Protein AF-A0A7S4FRA4-F1 (afdb_monomer_lite)

Organism: NCBI:txid73025

InterPro domains:
  IPR001173 Glycosyltransferase 2-like [PF00535] (65-168)
  IPR029044 Nucleotide-diphospho-sugar transferases [G3DSA:3.90.550.10] (63-248)
  IPR029044 Nucleotide-diphospho-sugar transferases [SSF53448] (65-250)

Structure (mmCIF, N/CA/C/O backbone):
data_AF-A0A7S4FRA4-F1
#
_entry.id   AF-A0A7S4FRA4-F1
#
loop_
_atom_site.group_PDB
_atom_site.id
_atom_site.type_symbol
_atom_site.label_atom_id
_atom_site.label_alt_id
_atom_site.label_comp_id
_atom_site.label_asym_id
_atom_site.label_entity_id
_atom_site.label_seq_id
_atom_site.pdbx_PDB_ins_code
_atom_site.Cartn_x
_atom_site.Cartn_y
_atom_site.Cartn_z
_atom_site.occupancy
_atom_site.B_iso_or_equiv
_atom_site.auth_seq_id
_atom_site.auth_comp_id
_atom_site.auth_asym_id
_atom_site.auth_atom_id
_atom_site.pdbx_PDB_model_num
ATOM 1 N N . MET A 1 1 ? 9.457 59.867 -0.827 1.00 47.69 1 MET A N 1
ATOM 2 C CA . MET A 1 1 ? 8.498 59.292 0.149 1.00 47.69 1 MET A CA 1
ATOM 3 C C . MET A 1 1 ? 9.054 57.960 0.655 1.00 47.69 1 MET A C 1
ATOM 5 O O . MET A 1 1 ? 9.543 57.209 -0.182 1.00 47.69 1 MET A O 1
ATOM 9 N N . PRO A 1 2 ? 9.095 57.678 1.974 1.00 52.47 2 PRO A N 1
ATOM 10 C CA . PRO A 1 2 ? 9.991 56.660 2.522 1.00 52.47 2 PRO A CA 1
ATOM 11 C C . PRO A 1 2 ? 9.269 55.337 2.827 1.00 52.47 2 PRO A C 1
ATOM 13 O O . PRO A 1 2 ? 8.727 55.150 3.912 1.00 52.47 2 PRO A O 1
ATOM 16 N N . VAL A 1 3 ? 9.336 54.382 1.898 1.00 49.12 3 VAL A N 1
ATOM 17 C CA . VAL A 1 3 ? 8.860 52.997 2.111 1.00 49.12 3 VAL A CA 1
ATOM 18 C C . VAL A 1 3 ? 9.778 52.229 3.084 1.00 49.12 3 VAL A C 1
ATOM 20 O O . VAL A 1 3 ? 9.326 51.363 3.827 1.00 49.12 3 VAL A O 1
ATOM 23 N N . GLY A 1 4 ? 11.057 52.614 3.184 1.00 47.97 4 GLY A N 1
ATOM 24 C CA . GLY A 1 4 ? 12.042 51.930 4.034 1.00 47.97 4 GLY A CA 1
ATOM 25 C C . GLY A 1 4 ? 11.804 52.042 5.547 1.00 47.97 4 GLY A C 1
ATOM 26 O O . GLY A 1 4 ? 12.182 51.140 6.288 1.00 47.97 4 GLY A O 1
ATOM 27 N N . ARG A 1 5 ? 11.136 53.101 6.032 1.00 53.62 5 ARG A N 1
ATOM 28 C CA . ARG A 1 5 ? 10.880 53.272 7.478 1.00 53.62 5 ARG A CA 1
ATOM 29 C C . ARG A 1 5 ? 9.745 52.382 7.999 1.00 53.62 5 ARG A C 1
ATOM 31 O O . ARG A 1 5 ? 9.791 51.972 9.157 1.00 53.62 5 ARG A O 1
ATOM 38 N N . TYR A 1 6 ? 8.779 52.030 7.149 1.00 59.00 6 TYR A N 1
ATOM 39 C CA . TYR A 1 6 ? 7.656 51.164 7.527 1.00 59.00 6 TYR A CA 1
ATOM 40 C C . TYR A 1 6 ? 8.062 49.694 7.670 1.00 59.00 6 TYR A C 1
ATOM 42 O O . TYR A 1 6 ? 7.582 49.009 8.574 1.00 59.00 6 TYR A O 1
ATOM 50 N N . ILE A 1 7 ? 8.993 49.224 6.836 1.00 65.62 7 ILE A N 1
ATOM 51 C CA . ILE A 1 7 ? 9.496 47.845 6.906 1.00 65.62 7 ILE A CA 1
ATOM 52 C C . ILE A 1 7 ? 10.300 47.642 8.196 1.00 65.62 7 ILE A C 1
ATOM 54 O O . ILE A 1 7 ? 10.082 46.667 8.910 1.00 65.62 7 ILE A O 1
ATOM 58 N N . ILE A 1 8 ? 11.154 48.606 8.554 1.00 69.44 8 ILE A N 1
ATOM 59 C CA . ILE A 1 8 ? 11.957 48.529 9.782 1.00 69.44 8 ILE A CA 1
ATOM 60 C C . ILE A 1 8 ? 11.059 48.574 11.028 1.00 69.44 8 ILE A C 1
ATOM 62 O O . ILE A 1 8 ? 11.245 47.760 11.928 1.00 69.44 8 ILE A O 1
ATOM 66 N N . CYS A 1 9 ? 10.034 49.437 11.070 1.00 63.47 9 CYS A N 1
ATOM 67 C CA . CYS A 1 9 ? 9.097 49.462 12.203 1.00 63.47 9 CYS A CA 1
ATOM 68 C C . CYS A 1 9 ? 8.299 48.156 12.344 1.00 63.47 9 CYS A C 1
ATOM 70 O O . CYS A 1 9 ? 8.084 47.694 13.461 1.00 63.47 9 CYS A O 1
ATOM 72 N N . SER A 1 10 ? 7.900 47.536 11.229 1.00 63.91 10 SER A N 1
ATOM 73 C CA . SER A 1 10 ? 7.133 46.281 11.250 1.00 63.91 10 SER A CA 1
ATOM 74 C C . SER A 1 10 ? 7.975 45.100 11.741 1.00 63.91 10 SER A C 1
ATOM 76 O O . SER A 1 10 ? 7.493 44.282 12.520 1.00 63.91 10 SER A O 1
ATOM 78 N N . ILE A 1 11 ? 9.252 45.041 11.349 1.00 71.56 11 ILE A N 1
ATOM 79 C CA . ILE A 1 11 ? 10.192 44.016 11.825 1.00 71.56 11 ILE A CA 1
ATOM 80 C C . ILE A 1 11 ? 10.483 44.207 13.317 1.00 71.56 11 ILE A C 1
ATOM 82 O O . ILE A 1 11 ? 10.464 43.240 14.071 1.00 71.56 11 ILE A O 1
ATOM 86 N N . VAL A 1 12 ? 10.690 45.447 13.767 1.00 79.75 12 VAL A N 1
ATOM 87 C CA . VAL A 1 12 ? 10.936 45.745 15.186 1.00 79.75 12 VAL A CA 1
ATOM 88 C C . VAL A 1 12 ? 9.720 45.397 16.050 1.00 79.75 12 VAL A C 1
ATOM 90 O O . VAL A 1 12 ? 9.891 44.820 17.120 1.00 79.75 12 VAL A O 1
ATOM 93 N N . LEU A 1 13 ? 8.498 45.660 15.575 1.00 76.81 13 LEU A N 1
ATOM 94 C CA . LEU A 1 13 ? 7.264 45.267 16.266 1.00 76.81 13 LEU A CA 1
ATOM 95 C C . LEU A 1 13 ? 7.078 43.746 16.328 1.00 76.81 13 LEU A C 1
ATOM 97 O O . LEU A 1 13 ? 6.669 43.236 17.366 1.00 76.81 13 LEU A O 1
ATOM 101 N N . LEU A 1 14 ? 7.423 43.015 15.263 1.00 67.00 14 LEU A N 1
ATOM 102 C CA . LEU A 1 14 ? 7.394 41.547 15.251 1.00 67.00 14 LEU A CA 1
ATOM 103 C C . LEU A 1 14 ? 8.427 40.940 16.205 1.00 67.00 14 LEU A C 1
ATOM 105 O O . LEU A 1 14 ? 8.114 39.998 16.929 1.00 67.00 14 LEU A O 1
ATOM 109 N N . VAL A 1 15 ? 9.638 41.498 16.248 1.00 75.00 15 VAL A N 1
ATOM 110 C CA . VAL A 1 15 ? 10.689 41.055 17.173 1.00 75.00 15 VAL A CA 1
ATOM 111 C C . VAL A 1 15 ? 10.304 41.371 18.617 1.00 75.00 15 VAL A C 1
ATOM 113 O O . VAL A 1 15 ? 10.460 40.513 19.479 1.00 75.00 15 VAL A O 1
ATOM 116 N N . LEU A 1 16 ? 9.742 42.552 18.890 1.00 70.19 16 LEU A N 1
ATOM 117 C CA . LEU A 1 16 ? 9.239 42.895 20.221 1.00 70.19 16 LEU A CA 1
ATOM 118 C C . LEU A 1 16 ? 8.089 41.978 20.635 1.00 70.19 16 LEU A C 1
ATOM 120 O O . LEU A 1 16 ? 8.159 41.415 21.717 1.00 70.19 16 LEU A O 1
ATOM 124 N N . ALA A 1 17 ? 7.101 41.740 19.768 1.00 70.06 17 ALA A N 1
ATOM 125 C CA . ALA A 1 17 ? 6.008 40.810 20.050 1.00 70.06 17 ALA A CA 1
ATOM 126 C C . ALA A 1 17 ? 6.520 39.388 20.329 1.00 70.06 17 ALA A C 1
ATOM 128 O O . ALA A 1 17 ? 6.054 38.742 21.265 1.00 70.06 17 ALA A O 1
ATOM 129 N N . TYR A 1 18 ? 7.522 38.923 19.578 1.00 59.59 18 TYR A N 1
ATOM 130 C CA . TYR A 1 18 ? 8.156 37.624 19.797 1.00 59.59 18 TYR A CA 1
ATOM 131 C C . TYR A 1 18 ? 8.929 37.564 21.122 1.00 59.59 18 TYR A C 1
ATOM 133 O O . TYR A 1 18 ? 8.823 36.583 21.853 1.00 59.59 18 TYR A O 1
ATOM 141 N N . VAL A 1 19 ? 9.668 38.619 21.475 1.00 65.75 19 VAL A N 1
ATOM 142 C CA . VAL A 1 19 ? 10.407 38.704 22.744 1.00 65.75 19 VAL A CA 1
ATOM 143 C C . VAL A 1 19 ? 9.451 38.809 23.934 1.00 65.75 19 VAL A C 1
ATOM 145 O O . VAL A 1 19 ? 9.671 38.138 24.937 1.00 65.75 19 VAL A O 1
ATOM 148 N N . THR A 1 20 ? 8.363 39.578 23.829 1.00 64.19 20 THR A N 1
ATOM 149 C CA . THR A 1 20 ? 7.330 39.668 24.874 1.00 64.19 20 THR A CA 1
ATOM 150 C C . THR A 1 20 ? 6.571 38.351 25.021 1.00 64.19 20 THR A C 1
ATOM 152 O O . THR A 1 20 ? 6.330 37.923 26.144 1.00 64.19 20 THR A O 1
ATOM 155 N N . TYR A 1 21 ? 6.276 37.659 23.916 1.00 60.41 21 TYR A N 1
ATOM 156 C CA . TYR A 1 21 ? 5.700 36.313 23.936 1.00 60.41 21 TYR A CA 1
ATOM 157 C C . TYR A 1 21 ? 6.636 35.316 24.633 1.00 60.41 21 TYR A C 1
ATOM 159 O O . TYR A 1 21 ? 6.215 34.609 25.546 1.00 60.41 21 TYR A O 1
ATOM 167 N N . LYS A 1 22 ? 7.935 35.327 24.304 1.00 47.47 22 LYS A N 1
ATOM 168 C CA . LYS A 1 22 ? 8.925 34.464 24.963 1.00 47.47 22 LYS A CA 1
ATOM 169 C C . LYS A 1 22 ? 9.112 34.791 26.447 1.00 47.47 22 LYS A C 1
ATOM 171 O O . LYS A 1 22 ? 9.265 33.880 27.247 1.00 47.47 22 LYS A O 1
ATOM 176 N N . ALA A 1 23 ? 9.068 36.070 26.817 1.00 53.69 23 ALA A N 1
ATOM 177 C CA . ALA A 1 23 ? 9.129 36.501 28.212 1.00 53.69 23 ALA A CA 1
ATOM 178 C C . ALA A 1 23 ? 7.848 36.144 28.991 1.00 53.69 23 ALA A C 1
ATOM 180 O O . ALA A 1 23 ? 7.926 35.837 30.176 1.00 53.69 23 ALA A O 1
ATOM 181 N N . SER A 1 24 ? 6.683 36.129 28.328 1.00 47.78 24 SER A N 1
ATOM 182 C CA . SER A 1 24 ? 5.404 35.715 28.927 1.00 47.78 24 SER A CA 1
ATOM 183 C C . SER A 1 24 ? 5.292 34.210 29.163 1.00 47.78 24 SER A C 1
ATOM 185 O O . SER A 1 24 ? 4.478 33.784 29.976 1.00 47.78 24 SER A O 1
ATOM 187 N N . LEU A 1 25 ? 6.125 33.413 28.486 1.00 41.00 25 LEU A N 1
ATOM 188 C CA . LEU A 1 25 ? 6.175 31.969 28.680 1.00 41.00 25 LEU A CA 1
ATOM 189 C C . LEU A 1 25 ? 6.945 31.557 29.939 1.00 41.00 25 LEU A C 1
ATOM 191 O O . LEU A 1 25 ? 6.809 30.411 30.338 1.00 41.00 25 LEU A O 1
ATOM 195 N N . GLY A 1 26 ? 7.683 32.462 30.598 1.00 33.00 26 GLY A N 1
ATOM 196 C CA . GLY A 1 26 ? 8.482 32.135 31.783 1.00 33.00 26 GLY A CA 1
ATOM 197 C C . GLY A 1 26 ? 9.556 31.069 31.512 1.00 33.00 26 GLY A C 1
ATOM 198 O O . GLY A 1 26 ? 9.539 30.365 30.505 1.00 33.00 26 GLY A O 1
ATOM 199 N N . ASP A 1 27 ? 10.529 30.936 32.410 1.00 37.66 27 ASP A N 1
ATOM 200 C CA . ASP A 1 27 ? 11.440 29.786 32.410 1.00 37.66 27 ASP A CA 1
ATOM 201 C C . ASP A 1 27 ? 10.655 28.520 32.804 1.00 37.66 27 ASP A C 1
ATOM 203 O O . ASP A 1 27 ? 10.688 28.066 33.950 1.00 37.66 27 ASP A O 1
ATOM 207 N N . ILE A 1 28 ? 9.903 27.953 31.857 1.00 37.22 28 ILE A N 1
ATOM 208 C CA . ILE A 1 28 ? 9.332 26.614 31.989 1.00 37.22 28 ILE A CA 1
ATOM 209 C C . ILE A 1 28 ? 10.500 25.644 31.841 1.00 37.22 28 ILE A C 1
ATOM 211 O O . ILE A 1 28 ? 11.006 25.402 30.743 1.00 37.22 28 ILE A O 1
ATOM 215 N N . ARG A 1 29 ? 10.957 25.109 32.975 1.00 34.97 29 ARG A N 1
ATOM 216 C CA . ARG A 1 29 ? 11.844 23.945 32.980 1.00 34.97 29 ARG A CA 1
ATOM 217 C C . ARG A 1 29 ? 11.155 22.810 32.200 1.00 34.97 29 ARG A C 1
ATOM 219 O O . ARG A 1 29 ? 9.963 22.598 32.431 1.00 34.97 29 ARG A O 1
ATOM 226 N N . PRO A 1 30 ? 11.860 22.078 31.318 1.00 40.47 30 PRO A N 1
ATOM 227 C CA . PRO A 1 30 ? 11.301 20.981 30.508 1.00 40.47 30 PRO A CA 1
ATOM 228 C C . PRO A 1 30 ? 10.617 19.845 31.296 1.00 40.47 30 PRO A C 1
ATOM 230 O O . PRO A 1 30 ? 10.015 18.953 30.704 1.00 40.47 30 PRO A O 1
ATOM 233 N N . ASP A 1 31 ? 10.730 19.865 32.618 1.00 41.22 31 ASP A N 1
ATOM 234 C CA . ASP A 1 31 ? 10.423 18.778 33.534 1.00 41.22 31 ASP A CA 1
ATOM 235 C C . ASP A 1 31 ? 8.982 18.844 34.103 1.00 41.22 31 ASP A C 1
ATOM 237 O O . ASP A 1 31 ? 8.504 17.845 34.634 1.00 41.22 31 ASP A O 1
ATOM 241 N N . ASN A 1 32 ? 8.256 19.965 33.938 1.00 40.09 32 ASN A N 1
ATOM 242 C CA . ASN A 1 32 ? 6.942 20.226 34.567 1.00 40.09 32 ASN A CA 1
ATOM 243 C C . ASN A 1 32 ? 5.782 20.437 33.564 1.00 40.09 32 ASN A C 1
ATOM 245 O O . ASN A 1 32 ? 5.026 21.404 33.658 1.00 40.09 32 ASN A O 1
ATOM 249 N N . TYR A 1 33 ? 5.606 19.531 32.601 1.00 51.38 33 TYR A N 1
ATOM 250 C CA . TYR A 1 33 ? 4.388 19.489 31.776 1.00 51.38 33 TYR A CA 1
ATOM 251 C C . TYR A 1 33 ? 3.267 18.731 32.502 1.00 51.38 33 TYR A C 1
ATOM 253 O O . TYR A 1 33 ? 2.971 17.589 32.158 1.00 51.38 33 TYR A O 1
ATOM 261 N N . ASP A 1 34 ? 2.665 19.347 33.521 1.00 56.94 34 ASP A N 1
ATOM 262 C CA . ASP A 1 34 ? 1.403 18.870 34.100 1.00 56.94 34 ASP A CA 1
ATOM 263 C C . ASP A 1 34 ? 0.292 19.838 33.659 1.00 56.94 34 ASP A C 1
ATOM 265 O O . ASP A 1 34 ? 0.196 20.973 34.134 1.00 56.94 34 ASP A O 1
ATOM 269 N N . PHE A 1 35 ? -0.489 19.440 32.651 1.00 68.62 35 PHE A N 1
ATOM 270 C CA . PHE A 1 35 ? -1.515 20.291 32.040 1.00 68.62 35 PHE A CA 1
ATOM 271 C C . PHE A 1 35 ? -2.757 20.343 32.935 1.00 68.62 35 PHE A C 1
ATOM 273 O O . PHE A 1 35 ? -3.663 19.523 32.808 1.00 68.62 35 PHE A O 1
ATOM 280 N N . ALA A 1 36 ? -2.787 21.291 33.872 1.00 73.31 36 ALA A N 1
ATOM 281 C CA . ALA A 1 36 ? -3.902 21.451 34.799 1.00 73.31 36 ALA A CA 1
ATOM 282 C C . ALA A 1 36 ? -5.212 21.842 34.089 1.00 73.31 36 ALA A C 1
ATOM 284 O O . ALA A 1 36 ? -5.231 22.673 33.180 1.00 73.31 36 ALA A O 1
ATOM 285 N N . VAL A 1 37 ? -6.318 21.267 34.558 1.00 81.00 37 VAL A N 1
ATOM 286 C CA . VAL A 1 37 ? -7.684 21.554 34.097 1.00 81.00 37 VAL A CA 1
ATOM 287 C C . VAL A 1 37 ? -8.232 22.750 34.876 1.00 81.00 37 VAL A C 1
ATOM 289 O O . VAL A 1 37 ? -7.985 22.887 36.075 1.00 81.00 37 VAL A O 1
ATOM 292 N N . SER A 1 38 ? -8.982 23.642 34.227 1.00 81.94 38 SER A N 1
ATOM 293 C CA . SER A 1 38 ? -9.536 24.816 34.905 1.00 81.94 38 SER A CA 1
ATOM 294 C C . SER A 1 38 ? -10.691 24.446 35.856 1.00 81.94 38 SER A C 1
ATOM 296 O O . SER A 1 38 ? -11.490 23.555 35.553 1.00 81.94 38 SER A O 1
ATOM 298 N N . PRO A 1 39 ? -10.913 25.195 36.957 1.00 80.44 39 PRO A N 1
ATOM 299 C CA . PRO A 1 39 ? -12.044 24.950 37.863 1.00 80.44 39 PRO A CA 1
ATOM 300 C C . PRO A 1 39 ? -13.427 24.995 37.188 1.00 80.44 39 PRO A C 1
ATOM 302 O O . PRO A 1 39 ? -14.405 24.441 37.694 1.00 80.44 39 PRO A O 1
ATOM 305 N N . ASN A 1 40 ? -13.551 25.692 36.052 1.00 82.31 40 ASN A N 1
ATOM 306 C CA . ASN A 1 40 ? -14.794 25.736 35.284 1.00 82.31 40 ASN A CA 1
ATOM 307 C C . ASN A 1 40 ? -15.041 24.439 34.511 1.00 82.31 40 ASN A C 1
ATOM 309 O O . ASN A 1 40 ? -16.184 23.986 34.466 1.00 82.31 40 ASN A O 1
ATOM 313 N N . GLU A 1 41 ? -14.000 23.835 33.943 1.00 80.12 41 GLU A N 1
ATOM 314 C CA . GLU A 1 41 ? -14.090 22.535 33.270 1.00 80.12 41 GLU A CA 1
ATOM 315 C C . GLU A 1 41 ? -14.461 21.436 34.267 1.00 80.12 41 GLU A C 1
ATOM 317 O O . GLU A 1 41 ? -15.360 20.643 33.991 1.00 80.12 41 GLU A O 1
ATOM 322 N N . ILE A 1 42 ? -13.902 21.459 35.481 1.00 79.06 42 ILE A N 1
ATOM 323 C CA . ILE A 1 42 ? -14.269 20.482 36.516 1.00 79.06 42 ILE A CA 1
ATOM 324 C C . ILE A 1 42 ? -15.742 20.636 36.926 1.00 79.06 42 ILE A C 1
ATOM 326 O O . ILE A 1 42 ? -16.488 19.658 37.013 1.00 79.06 42 ILE A O 1
ATOM 330 N N . LYS A 1 43 ? -16.233 21.874 37.079 1.00 83.38 43 LYS A N 1
ATOM 331 C CA . LYS A 1 43 ? -17.669 22.126 37.306 1.00 83.38 43 LYS A CA 1
ATOM 332 C C . LYS A 1 43 ? -18.545 21.620 36.159 1.00 83.38 43 LYS A C 1
ATOM 334 O O . LYS A 1 43 ? -19.661 21.164 36.418 1.00 83.38 43 LYS A O 1
ATOM 339 N N . GLN A 1 44 ? -18.094 21.734 34.909 1.00 86.19 44 GLN A N 1
ATOM 340 C CA . GLN A 1 44 ? -18.817 21.200 33.751 1.00 86.19 44 GLN A CA 1
ATOM 341 C C . GLN A 1 44 ? -18.865 19.672 33.792 1.00 86.19 44 GLN A C 1
ATOM 343 O O . GLN A 1 44 ? -19.951 19.116 33.637 1.00 86.19 44 GLN A O 1
ATOM 348 N N . LEU A 1 45 ? -17.747 19.021 34.114 1.00 84.50 45 LEU A N 1
ATOM 349 C CA . LEU A 1 45 ? -17.643 17.570 34.262 1.00 84.50 45 LEU A CA 1
ATOM 350 C C . LEU A 1 45 ? -18.586 17.025 35.329 1.00 84.50 45 LEU A C 1
ATOM 352 O O . LEU A 1 45 ? -19.368 16.111 35.085 1.00 84.50 45 LEU A O 1
ATOM 356 N N . VAL A 1 46 ? -18.607 17.655 36.496 1.00 82.12 46 VAL A N 1
ATOM 357 C CA . VAL A 1 46 ? -19.496 17.257 37.593 1.00 82.12 46 VAL A CA 1
ATOM 358 C C . VAL A 1 46 ? -20.967 17.399 37.200 1.00 82.12 46 VAL A C 1
ATOM 360 O O . VAL A 1 46 ? -21.783 16.512 37.462 1.00 82.12 46 VAL A O 1
ATOM 363 N N . ARG A 1 47 ? -21.327 18.508 36.542 1.00 84.69 47 ARG A N 1
ATOM 364 C CA . ARG A 1 47 ? -22.694 18.725 36.041 1.00 84.69 47 ARG A CA 1
ATOM 365 C C . ARG A 1 47 ? -23.073 17.715 34.967 1.00 84.69 47 ARG A C 1
ATOM 367 O O . ARG A 1 47 ? -24.234 17.325 34.910 1.00 84.69 47 ARG A O 1
ATOM 374 N N . HIS A 1 48 ? -22.124 17.342 34.118 1.00 87.12 48 HIS A N 1
ATOM 375 C CA . HIS A 1 48 ? -22.300 16.358 33.060 1.00 87.12 48 HIS A CA 1
ATOM 376 C C . HIS A 1 48 ? -22.643 14.984 33.642 1.00 87.12 48 HIS A C 1
ATOM 378 O O . HIS A 1 48 ? -23.717 14.458 33.365 1.00 87.12 48 HIS A O 1
ATOM 384 N N . TYR A 1 49 ? -21.834 14.481 34.576 1.00 83.25 49 TYR A N 1
ATOM 385 C CA . TYR A 1 49 ? -22.090 13.200 35.247 1.00 83.25 49 TYR A CA 1
ATOM 386 C C . TYR A 1 49 ? -23.378 13.187 36.069 1.00 83.25 49 TYR A C 1
ATOM 388 O O . TYR A 1 49 ? -24.081 12.183 36.102 1.00 83.25 49 TYR A O 1
ATOM 396 N N . SER A 1 50 ? -23.737 14.318 36.683 1.00 80.44 50 SER A N 1
ATOM 397 C CA . SER A 1 50 ? -25.001 14.448 37.424 1.00 80.44 50 SER A CA 1
ATOM 398 C C . SER A 1 50 ? -26.242 14.320 36.524 1.00 80.44 50 SER A C 1
ATOM 400 O O . SER A 1 50 ? -27.340 14.095 37.028 1.00 80.44 50 SER A O 1
ATOM 402 N N . LYS A 1 51 ? -26.093 14.503 35.202 1.00 82.69 51 LYS A N 1
ATOM 403 C CA . LYS A 1 51 ? -27.169 14.375 34.204 1.00 82.69 51 LYS A CA 1
ATOM 404 C C . LYS A 1 51 ? -27.236 12.996 33.552 1.00 82.69 51 LYS A C 1
ATOM 406 O O . LYS A 1 51 ? -28.212 12.738 32.848 1.00 82.69 51 LYS A O 1
ATOM 411 N N . LEU A 1 52 ? -26.240 12.133 33.758 1.00 81.81 52 LEU A N 1
ATOM 412 C CA . LEU A 1 52 ? -26.271 10.755 33.272 1.00 81.81 52 LEU A CA 1
ATOM 413 C C . LEU A 1 52 ? -27.365 10.009 34.050 1.00 81.81 52 LEU A C 1
ATOM 415 O O . LEU A 1 52 ? -27.165 9.561 35.176 1.00 81.81 52 LEU A O 1
ATOM 419 N N . GLY A 1 53 ? -28.572 9.982 33.482 1.00 65.75 53 GLY A N 1
ATOM 420 C CA . GLY A 1 53 ? -29.751 9.387 34.107 1.00 65.75 53 GLY A CA 1
ATOM 421 C C . GLY A 1 53 ? -29.610 7.876 34.295 1.00 65.75 53 GLY A C 1
ATOM 422 O O . GLY A 1 53 ? -28.842 7.221 33.600 1.00 65.75 53 GLY A O 1
ATOM 423 N N . ALA A 1 54 ? -30.390 7.303 35.211 1.00 59.09 54 ALA A N 1
ATOM 424 C CA . ALA A 1 54 ? -30.389 5.872 35.521 1.00 59.09 54 ALA A CA 1
ATOM 425 C C . ALA A 1 54 ? -31.109 5.011 34.458 1.00 59.09 54 ALA A C 1
ATOM 427 O O . ALA A 1 54 ? -31.945 4.177 34.805 1.00 59.09 54 ALA A O 1
ATOM 428 N N . ASP A 1 55 ? -30.827 5.208 33.165 1.00 62.97 55 ASP A N 1
ATOM 429 C CA . ASP A 1 55 ? -31.293 4.271 32.137 1.00 62.97 55 ASP A CA 1
ATOM 430 C C . ASP A 1 55 ? -30.523 2.952 32.282 1.00 62.97 55 ASP A C 1
ATOM 432 O O . ASP A 1 55 ? -29.386 2.796 31.831 1.00 62.97 55 ASP A O 1
ATOM 436 N N . THR A 1 56 ? -31.154 1.989 32.952 1.00 58.22 56 THR A N 1
ATOM 437 C CA . THR A 1 56 ? -30.558 0.695 33.290 1.00 58.22 56 THR A CA 1
ATOM 438 C C . THR A 1 56 ? -30.249 -0.165 32.064 1.00 58.22 56 THR A C 1
ATOM 440 O O . THR A 1 56 ? -29.452 -1.100 32.164 1.00 58.22 56 THR A O 1
ATOM 443 N N . ASN A 1 57 ? -30.837 0.128 30.899 1.00 63.16 57 ASN A N 1
ATOM 444 C CA . ASN A 1 57 ? -30.624 -0.683 29.700 1.00 63.16 57 ASN A CA 1
ATOM 445 C C . ASN A 1 57 ? -29.293 -0.365 28.999 1.00 63.16 57 ASN A C 1
ATOM 447 O O . ASN A 1 57 ? -28.691 -1.261 28.399 1.00 63.16 57 ASN A O 1
ATOM 451 N N . ASN A 1 58 ? -28.759 0.846 29.182 1.00 74.94 58 ASN A N 1
ATOM 452 C CA . ASN A 1 58 ? -27.551 1.338 28.510 1.00 74.94 58 ASN A CA 1
ATOM 453 C C . ASN A 1 58 ? -26.404 1.645 29.483 1.00 74.94 58 ASN A C 1
ATOM 455 O O . ASN A 1 58 ? -25.695 2.629 29.328 1.00 74.94 58 ASN A O 1
ATOM 459 N N . VAL A 1 59 ? -26.209 0.793 30.492 1.00 87.62 59 VAL A N 1
ATOM 460 C CA . VAL A 1 59 ? -25.095 0.922 31.446 1.00 87.62 59 VAL A CA 1
ATOM 461 C C . VAL A 1 59 ? -23.864 0.145 30.979 1.00 87.62 59 VAL A C 1
ATOM 463 O O . VAL A 1 59 ? -23.976 -1.016 30.560 1.00 87.62 59 VAL A O 1
ATOM 466 N N . LEU A 1 60 ? -22.693 0.771 31.113 1.00 91.81 60 LEU A N 1
ATOM 467 C CA . LEU A 1 60 ? -21.385 0.152 30.917 1.00 91.81 60 LEU A CA 1
ATOM 468 C C . LEU A 1 60 ? -20.879 -0.459 32.243 1.00 91.81 60 LEU A C 1
ATOM 470 O O . LEU A 1 60 ? -20.836 0.256 33.248 1.00 91.81 60 LEU A O 1
ATOM 474 N N . PRO A 1 61 ? -20.492 -1.751 32.297 1.00 93.81 61 PRO A N 1
ATOM 475 C CA . PRO A 1 61 ? -20.035 -2.373 33.542 1.00 93.81 61 PRO A CA 1
ATOM 476 C C . PRO A 1 61 ? -18.740 -1.749 34.066 1.00 93.81 61 PRO A C 1
ATOM 478 O O . PRO A 1 61 ? -18.676 -1.328 35.218 1.00 93.81 61 PRO A O 1
ATOM 481 N N . VAL A 1 62 ? -17.717 -1.662 33.212 1.00 95.94 62 VAL A N 1
ATOM 482 C CA . VAL A 1 62 ? -16.424 -1.070 33.561 1.00 95.94 62 VAL A CA 1
ATOM 483 C C . VAL A 1 62 ? -15.891 -0.273 32.383 1.00 95.94 62 VAL A C 1
ATOM 485 O O . VAL A 1 62 ? -15.846 -0.788 31.263 1.00 95.94 62 VAL A O 1
ATOM 488 N N . LEU A 1 63 ? -15.460 0.955 32.667 1.00 96.88 63 LEU A N 1
ATOM 489 C CA . LEU A 1 63 ? -14.597 1.745 31.795 1.00 96.88 63 LEU A CA 1
ATOM 490 C C . LEU A 1 63 ? -13.249 1.921 32.482 1.00 96.88 63 LEU A C 1
ATOM 492 O O . LEU A 1 63 ? -13.181 2.552 33.534 1.00 96.88 63 LEU A O 1
ATOM 496 N N . GLY A 1 64 ? -12.196 1.360 31.903 1.00 97.50 64 GLY A N 1
ATOM 497 C CA . GLY A 1 64 ? -10.824 1.613 32.318 1.00 97.50 64 GLY A CA 1
ATOM 498 C C . GLY A 1 64 ? -10.184 2.681 31.443 1.00 97.50 64 GLY A C 1
ATOM 499 O O . GLY A 1 64 ? -10.193 2.533 30.223 1.00 97.50 64 GLY A O 1
ATOM 500 N N . ILE A 1 65 ? -9.624 3.726 32.048 1.00 97.25 65 ILE A N 1
ATOM 501 C CA . ILE A 1 65 ? -8.877 4.775 31.349 1.00 97.25 65 ILE A CA 1
ATOM 502 C C . ILE A 1 65 ? -7.443 4.793 31.863 1.00 97.25 65 ILE A C 1
ATOM 504 O O . ILE A 1 65 ? -7.216 4.848 33.073 1.00 97.25 65 ILE A O 1
ATOM 508 N N . ILE A 1 66 ? -6.479 4.755 30.948 1.00 95.38 66 ILE A N 1
ATOM 509 C CA . ILE A 1 66 ? -5.053 4.849 31.271 1.00 95.38 66 ILE A CA 1
ATOM 510 C C . ILE A 1 66 ? -4.569 6.255 30.933 1.00 95.38 66 ILE A C 1
ATOM 512 O O . ILE A 1 66 ? -4.756 6.726 29.813 1.00 95.38 66 ILE A O 1
ATOM 516 N N . THR A 1 67 ? -3.931 6.907 31.900 1.00 93.06 67 THR A N 1
ATOM 517 C CA . THR A 1 67 ? -3.334 8.241 31.772 1.00 93.06 67 THR A CA 1
ATOM 518 C C . THR A 1 67 ? -1.888 8.213 32.265 1.00 93.06 67 THR A C 1
ATOM 520 O O . THR A 1 67 ? -1.526 7.401 33.120 1.00 93.06 67 THR A O 1
ATOM 523 N N . HIS A 1 68 ? -1.050 9.092 31.713 1.00 86.81 68 HIS A N 1
ATOM 524 C CA . HIS A 1 68 ? 0.332 9.276 32.168 1.00 86.81 68 HIS A CA 1
ATOM 525 C C . HIS A 1 68 ? 0.577 10.694 32.698 1.00 86.81 68 HIS A C 1
ATOM 527 O O . HIS A 1 68 ? 0.900 10.861 33.863 1.00 86.81 68 HIS A O 1
ATOM 533 N N . ARG A 1 69 ? 0.457 11.747 31.877 1.00 83.50 69 ARG A N 1
ATOM 534 C CA . ARG A 1 69 ? 0.664 13.155 32.317 1.00 83.50 69 ARG A CA 1
ATOM 535 C C . ARG A 1 69 ? -0.279 14.164 31.642 1.00 83.50 69 ARG A C 1
ATOM 537 O O . ARG A 1 69 ? -0.068 15.370 31.718 1.00 83.50 69 ARG A O 1
ATOM 544 N N . ARG A 1 70 ? -1.311 13.691 30.938 1.00 85.56 70 ARG A N 1
ATOM 545 C CA . ARG A 1 70 ? -2.214 14.533 30.136 1.00 85.56 70 ARG A CA 1
ATOM 546 C C . ARG A 1 70 ? -3.576 14.668 30.805 1.00 85.56 70 ARG A C 1
ATOM 548 O O . ARG A 1 70 ? -4.594 14.221 30.283 1.00 85.56 70 ARG A O 1
ATOM 555 N N . THR A 1 71 ? -3.585 15.317 31.971 1.00 90.50 71 THR A N 1
ATOM 556 C CA . THR A 1 71 ? -4.807 15.589 32.749 1.00 90.50 71 THR A CA 1
ATOM 557 C C . THR A 1 71 ? -5.876 16.311 31.916 1.00 90.50 71 THR A C 1
ATOM 559 O O . THR A 1 71 ? -7.068 16.050 32.071 1.00 90.50 71 THR A O 1
ATOM 562 N N . ASP A 1 72 ? -5.460 17.168 30.980 1.00 87.75 72 ASP A N 1
ATOM 563 C CA . ASP A 1 72 ? -6.329 17.841 30.013 1.00 87.75 72 ASP A CA 1
ATOM 564 C C . ASP A 1 72 ? -7.048 16.860 29.070 1.00 87.75 72 ASP A C 1
ATOM 566 O O . ASP A 1 72 ? -8.252 16.987 28.833 1.00 87.75 72 ASP A O 1
ATOM 570 N N . LEU A 1 73 ? -6.332 15.856 28.555 1.00 91.31 73 LEU A N 1
ATOM 571 C CA . LEU A 1 73 ? -6.908 14.825 27.693 1.00 91.31 73 LEU A CA 1
ATOM 572 C C . LEU A 1 73 ? -7.819 13.907 28.499 1.00 91.31 73 LEU A C 1
ATOM 574 O O . LEU A 1 73 ? -8.959 13.696 28.089 1.00 91.31 73 LEU A O 1
ATOM 578 N N . LEU A 1 74 ? -7.384 13.488 29.692 1.00 94.00 74 LEU A N 1
ATOM 579 C CA . LEU A 1 74 ? -8.216 12.715 30.609 1.00 94.00 74 LEU A CA 1
ATOM 580 C C . LEU A 1 74 ? -9.547 13.427 30.879 1.00 94.00 74 LEU A C 1
ATOM 582 O O . LEU A 1 74 ? -10.604 12.819 30.737 1.00 94.00 74 LEU A O 1
ATOM 586 N N . ALA A 1 75 ? -9.527 14.720 31.210 1.00 92.25 75 ALA A N 1
ATOM 587 C CA . ALA A 1 75 ? -10.752 15.481 31.435 1.00 92.25 75 ALA A CA 1
ATOM 588 C C . ALA A 1 75 ? -11.656 15.513 30.194 1.00 92.25 75 ALA A C 1
ATOM 590 O O . ALA A 1 75 ? -12.868 15.332 30.317 1.00 92.25 75 ALA A O 1
ATOM 591 N N . ARG A 1 76 ? -11.091 15.681 28.992 1.00 91.69 76 ARG A N 1
ATOM 592 C CA . ARG A 1 76 ? -11.851 15.637 27.730 1.00 91.69 76 ARG A CA 1
ATOM 593 C C . ARG A 1 76 ? -12.455 14.260 27.453 1.00 91.69 76 ARG A C 1
ATOM 595 O O . ARG A 1 76 ? -13.620 14.189 27.064 1.00 91.69 76 ARG A O 1
ATOM 602 N N . CYS A 1 77 ? -11.705 13.187 27.689 1.00 94.44 77 CYS A N 1
ATOM 603 C CA . CYS A 1 77 ? -12.205 11.817 27.597 1.00 94.44 77 CYS A CA 1
ATOM 604 C C . CYS A 1 77 ? -13.377 11.616 28.563 1.00 94.44 77 CYS A C 1
ATOM 606 O O . CYS A 1 77 ? -14.466 11.215 28.146 1.00 94.44 77 CYS A O 1
ATOM 608 N N . LEU A 1 78 ? -13.214 12.032 29.824 1.00 94.38 78 LEU A N 1
ATOM 609 C CA . LEU A 1 78 ? -14.261 11.942 30.839 1.00 94.38 78 LEU A CA 1
ATOM 610 C C . LEU A 1 78 ? -15.518 12.751 30.479 1.00 94.38 78 LEU A C 1
ATOM 612 O O . LEU A 1 78 ? -16.627 12.287 30.737 1.00 94.38 78 LEU A O 1
ATOM 616 N N . MET A 1 79 ? -15.361 13.924 29.857 1.00 91.69 79 MET A N 1
ATOM 617 C CA . MET A 1 79 ? -16.470 14.755 29.363 1.00 91.69 79 MET A CA 1
ATOM 618 C C . MET A 1 79 ? -17.250 14.110 28.212 1.00 91.69 79 MET A C 1
ATOM 620 O O . MET A 1 79 ? -18.414 14.444 28.009 1.00 91.69 79 MET A O 1
ATOM 624 N N . SER A 1 80 ? -16.626 13.212 27.448 1.00 94.44 80 SER A N 1
ATOM 625 C CA . SER A 1 80 ? -17.270 12.546 26.310 1.00 94.44 80 SER A CA 1
ATOM 626 C C . SER A 1 80 ? -18.127 11.337 26.702 1.00 94.44 80 SER A C 1
ATOM 628 O O . SER A 1 80 ? -18.844 10.792 25.869 1.00 94.44 80 SER A O 1
ATOM 630 N N . ILE A 1 81 ? -18.094 10.926 27.975 1.00 94.19 81 ILE A N 1
ATOM 631 C CA . ILE A 1 81 ? -18.875 9.790 28.472 1.00 94.19 81 ILE A CA 1
ATOM 632 C C . ILE A 1 81 ? -20.345 10.179 28.588 1.00 94.19 81 ILE A C 1
ATOM 634 O O . ILE A 1 81 ? -20.714 10.948 29.466 1.00 94.19 81 ILE A O 1
ATOM 638 N N . ASP A 1 82 ? -21.198 9.638 27.730 1.00 93.06 82 ASP A N 1
ATOM 639 C CA . ASP A 1 82 ? -22.602 10.036 27.597 1.00 93.06 82 ASP A CA 1
ATOM 640 C C . ASP A 1 82 ? -23.614 8.988 28.094 1.00 93.06 82 ASP A C 1
ATOM 642 O O . ASP A 1 82 ? -24.825 9.196 27.993 1.00 93.06 82 ASP A O 1
ATOM 646 N N . ILE A 1 83 ? -23.130 7.893 28.689 1.00 91.94 83 ILE A N 1
ATOM 647 C CA . ILE A 1 83 ? -23.946 6.868 29.352 1.00 91.94 83 ILE A CA 1
ATOM 648 C C . ILE A 1 83 ? -23.452 6.593 30.781 1.00 91.94 83 ILE A C 1
ATOM 650 O O . ILE A 1 83 ? -22.278 6.827 31.080 1.00 91.94 83 ILE A O 1
ATOM 654 N N . PRO A 1 84 ? -24.294 6.046 31.676 1.00 91.25 84 PRO A N 1
ATOM 655 C CA . PRO A 1 84 ? -23.850 5.641 33.005 1.00 91.25 84 PRO A CA 1
ATOM 656 C C . PRO A 1 84 ? -22.794 4.528 32.960 1.00 91.25 84 PRO A C 1
ATOM 658 O O . PRO A 1 84 ? -22.944 3.523 32.258 1.00 91.25 84 PRO A O 1
ATOM 661 N N . VAL A 1 85 ? -21.762 4.672 33.792 1.00 91.69 85 VAL A N 1
ATOM 662 C CA . VAL A 1 85 ? -20.716 3.666 34.009 1.00 91.69 85 VAL A CA 1
ATOM 663 C C . VAL A 1 85 ? -20.822 3.147 35.442 1.00 91.69 85 VAL A C 1
ATOM 665 O O . VAL A 1 85 ? -20.823 3.931 36.388 1.00 91.69 85 VAL A O 1
ATOM 668 N N . THR A 1 86 ? -20.918 1.827 35.620 1.00 91.44 86 THR A N 1
ATOM 669 C CA . THR A 1 86 ? -21.046 1.214 36.959 1.00 91.44 86 THR A CA 1
ATOM 670 C C . THR A 1 86 ? -19.760 1.363 37.766 1.00 91.44 86 THR A C 1
ATOM 672 O O . THR A 1 86 ? -19.803 1.631 38.971 1.00 91.44 86 THR A O 1
ATOM 675 N N . MET A 1 87 ? -18.621 1.183 37.096 1.00 92.75 87 MET A N 1
ATOM 676 C CA . MET A 1 87 ? -17.304 1.416 37.661 1.00 92.75 87 MET A CA 1
ATOM 677 C C . MET A 1 87 ? -16.386 2.084 36.641 1.00 92.75 87 MET A C 1
ATOM 679 O O . MET A 1 87 ? -16.040 1.497 35.616 1.00 92.75 87 MET A O 1
ATOM 683 N N . LEU A 1 88 ? -15.972 3.308 36.942 1.00 95.19 88 LEU A N 1
ATOM 684 C CA . LEU A 1 88 ? -14.897 3.982 36.229 1.00 95.19 88 LEU A CA 1
ATOM 685 C C . LEU A 1 88 ? -13.577 3.673 36.943 1.00 95.19 88 LEU A C 1
ATOM 687 O O . LEU A 1 88 ? -13.467 3.911 38.142 1.00 95.19 88 LEU A O 1
ATOM 691 N N . VAL A 1 89 ? -12.593 3.136 36.231 1.00 96.88 89 VAL A N 1
ATOM 692 C CA . VAL A 1 89 ? -11.255 2.841 36.758 1.00 96.88 89 VAL A CA 1
ATOM 693 C C . VAL A 1 89 ? -10.256 3.724 36.030 1.00 96.88 89 VAL A C 1
ATOM 695 O O . VAL A 1 89 ? -10.176 3.680 34.807 1.00 96.88 89 VAL A O 1
ATOM 698 N N . ILE A 1 90 ? -9.491 4.522 36.763 1.00 97.06 90 ILE A N 1
ATOM 699 C CA . ILE A 1 90 ? -8.463 5.397 36.202 1.00 97.06 90 ILE A CA 1
ATOM 700 C C . ILE A 1 90 ? -7.106 4.909 36.697 1.00 97.06 90 ILE A C 1
ATOM 702 O O . ILE A 1 90 ? -6.863 4.852 37.904 1.00 97.06 90 ILE A O 1
ATOM 706 N N . ILE A 1 91 ? -6.240 4.538 35.755 1.00 96.31 91 ILE A N 1
ATOM 707 C CA . ILE A 1 91 ? -4.865 4.120 36.020 1.00 96.31 91 ILE A CA 1
ATOM 708 C C . ILE A 1 91 ? -3.929 5.270 35.675 1.00 96.31 91 ILE A C 1
ATOM 710 O O . ILE A 1 91 ? -3.822 5.660 34.514 1.00 96.31 91 ILE A O 1
ATOM 714 N N . GLN A 1 92 ? -3.241 5.778 36.689 1.00 94.31 92 GLN A N 1
ATOM 715 C CA . GLN A 1 92 ? -2.235 6.820 36.571 1.00 94.31 92 GLN A CA 1
ATOM 716 C C . GLN A 1 92 ? -0.847 6.173 36.530 1.00 94.31 92 GLN A C 1
ATOM 718 O O . GLN A 1 92 ? -0.304 5.772 37.559 1.00 94.31 92 GLN A O 1
ATOM 723 N N . ASN A 1 93 ? -0.302 6.021 35.322 1.00 89.31 93 ASN A N 1
ATOM 724 C CA . ASN A 1 93 ? 1.039 5.491 35.081 1.00 89.31 93 ASN A CA 1
ATOM 725 C C . ASN A 1 93 ? 2.057 6.631 35.137 1.00 89.31 93 ASN A C 1
ATOM 727 O O . ASN A 1 93 ? 2.255 7.326 34.150 1.00 89.31 93 ASN A O 1
ATOM 731 N N . GLY A 1 94 ? 2.721 6.811 36.269 1.00 85.44 94 GLY A N 1
ATOM 732 C CA . GLY A 1 94 ? 3.615 7.931 36.549 1.00 85.44 94 GLY A CA 1
ATOM 733 C C . GLY A 1 94 ? 2.966 8.971 37.459 1.00 85.44 94 GLY A C 1
ATOM 734 O O . GLY A 1 94 ? 1.798 8.869 37.817 1.00 85.44 94 GLY A O 1
ATOM 735 N N . GLU A 1 95 ? 3.712 9.999 37.847 1.00 84.12 95 GLU A N 1
ATOM 736 C CA . GLU A 1 95 ? 3.216 11.032 38.765 1.00 84.12 95 GLU A CA 1
ATOM 737 C C . GLU A 1 95 ? 2.564 12.215 38.023 1.00 84.12 95 GLU A C 1
ATOM 739 O O . GLU A 1 95 ? 3.123 12.727 37.049 1.00 84.12 95 GLU A O 1
ATOM 744 N N . SER A 1 96 ? 1.390 12.649 38.502 1.00 88.44 96 SER A N 1
ATOM 745 C CA . SER A 1 96 ? 0.685 13.871 38.078 1.00 88.44 96 SER A CA 1
ATOM 746 C C . SER A 1 96 ? -0.160 14.414 39.238 1.00 88.44 96 SER A C 1
ATOM 748 O O . SER A 1 96 ? -1.163 13.813 39.633 1.00 88.44 96 SER A O 1
ATOM 750 N N . GLU A 1 97 ? 0.238 15.559 39.797 1.00 89.06 97 GLU A N 1
ATOM 751 C CA . GLU A 1 97 ? -0.528 16.235 40.855 1.00 89.06 97 GLU A CA 1
ATOM 752 C C . GLU A 1 97 ? -1.812 16.850 40.293 1.00 89.06 97 GLU A C 1
ATOM 754 O O . GLU A 1 97 ? -2.848 16.856 40.960 1.00 89.06 97 GLU A O 1
ATOM 759 N N . ALA A 1 98 ? -1.784 17.303 39.035 1.00 88.69 98 ALA A N 1
ATOM 760 C CA . ALA A 1 98 ? -2.980 17.798 38.366 1.00 88.69 98 ALA A CA 1
ATOM 761 C C . ALA A 1 98 ? -4.047 16.699 38.226 1.00 88.69 98 ALA A C 1
ATOM 763 O O . ALA A 1 98 ? -5.228 16.960 38.471 1.00 88.69 98 ALA A O 1
ATOM 764 N N . THR A 1 99 ? -3.648 15.466 37.885 1.00 91.56 99 THR A N 1
ATOM 765 C CA . THR A 1 99 ? -4.584 14.335 37.829 1.00 91.56 99 THR A CA 1
ATOM 766 C C . THR A 1 99 ? -5.136 14.023 39.215 1.00 91.56 99 THR A C 1
ATOM 768 O O . THR A 1 99 ? -6.352 13.906 39.360 1.00 91.56 99 THR A O 1
ATOM 771 N N . LYS A 1 100 ? -4.293 13.972 40.256 1.00 91.75 100 LYS A N 1
ATOM 772 C CA . LYS A 1 100 ? -4.746 13.768 41.645 1.00 91.75 100 LYS A CA 1
ATOM 773 C C . LYS A 1 100 ? -5.821 14.765 42.059 1.00 91.75 100 LYS A C 1
ATOM 775 O O . LYS A 1 100 ? -6.842 14.367 42.623 1.00 91.75 100 LYS A O 1
ATOM 780 N N . GLU A 1 101 ? -5.606 16.042 41.758 1.00 90.94 101 GLU A N 1
ATOM 781 C CA . GLU A 1 101 ? -6.555 17.100 42.087 1.00 90.94 101 GLU A CA 1
ATOM 782 C C . GLU A 1 101 ? -7.880 16.928 41.337 1.00 90.94 101 GLU A C 1
ATOM 784 O O . GLU A 1 101 ? -8.940 16.913 41.965 1.00 90.94 101 GLU A O 1
ATOM 789 N N . LEU A 1 102 ? -7.827 16.686 40.021 1.00 90.75 102 LEU A N 1
ATOM 790 C CA . LEU A 1 102 ? -9.014 16.397 39.213 1.00 90.75 102 LEU A CA 1
ATOM 791 C C . LEU A 1 102 ? -9.815 15.224 39.801 1.00 90.75 102 LEU A C 1
ATOM 793 O O . LEU A 1 102 ? -11.034 15.309 39.961 1.00 90.75 102 LEU A O 1
ATOM 797 N N . ILE A 1 103 ? -9.137 14.132 40.155 1.00 92.56 103 ILE A N 1
ATOM 798 C CA . ILE A 1 103 ? -9.774 12.946 40.731 1.00 92.56 103 ILE A CA 1
ATOM 799 C C . ILE A 1 103 ? -10.400 13.234 42.095 1.00 92.56 103 ILE A C 1
ATOM 801 O O . ILE A 1 103 ? -11.508 12.761 42.373 1.00 92.56 103 ILE A O 1
ATOM 805 N N . ARG A 1 104 ? -9.714 13.997 42.949 1.00 91.06 104 ARG A N 1
ATOM 806 C CA . ARG A 1 104 ? -10.229 14.413 44.257 1.00 91.06 104 ARG A CA 1
ATOM 807 C C . ARG A 1 104 ? -11.529 15.194 44.100 1.00 91.06 104 ARG A C 1
ATOM 809 O O . ARG A 1 104 ? -12.525 14.833 44.726 1.00 91.06 104 ARG A O 1
ATOM 816 N N . GLU A 1 105 ? -11.550 16.175 43.202 1.00 87.50 105 GLU A N 1
ATOM 817 C CA . GLU A 1 105 ? -12.747 16.969 42.922 1.00 87.50 105 GLU A CA 1
ATOM 818 C C . GLU A 1 105 ? -13.902 16.111 42.380 1.00 87.50 105 GLU A C 1
ATOM 820 O O . GLU A 1 105 ? -15.044 16.260 42.817 1.00 87.50 105 GLU A O 1
ATOM 825 N N . ILE A 1 106 ? -13.625 15.169 41.474 1.00 86.62 106 ILE A N 1
ATOM 826 C CA . ILE A 1 106 ? -14.635 14.246 40.932 1.00 86.62 106 ILE A CA 1
ATOM 827 C C . ILE A 1 106 ? -15.241 13.371 42.047 1.00 86.62 106 ILE A C 1
ATOM 829 O O . ILE A 1 106 ? -16.468 13.232 42.130 1.00 86.62 106 ILE A O 1
ATOM 833 N N . LYS A 1 107 ? -14.407 12.815 42.939 1.00 88.94 107 LYS A N 1
ATOM 834 C CA . LYS A 1 107 ? -14.849 11.966 44.062 1.00 88.94 107 LYS A CA 1
ATOM 835 C C . LYS A 1 107 ? -15.672 12.736 45.094 1.00 88.94 107 LYS A C 1
ATOM 837 O O . LYS A 1 107 ? -16.716 12.244 45.522 1.00 88.94 107 LYS A O 1
ATOM 842 N N . GLU A 1 108 ? -15.256 13.948 45.466 1.00 87.38 108 GLU A N 1
ATOM 843 C CA . GLU A 1 108 ? -15.993 14.815 46.405 1.00 87.38 108 GLU A CA 1
ATOM 844 C C . GLU A 1 108 ? -17.408 15.160 45.909 1.00 87.38 108 GLU A C 1
ATOM 846 O O . GLU A 1 108 ? -18.291 15.503 46.698 1.00 87.38 108 GLU A O 1
ATOM 851 N N . LYS A 1 109 ? -17.652 15.047 44.599 1.00 79.00 109 LYS A N 1
ATOM 852 C CA . LYS A 1 109 ? -18.954 15.290 43.967 1.00 79.00 109 LYS A CA 1
ATOM 853 C C . LYS A 1 109 ? -19.793 14.028 43.769 1.00 79.00 109 LYS A C 1
ATOM 855 O O . LYS A 1 109 ? -20.854 14.101 43.155 1.00 79.00 109 LYS A O 1
ATOM 860 N N . GLY A 1 110 ? -19.358 12.897 44.325 1.00 79.12 110 GLY A N 1
ATOM 861 C CA . GLY A 1 110 ? -20.136 11.659 44.387 1.00 79.12 110 GLY A CA 1
ATOM 862 C C . GLY A 1 110 ? -20.051 10.777 43.142 1.00 79.12 110 GLY A C 1
ATOM 863 O O . GLY A 1 110 ? -20.816 9.820 43.034 1.00 79.12 110 GLY A O 1
ATOM 864 N N . ILE A 1 111 ? -19.136 11.058 42.209 1.00 80.06 111 ILE A N 1
ATOM 865 C CA . ILE A 1 111 ? -18.901 10.187 41.052 1.00 80.06 111 ILE A CA 1
ATOM 866 C C . ILE A 1 111 ? -18.100 8.973 41.525 1.00 80.06 111 ILE A C 1
ATOM 868 O O . ILE A 1 111 ? -16.982 9.095 42.032 1.00 80.06 111 ILE A O 1
ATOM 872 N N . LYS A 1 112 ? -18.690 7.784 41.379 1.00 82.31 112 LYS A N 1
ATOM 873 C CA . LYS A 1 112 ? -18.061 6.529 41.788 1.00 82.31 112 LYS A CA 1
ATOM 874 C C . LYS A 1 112 ? -16.965 6.150 40.795 1.00 82.31 112 LYS A C 1
ATOM 876 O O . LYS A 1 112 ? -17.253 5.793 39.656 1.00 82.31 112 LYS A O 1
ATOM 881 N N . LEU A 1 113 ? -15.720 6.190 41.255 1.00 92.50 113 LEU A N 1
ATOM 882 C CA . LEU A 1 113 ? -14.568 5.725 40.496 1.00 92.50 113 LEU A CA 1
ATOM 883 C C . LEU A 1 113 ? -13.509 5.117 41.408 1.00 92.50 113 LEU A C 1
ATOM 885 O O . LEU A 1 113 ? -13.373 5.495 42.577 1.00 92.50 113 LEU A O 1
ATOM 889 N N . GLU A 1 114 ? -12.712 4.235 40.827 1.00 94.75 114 GLU A N 1
ATOM 890 C CA . GLU A 1 114 ? -11.456 3.766 41.383 1.00 94.75 114 GLU A CA 1
ATOM 891 C C . GLU A 1 114 ? -10.292 4.447 40.678 1.00 94.75 114 GLU A C 1
ATOM 893 O O . GLU A 1 114 ? -10.287 4.626 39.465 1.00 94.75 114 GLU A O 1
ATOM 898 N N . TYR A 1 115 ? -9.313 4.860 41.468 1.00 95.62 115 TYR A N 1
ATOM 899 C CA . TYR A 1 115 ? -8.138 5.561 40.985 1.00 95.62 115 TYR A CA 1
ATOM 900 C C . TYR A 1 115 ? -6.920 4.883 41.580 1.00 95.62 115 TYR A C 1
ATOM 902 O O . TYR A 1 115 ? -6.823 4.788 42.807 1.00 95.62 115 TYR A O 1
ATOM 910 N N . LEU A 1 116 ? -6.054 4.372 40.711 1.00 94.88 116 LEU A N 1
ATOM 911 C CA . LEU A 1 116 ? -4.853 3.646 41.089 1.00 94.88 116 LEU A CA 1
ATOM 912 C C . LEU A 1 116 ? -3.639 4.344 40.495 1.00 94.88 116 LEU A C 1
ATOM 914 O O . LEU A 1 116 ? -3.594 4.619 39.297 1.00 94.88 116 LEU A O 1
ATOM 918 N N . GLU A 1 117 ? -2.655 4.593 41.348 1.00 92.69 117 GLU A N 1
ATOM 919 C CA . GLU A 1 117 ? -1.404 5.230 40.968 1.00 92.69 117 GLU A CA 1
ATOM 920 C C . GLU A 1 117 ? -0.283 4.208 40.920 1.00 92.69 117 GLU A C 1
ATOM 922 O O . GLU A 1 117 ? -0.092 3.422 41.851 1.00 92.69 117 GLU A O 1
ATOM 927 N N . TYR A 1 118 ? 0.488 4.276 39.847 1.00 88.56 118 TYR A N 1
ATOM 928 C CA . TYR A 1 118 ? 1.767 3.611 39.717 1.00 88.56 118 TYR A CA 1
ATOM 929 C C . TYR A 1 118 ? 2.834 4.700 39.635 1.00 88.56 118 TYR A C 1
ATOM 931 O O . TYR A 1 118 ? 2.980 5.301 38.572 1.00 88.56 118 TYR A O 1
ATOM 939 N N . PRO A 1 119 ? 3.556 4.994 40.735 1.00 78.50 119 PRO A N 1
ATOM 940 C CA . PRO A 1 119 ? 4.613 6.009 40.726 1.00 78.50 119 PRO A CA 1
ATOM 941 C C . PRO A 1 119 ? 5.648 5.743 39.625 1.00 78.50 119 PRO A C 1
ATOM 943 O O . PRO A 1 119 ? 6.067 6.655 38.916 1.00 78.50 119 PRO A O 1
ATOM 946 N N . ASP A 1 120 ? 5.962 4.462 39.419 1.00 79.38 120 ASP A N 1
ATOM 947 C CA . ASP A 1 120 ? 6.738 3.969 38.288 1.00 79.38 120 ASP A CA 1
ATOM 948 C C . ASP A 1 120 ? 5.815 3.518 37.149 1.00 79.38 120 ASP A C 1
ATOM 950 O O . ASP A 1 120 ? 4.775 2.908 37.383 1.00 79.38 120 ASP A O 1
ATOM 954 N N . ASN A 1 121 ? 6.203 3.754 35.894 1.00 83.31 121 ASN A N 1
ATOM 955 C CA . ASN A 1 121 ? 5.399 3.355 34.737 1.00 83.31 121 ASN A CA 1
ATOM 956 C C . ASN A 1 121 ? 5.179 1.825 34.706 1.00 83.31 121 ASN A C 1
ATOM 958 O O . ASN A 1 121 ? 6.103 1.066 34.412 1.00 83.31 121 ASN A O 1
ATOM 962 N N . ALA A 1 122 ? 3.947 1.366 34.955 1.00 86.81 122 ALA A N 1
ATOM 963 C CA . ALA A 1 122 ? 3.574 -0.054 34.917 1.00 86.81 122 ALA A CA 1
ATOM 964 C C . ALA A 1 122 ? 3.490 -0.634 33.489 1.00 86.81 122 ALA A C 1
ATOM 966 O O . ALA A 1 122 ? 3.391 -1.850 33.310 1.00 86.81 122 ALA A O 1
ATOM 967 N N . GLY A 1 123 ? 3.559 0.228 32.472 1.00 89.44 123 GLY A N 1
ATOM 968 C CA . GLY A 1 123 ? 3.370 -0.109 31.067 1.00 89.44 123 GLY A CA 1
ATOM 969 C C . GLY A 1 123 ? 1.918 -0.441 30.706 1.00 89.44 123 GLY A C 1
ATOM 970 O O . GLY A 1 123 ? 1.081 -0.676 31.578 1.00 89.44 123 GLY A O 1
ATOM 971 N N . LYS A 1 124 ? 1.603 -0.486 29.404 1.00 91.25 124 LYS A N 1
ATOM 972 C CA . LYS A 1 124 ? 0.234 -0.728 28.910 1.00 91.25 124 LYS A CA 1
ATOM 973 C C . LYS A 1 124 ? -0.336 -2.066 29.378 1.00 91.25 124 LYS A C 1
ATOM 975 O O . LYS A 1 124 ? -1.429 -2.101 29.938 1.00 91.25 124 LYS A O 1
ATOM 980 N N . ALA A 1 125 ? 0.419 -3.156 29.217 1.00 93.31 125 ALA A N 1
ATOM 981 C CA . ALA A 1 125 ? -0.008 -4.491 29.642 1.00 93.31 125 ALA A CA 1
ATOM 982 C C . ALA A 1 125 ? -0.305 -4.560 31.149 1.00 93.31 125 ALA A C 1
ATOM 984 O O . ALA A 1 125 ? -1.304 -5.154 31.558 1.00 93.31 125 ALA A O 1
ATOM 985 N N . GLY A 1 126 ? 0.544 -3.925 31.967 1.00 94.38 126 GLY A N 1
ATOM 986 C CA . GLY A 1 126 ? 0.346 -3.824 33.411 1.00 94.38 126 GLY A CA 1
ATOM 987 C C . GLY A 1 126 ? -0.958 -3.108 33.747 1.00 94.38 126 GLY A C 1
ATOM 988 O O . GLY A 1 126 ? -1.785 -3.652 34.474 1.00 94.38 126 GLY A O 1
ATOM 989 N N . SER A 1 127 ? -1.194 -1.943 33.145 1.00 95.12 127 SER A N 1
ATOM 990 C CA . SER A 1 127 ? -2.416 -1.163 33.366 1.00 95.12 127 SER A CA 1
ATOM 991 C C . SER A 1 127 ? -3.682 -1.867 32.891 1.00 95.12 127 SER A C 1
ATOM 993 O O . SER A 1 127 ? -4.690 -1.831 33.600 1.00 95.12 127 SER A O 1
ATOM 995 N N . TYR A 1 128 ? -3.640 -2.545 31.736 1.00 96.19 128 TYR A N 1
ATOM 996 C CA . TYR A 1 128 ? -4.748 -3.383 31.275 1.00 96.19 128 TYR A CA 1
ATOM 997 C C . TYR A 1 128 ? -5.093 -4.427 32.331 1.00 96.19 128 TYR A C 1
ATOM 999 O O . TYR A 1 128 ? -6.239 -4.501 32.768 1.00 96.19 128 TYR A O 1
ATOM 1007 N N . ASN A 1 129 ? -4.099 -5.176 32.809 1.00 96.88 129 ASN A N 1
ATOM 1008 C CA . ASN A 1 129 ? -4.318 -6.207 33.818 1.00 96.88 129 ASN A CA 1
ATOM 1009 C C . ASN A 1 129 ? -4.859 -5.637 35.126 1.00 96.88 129 ASN A C 1
ATOM 1011 O O . ASN A 1 129 ? -5.743 -6.246 35.722 1.00 96.88 129 ASN A O 1
ATOM 1015 N N . THR A 1 130 ? -4.405 -4.459 35.554 1.00 95.88 130 THR A N 1
ATOM 1016 C CA . THR A 1 130 ? -4.970 -3.790 36.730 1.00 95.88 130 THR A CA 1
ATOM 1017 C C . THR A 1 130 ? -6.462 -3.533 36.558 1.00 95.88 130 THR A C 1
ATOM 1019 O O . THR A 1 130 ? -7.232 -3.947 37.419 1.00 95.88 130 THR A O 1
ATOM 1022 N N . ILE A 1 131 ? -6.889 -2.965 35.424 1.00 96.56 131 ILE A N 1
ATOM 1023 C CA . ILE A 1 131 ? -8.313 -2.728 35.125 1.00 96.56 131 ILE A CA 1
ATOM 1024 C C . ILE A 1 131 ? -9.116 -4.039 35.165 1.00 96.56 131 ILE A C 1
ATOM 1026 O O . ILE A 1 131 ? -10.193 -4.090 35.770 1.00 96.56 131 ILE A O 1
ATOM 1030 N N . LEU A 1 132 ? -8.591 -5.111 34.556 1.00 95.81 132 LEU A N 1
ATOM 1031 C CA . LEU A 1 132 ? -9.232 -6.434 34.572 1.00 95.81 132 LEU A CA 1
ATOM 1032 C C . LEU A 1 132 ? -9.373 -6.972 36.003 1.00 95.81 132 LEU A C 1
ATOM 1034 O O . LEU A 1 132 ? -10.397 -7.559 36.363 1.00 95.81 132 LEU A O 1
ATOM 1038 N N . ASN A 1 133 ? -8.354 -6.743 36.828 1.00 94.00 133 ASN A N 1
ATOM 1039 C CA . ASN A 1 133 ? -8.255 -7.264 38.183 1.00 94.00 133 ASN A CA 1
ATOM 1040 C C . ASN A 1 133 ? -9.111 -6.505 39.194 1.00 94.00 133 ASN A C 1
ATOM 1042 O O . ASN A 1 133 ? -9.602 -7.127 40.136 1.00 94.00 133 ASN A O 1
ATOM 1046 N N . THR A 1 134 ? -9.376 -5.219 38.967 1.00 88.94 134 THR A N 1
ATOM 1047 C CA . THR A 1 134 ? -10.272 -4.427 39.814 1.00 88.94 134 THR A CA 1
ATOM 1048 C C . THR A 1 134 ? -11.704 -4.971 39.807 1.00 88.94 134 THR A C 1
ATOM 1050 O O . THR A 1 134 ? -12.397 -4.934 40.819 1.00 88.94 134 THR A O 1
ATOM 1053 N N . ASN A 1 135 ? -12.161 -5.521 38.675 1.00 86.50 135 ASN A N 1
ATOM 1054 C CA . ASN A 1 135 ? -13.550 -5.951 38.495 1.00 86.50 135 ASN A CA 1
ATOM 1055 C C . ASN A 1 135 ? -13.644 -7.269 37.717 1.00 86.50 135 ASN A C 1
ATOM 1057 O O . ASN A 1 135 ? -14.263 -7.327 36.660 1.00 86.50 135 ASN A O 1
ATOM 1061 N N . ARG A 1 136 ? -13.057 -8.356 38.234 1.00 89.06 136 ARG A N 1
ATOM 1062 C CA . ARG A 1 136 ? -12.993 -9.646 37.514 1.00 89.06 136 ARG A CA 1
ATOM 1063 C C . ARG A 1 136 ? -14.348 -10.261 37.143 1.00 89.06 136 ARG A C 1
ATOM 1065 O O . ARG A 1 136 ? -14.411 -11.042 36.199 1.00 89.06 136 ARG A O 1
ATOM 1072 N N . ALA A 1 137 ? -15.410 -9.959 37.890 1.00 90.06 137 ALA A N 1
ATOM 1073 C CA . ALA A 1 137 ? -16.716 -10.616 37.773 1.00 90.06 137 ALA A CA 1
ATOM 1074 C C . ALA A 1 137 ? -17.673 -9.979 36.741 1.00 90.06 137 ALA A C 1
ATOM 1076 O O . ALA A 1 137 ? -18.838 -10.366 36.678 1.00 90.06 137 ALA A O 1
ATOM 1077 N N . VAL A 1 138 ? -17.217 -9.003 35.950 1.00 95.00 138 VAL A N 1
ATOM 1078 C CA . VAL A 1 138 ? -18.059 -8.317 34.954 1.00 95.00 138 VAL A CA 1
ATOM 1079 C C . VAL A 1 138 ? -18.039 -9.039 33.602 1.00 95.00 138 VAL A C 1
ATOM 1081 O O . VAL A 1 138 ? -17.048 -9.692 33.286 1.00 95.00 138 VAL A O 1
ATOM 1084 N N . PRO A 1 139 ? -19.094 -8.912 32.773 1.00 95.31 139 PRO A N 1
ATOM 1085 C CA . PRO A 1 139 ? -19.178 -9.624 31.492 1.00 95.31 139 PRO A CA 1
ATOM 1086 C C . PRO A 1 139 ? -18.190 -9.118 30.427 1.00 95.31 139 PRO A C 1
ATOM 1088 O O . PRO A 1 139 ? -17.872 -9.849 29.483 1.00 95.31 139 PRO A O 1
ATOM 1091 N N . PHE A 1 140 ? -17.728 -7.872 30.548 1.00 97.06 140 PHE A N 1
ATOM 1092 C CA . PHE A 1 140 ? -16.740 -7.248 29.669 1.00 97.06 140 PHE A CA 1
ATOM 1093 C C . PHE A 1 140 ? -16.201 -5.943 30.275 1.00 97.06 140 PHE A C 1
ATOM 1095 O O . PHE A 1 140 ? -16.840 -5.343 31.144 1.00 97.06 140 PHE A O 1
ATOM 1102 N N . TRP A 1 141 ? -15.068 -5.479 29.747 1.00 97.69 141 TRP A N 1
ATOM 1103 C CA . TRP A 1 141 ? -14.459 -4.180 30.044 1.00 97.69 141 TRP A CA 1
ATOM 1104 C C . TRP A 1 141 ? -14.342 -3.366 28.762 1.00 97.69 141 TRP A C 1
ATOM 1106 O O . TRP A 1 141 ? -13.911 -3.905 27.743 1.00 97.69 141 TRP A O 1
ATOM 1116 N N . LEU A 1 142 ? -14.677 -2.079 28.816 1.00 97.38 142 LEU A N 1
ATOM 1117 C CA . LEU A 1 142 ? -14.201 -1.111 27.831 1.00 97.38 142 LEU A CA 1
ATOM 1118 C C . LEU A 1 142 ? -12.914 -0.492 28.377 1.00 97.38 142 LEU A C 1
ATOM 1120 O O . LEU A 1 142 ? -12.888 -0.021 29.512 1.00 97.38 142 LEU A O 1
ATOM 1124 N N . ILE A 1 143 ? -11.851 -0.520 27.584 1.00 97.38 143 ILE A N 1
ATOM 1125 C CA . ILE A 1 143 ? -10.544 0.029 27.939 1.00 97.38 143 ILE A CA 1
ATOM 1126 C C . ILE A 1 143 ? -10.200 1.109 26.920 1.00 97.38 143 ILE A C 1
ATOM 1128 O O . ILE A 1 143 ? -10.352 0.887 25.718 1.00 97.38 143 ILE A O 1
ATOM 1132 N N . ALA A 1 144 ? -9.757 2.269 27.397 1.00 95.94 144 ALA A N 1
ATOM 1133 C CA . ALA A 1 144 ? -9.375 3.401 26.569 1.00 95.94 144 ALA A CA 1
ATOM 1134 C C . ALA A 1 144 ? -8.117 4.107 27.101 1.00 95.94 144 ALA A C 1
ATOM 1136 O O . ALA A 1 144 ? -7.838 4.099 28.300 1.00 95.94 144 ALA A O 1
ATOM 1137 N N . ASP A 1 145 ? -7.378 4.749 26.205 1.00 94.25 145 ASP A N 1
ATOM 1138 C CA . ASP A 1 145 ? -6.352 5.725 26.561 1.00 94.25 145 ASP A CA 1
ATOM 1139 C C . ASP A 1 145 ? -7.011 7.094 26.866 1.00 94.25 145 ASP A C 1
ATOM 1141 O O . ASP A 1 145 ? -8.129 7.388 26.427 1.00 94.25 145 ASP A O 1
ATOM 1145 N N . ASP A 1 146 ? -6.317 7.957 27.609 1.00 93.50 146 ASP A N 1
ATOM 1146 C CA . ASP A 1 146 ? -6.780 9.295 28.020 1.00 93.50 146 ASP A CA 1
ATOM 1147 C C . ASP A 1 146 ? -7.115 10.261 26.869 1.00 93.50 146 ASP A C 1
ATOM 1149 O O . ASP A 1 146 ? -7.865 11.212 27.061 1.00 93.50 146 ASP A O 1
ATOM 1153 N N . HIS A 1 147 ? -6.605 10.021 25.665 1.00 90.69 147 HIS A N 1
ATOM 1154 C CA . HIS A 1 147 ? -6.802 10.874 24.493 1.00 90.69 147 HIS A CA 1
ATOM 1155 C C . HIS A 1 147 ? -7.996 10.469 23.616 1.00 90.69 147 HIS A C 1
ATOM 1157 O O . HIS A 1 147 ? -8.227 11.084 22.568 1.00 90.69 147 HIS A O 1
ATOM 1163 N N . ILE A 1 148 ? -8.763 9.458 24.028 1.00 93.00 148 ILE A N 1
ATOM 1164 C CA . ILE A 1 148 ? -9.990 9.044 23.345 1.00 93.00 148 ILE A CA 1
ATOM 1165 C C . ILE A 1 148 ? -11.135 10.013 23.643 1.00 93.00 148 ILE A C 1
ATOM 1167 O O . ILE A 1 148 ? -11.350 10.426 24.777 1.00 93.00 148 ILE A O 1
ATOM 1171 N N . VAL A 1 149 ? -11.900 10.353 22.608 1.00 92.25 149 VAL A N 1
ATOM 1172 C CA . VAL A 1 149 ? -13.159 11.096 22.707 1.00 92.25 149 VAL A CA 1
ATOM 1173 C C . VAL A 1 149 ? -14.256 10.267 22.051 1.00 92.25 149 VAL A C 1
ATOM 1175 O O . VAL A 1 149 ? -14.158 9.907 20.874 1.00 92.25 149 VAL A O 1
ATOM 1178 N N . PHE A 1 150 ? -15.299 9.950 22.815 1.00 92.69 150 PHE A N 1
ATOM 1179 C CA . PHE A 1 150 ? -16.450 9.199 22.325 1.00 92.69 150 PHE A CA 1
ATOM 1180 C C . PHE A 1 150 ? -17.436 10.128 21.610 1.00 92.69 150 PHE A C 1
ATOM 1182 O O . PHE A 1 150 ? -17.855 11.145 22.161 1.00 92.69 150 PHE A O 1
ATOM 1189 N N . GLU A 1 151 ? -17.830 9.769 20.386 1.00 91.50 151 GLU A N 1
ATOM 1190 C CA . GLU A 1 151 ? -18.947 10.441 19.714 1.00 91.50 151 GLU A CA 1
ATOM 1191 C C . GLU A 1 151 ? -20.268 10.134 20.440 1.00 91.50 151 GLU A C 1
ATOM 1193 O O . GLU A 1 151 ? -20.449 8.992 20.887 1.00 91.50 151 GLU A O 1
ATOM 1198 N N . PRO A 1 152 ? -21.222 11.081 20.507 1.00 92.56 152 PRO A N 1
ATOM 1199 C CA . PRO A 1 152 ? -22.519 10.843 21.133 1.00 92.56 152 PRO A CA 1
ATOM 1200 C C . PRO A 1 152 ? -23.215 9.574 20.607 1.00 92.56 152 PRO A C 1
ATOM 1202 O O . PRO A 1 152 ? -23.353 9.352 19.403 1.00 92.56 152 PRO A O 1
ATOM 1205 N N . GLY A 1 153 ? -23.665 8.724 21.524 1.00 92.38 153 GLY A N 1
ATOM 1206 C CA . GLY A 1 153 ? -24.305 7.432 21.295 1.00 92.38 153 GLY A CA 1
ATOM 1207 C C . GLY A 1 153 ? -23.337 6.264 21.084 1.00 92.38 153 GLY A C 1
ATOM 1208 O O . GLY A 1 153 ? -23.777 5.111 21.074 1.00 92.38 153 GLY A O 1
ATOM 1209 N N . SER A 1 154 ? -22.032 6.507 20.931 1.00 93.38 154 SER A N 1
ATOM 1210 C CA . SER A 1 154 ? -21.061 5.444 20.639 1.00 93.38 154 SER A CA 1
ATOM 1211 C C . SER A 1 154 ? -20.870 4.487 21.808 1.00 93.38 154 SER A C 1
ATOM 1213 O O . SER A 1 154 ? -20.830 3.276 21.593 1.00 93.38 154 SER A O 1
ATOM 1215 N N . LEU A 1 155 ? -20.838 4.985 23.047 1.00 94.44 155 LEU A N 1
ATOM 1216 C CA . LEU A 1 155 ? -20.723 4.123 24.225 1.00 94.44 155 LEU A CA 1
ATOM 1217 C C . LEU A 1 155 ? -21.938 3.203 24.390 1.00 94.44 155 LEU A C 1
ATOM 1219 O O . LEU A 1 155 ? -21.774 2.025 24.710 1.00 94.44 155 LEU A O 1
ATOM 1223 N N . ALA A 1 156 ? -23.148 3.701 24.110 1.00 94.00 156 ALA A N 1
ATOM 1224 C CA . ALA A 1 156 ? -24.365 2.890 24.141 1.00 94.00 156 ALA A CA 1
ATOM 1225 C C . ALA A 1 156 ? -24.291 1.730 23.134 1.00 94.00 156 ALA A C 1
ATOM 1227 O O . ALA A 1 156 ? -24.585 0.582 23.475 1.00 94.00 156 ALA A O 1
ATOM 1228 N N . LYS A 1 157 ? -23.827 2.008 21.909 1.00 94.56 157 LYS A N 1
ATOM 1229 C CA . LYS A 1 157 ? -23.615 0.986 20.875 1.00 94.56 157 LYS A CA 1
ATOM 1230 C C . LYS A 1 157 ? -22.544 -0.025 21.279 1.00 94.56 157 LYS A C 1
ATOM 1232 O O . LYS A 1 157 ? -22.787 -1.226 21.179 1.00 94.56 157 LYS A O 1
ATOM 1237 N N . MET A 1 158 ? -21.395 0.432 21.789 1.00 95.12 158 MET A N 1
ATOM 1238 C CA . MET A 1 158 ? -20.340 -0.464 22.282 1.00 95.12 158 MET A CA 1
ATOM 1239 C C . MET A 1 158 ? -20.867 -1.388 23.383 1.00 95.12 158 MET A C 1
ATOM 1241 O O . MET A 1 158 ? -20.643 -2.596 23.331 1.00 95.12 158 MET A O 1
ATOM 1245 N N . ALA A 1 159 ? -21.616 -0.848 24.349 1.00 95.25 159 ALA A N 1
ATOM 1246 C CA . ALA A 1 159 ? -22.219 -1.635 25.418 1.00 95.25 159 ALA A CA 1
ATOM 1247 C C . ALA A 1 159 ? -23.229 -2.665 24.879 1.00 95.25 159 ALA A C 1
ATOM 1249 O O . ALA A 1 159 ? -23.252 -3.801 25.354 1.00 95.25 159 ALA A O 1
ATOM 1250 N N . ALA A 1 160 ? -24.039 -2.308 23.877 1.00 94.38 160 ALA A N 1
ATOM 1251 C CA . ALA A 1 160 ? -24.996 -3.219 23.248 1.00 94.38 160 ALA A CA 1
ATOM 1252 C C . ALA A 1 160 ? -24.306 -4.376 22.499 1.00 94.38 160 ALA A C 1
ATOM 1254 O O . ALA A 1 160 ? -24.669 -5.543 22.694 1.00 94.38 160 ALA A O 1
ATOM 1255 N N . HIS A 1 161 ? -23.273 -4.075 21.704 1.00 94.31 161 HIS A N 1
ATOM 1256 C CA . HIS A 1 161 ? -22.439 -5.088 21.044 1.00 94.31 161 HIS A CA 1
ATOM 1257 C C . HIS A 1 161 ? -21.798 -6.016 22.073 1.00 94.31 161 HIS A C 1
ATOM 1259 O O . HIS A 1 161 ? -21.946 -7.234 21.996 1.00 94.31 161 HIS A O 1
ATOM 1265 N N . ALA A 1 162 ? -21.150 -5.446 23.086 1.00 95.38 162 ALA A N 1
ATOM 1266 C CA . ALA A 1 162 ? -20.446 -6.195 24.116 1.00 95.38 162 ALA A CA 1
ATOM 1267 C C . ALA A 1 162 ? -21.360 -7.140 24.905 1.00 95.38 162 ALA A C 1
ATOM 1269 O O . ALA A 1 162 ? -21.002 -8.296 25.118 1.00 95.38 162 ALA A O 1
ATOM 1270 N N . LYS A 1 163 ? -22.564 -6.690 25.287 1.00 94.56 163 LYS A N 1
ATOM 1271 C CA . LYS A 1 163 ? -23.574 -7.541 25.943 1.00 94.56 163 LYS A CA 1
ATOM 1272 C C . LYS A 1 163 ? -23.973 -8.723 25.059 1.00 94.56 163 LYS A C 1
ATOM 1274 O O . LYS A 1 163 ? -24.058 -9.847 25.550 1.00 94.56 163 LYS A O 1
ATOM 1279 N N . THR A 1 164 ? -24.187 -8.468 23.770 1.00 93.81 164 THR A N 1
ATOM 1280 C CA . THR A 1 164 ? -24.574 -9.497 22.796 1.00 93.81 164 THR A CA 1
ATOM 1281 C C . THR A 1 164 ? -23.462 -10.531 22.628 1.00 93.81 164 THR A C 1
ATOM 1283 O O . THR A 1 164 ? -23.685 -11.717 22.863 1.00 93.81 164 THR A O 1
ATOM 1286 N N . PHE A 1 165 ? -22.240 -10.090 22.315 1.00 94.81 165 PHE A N 1
ATOM 1287 C CA . PHE A 1 165 ? -21.113 -10.997 22.095 1.00 94.81 165 PHE A CA 1
ATOM 1288 C C . PHE A 1 165 ? -20.653 -11.711 23.367 1.00 94.81 165 PHE A C 1
ATOM 1290 O O . PHE A 1 165 ? -20.256 -12.865 23.280 1.00 94.81 165 PHE A O 1
ATOM 1297 N N . SER A 1 166 ? -20.724 -11.072 24.540 1.00 94.31 166 SER A N 1
ATOM 1298 C CA . SER A 1 166 ? -20.379 -11.712 25.818 1.00 94.31 166 SER A CA 1
ATOM 1299 C C . SER A 1 166 ? -21.289 -12.912 26.083 1.00 94.31 166 SER A C 1
ATOM 1301 O O . SER A 1 166 ? -20.804 -14.020 26.302 1.00 94.31 166 SER A O 1
ATOM 1303 N N . LYS A 1 167 ? -22.609 -12.726 25.944 1.00 91.69 167 LYS A N 1
ATOM 1304 C CA . LYS A 1 167 ? -23.580 -13.816 26.087 1.00 91.69 167 LYS A CA 1
ATOM 1305 C C . LYS A 1 167 ? -23.374 -14.906 25.036 1.00 91.69 167 LYS A C 1
ATOM 1307 O O . LYS A 1 167 ? -23.377 -16.087 25.361 1.00 91.69 167 LYS A O 1
ATOM 1312 N N . ASP A 1 168 ? -23.206 -14.520 23.775 1.00 93.19 168 ASP A N 1
ATOM 1313 C CA . ASP A 1 168 ? -23.033 -15.482 22.689 1.00 93.19 168 ASP A CA 1
ATOM 1314 C C . ASP A 1 168 ? -21.726 -16.277 22.826 1.00 93.19 168 ASP A C 1
ATOM 1316 O O . ASP A 1 168 ? -21.689 -17.440 22.429 1.00 93.19 168 ASP A O 1
ATOM 1320 N N . LEU A 1 169 ? -20.664 -15.679 23.376 1.00 91.94 169 LEU A N 1
ATOM 1321 C CA . LEU A 1 169 ? -19.386 -16.355 23.607 1.00 91.94 169 LEU A CA 1
ATOM 1322 C C . LEU A 1 169 ? -19.525 -17.383 24.730 1.00 91.94 169 LEU A C 1
ATOM 1324 O O . LEU A 1 169 ? -19.064 -18.513 24.590 1.00 91.94 169 LEU A O 1
ATOM 1328 N N . ASP A 1 170 ? -20.206 -17.006 25.809 1.00 89.56 170 ASP A N 1
ATOM 1329 C CA . ASP A 1 170 ? -20.472 -17.878 26.953 1.00 89.56 170 ASP A CA 1
ATOM 1330 C C . ASP A 1 170 ? -21.384 -19.059 26.587 1.00 89.56 170 ASP A C 1
ATOM 1332 O O . ASP A 1 170 ? -21.170 -20.175 27.058 1.00 89.56 170 ASP A O 1
ATOM 1336 N N . ASP A 1 171 ? -22.342 -18.839 25.684 1.00 90.00 171 ASP A N 1
ATOM 1337 C CA . ASP A 1 171 ? -23.219 -19.883 25.142 1.00 90.00 171 ASP A CA 1
ATOM 1338 C C . ASP A 1 171 ? -22.549 -20.725 24.031 1.00 90.00 171 ASP A C 1
ATOM 1340 O O . ASP A 1 171 ? -23.176 -21.632 23.479 1.00 90.00 171 ASP A O 1
ATOM 1344 N N . GLY A 1 172 ? -21.311 -20.406 23.632 1.00 89.12 172 GLY A N 1
ATOM 1345 C CA . GLY A 1 172 ? -20.615 -21.055 22.513 1.00 89.12 172 GLY A CA 1
ATOM 1346 C C . GLY A 1 172 ? -21.240 -20.791 21.133 1.00 89.12 172 GLY A C 1
ATOM 1347 O O . GLY A 1 172 ? -20.950 -21.502 20.172 1.00 89.12 172 GLY A O 1
ATOM 1348 N N . ARG A 1 173 ? -22.107 -19.777 21.019 1.00 88.50 173 ARG A N 1
ATOM 1349 C CA . ARG A 1 173 ? -22.779 -19.347 19.776 1.00 88.50 173 ARG A CA 1
ATOM 1350 C C . ARG A 1 173 ? -21.900 -18.445 18.912 1.00 88.50 173 ARG A C 1
ATOM 1352 O O . ARG A 1 173 ? -22.160 -18.293 17.721 1.00 88.50 173 ARG A O 1
ATOM 1359 N N . THR A 1 174 ? -20.853 -17.867 19.491 1.00 91.62 174 THR A N 1
ATOM 1360 C CA . THR A 1 174 ? -19.830 -17.111 18.770 1.00 91.62 174 THR A CA 1
ATOM 1361 C C . THR A 1 174 ? -18.444 -17.429 19.309 1.00 91.62 174 THR A C 1
ATOM 1363 O O . THR A 1 174 ? -18.282 -17.948 20.409 1.00 91.62 174 THR A O 1
ATOM 1366 N N . ASN A 1 175 ? -17.430 -17.084 18.529 1.00 90.31 175 ASN A N 1
ATOM 1367 C CA . ASN A 1 175 ? -16.027 -17.159 18.916 1.00 90.31 175 ASN A CA 1
ATOM 1368 C C . ASN A 1 175 ? -15.378 -15.765 19.000 1.00 90.31 175 ASN A C 1
ATOM 1370 O O . ASN A 1 175 ? -14.160 -15.654 19.130 1.00 90.31 175 ASN A O 1
ATOM 1374 N N . LYS A 1 176 ? -16.177 -14.693 18.913 1.00 92.94 176 LYS A N 1
ATOM 1375 C CA . LYS A 1 176 ? -15.717 -13.307 19.064 1.00 92.94 176 LYS A CA 1
ATOM 1376 C C . LYS A 1 176 ? -15.483 -12.990 20.540 1.00 92.94 176 LYS A C 1
ATOM 1378 O O . LYS A 1 176 ? -16.389 -13.149 21.347 1.00 92.94 176 LYS A O 1
ATOM 1383 N N . ALA A 1 177 ? -14.277 -12.543 20.875 1.00 94.00 177 ALA A N 1
ATOM 1384 C CA . ALA A 1 177 ? -13.810 -12.365 22.251 1.00 94.00 177 ALA A CA 1
ATOM 1385 C C . ALA A 1 177 ? -13.217 -10.969 22.534 1.00 94.00 177 ALA A C 1
ATOM 1387 O O . ALA A 1 177 ? -13.122 -10.555 23.689 1.00 94.00 177 ALA A O 1
ATOM 1388 N N . LEU A 1 178 ? -12.853 -10.229 21.485 1.00 94.81 178 LEU A N 1
ATOM 1389 C CA . LEU A 1 178 ? -12.293 -8.878 21.546 1.00 94.81 178 LEU A CA 1
ATOM 1390 C C . LEU A 1 178 ? -12.972 -8.014 20.480 1.00 94.81 178 LEU A C 1
ATOM 1392 O O . LEU A 1 178 ? -13.090 -8.453 19.333 1.00 94.81 178 LEU A O 1
ATOM 1396 N N . LEU A 1 179 ? -13.422 -6.814 20.846 1.00 94.25 179 LEU A N 1
ATOM 1397 C CA . LEU A 1 179 ? -14.134 -5.907 19.946 1.00 94.25 179 LEU A CA 1
ATOM 1398 C C . LEU A 1 179 ? -13.390 -4.573 19.809 1.00 94.25 179 LEU A C 1
ATOM 1400 O O . LEU A 1 179 ? -13.000 -3.987 20.818 1.00 94.25 179 LEU A O 1
ATOM 1404 N N . PHE A 1 180 ? -13.260 -4.060 18.587 1.00 92.62 180 PHE A N 1
ATOM 1405 C CA . PHE A 1 180 ? -12.695 -2.733 18.316 1.00 92.62 180 PHE A CA 1
ATOM 1406 C C . PHE A 1 180 ? -13.754 -1.781 17.742 1.00 92.62 180 PHE A C 1
ATOM 1408 O O . PHE A 1 180 ? -14.556 -2.208 16.907 1.00 92.62 180 PHE A O 1
ATOM 1415 N N . PRO A 1 181 ? -13.789 -0.506 18.164 1.00 88.94 181 PRO A N 1
ATOM 1416 C CA . PRO A 1 181 ? -14.671 0.496 17.579 1.00 88.94 181 PRO A CA 1
ATOM 1417 C C . PRO A 1 181 ? -14.156 0.996 16.221 1.00 88.94 181 PRO A C 1
ATOM 1419 O O . PRO A 1 181 ? -12.965 1.253 16.060 1.00 88.94 181 PRO A O 1
ATOM 1422 N N . GLY A 1 182 ? -15.067 1.180 15.262 1.00 80.44 182 GLY A N 1
ATOM 1423 C CA . GLY A 1 182 ? -14.771 1.740 13.941 1.00 80.44 182 GLY A CA 1
ATOM 1424 C C . GLY A 1 182 ? -14.126 0.765 12.948 1.00 80.44 182 GLY A C 1
ATOM 1425 O O . GLY A 1 182 ? -14.068 -0.449 13.163 1.00 80.44 182 GLY A O 1
ATOM 1426 N N . GLU A 1 183 ? -13.674 1.310 11.815 1.00 61.88 183 GLU A N 1
ATOM 1427 C CA . GLU A 1 183 ? -12.861 0.581 10.837 1.00 61.88 183 GLU A CA 1
ATOM 1428 C C . GLU A 1 183 ? -11.389 0.550 11.280 1.00 61.88 183 GLU A C 1
ATOM 1430 O O . GLU A 1 183 ? -10.839 1.532 11.774 1.00 61.88 183 GLU A O 1
ATOM 1435 N N . PHE A 1 184 ? -10.757 -0.612 11.121 1.00 53.03 184 PHE A N 1
ATOM 1436 C CA . PHE A 1 184 ? -9.454 -0.966 11.686 1.00 53.03 184 PHE A CA 1
ATOM 1437 C C . PHE A 1 184 ? -8.310 -0.091 11.132 1.00 53.03 184 PHE A C 1
ATOM 1439 O O . PHE A 1 184 ? -7.707 -0.411 10.108 1.00 53.03 184 PHE A O 1
ATOM 1446 N N . LEU A 1 185 ? -7.963 1.003 11.815 1.00 53.28 185 LEU A N 1
ATOM 1447 C CA . LEU A 1 185 ? -6.723 1.741 11.558 1.00 53.28 185 LEU A CA 1
ATOM 1448 C C . LEU A 1 185 ? -5.618 1.162 12.450 1.00 53.28 185 LEU A C 1
ATOM 1450 O O . LEU A 1 185 ? -5.565 1.446 13.643 1.00 53.28 185 LEU A O 1
ATOM 1454 N N . PHE A 1 186 ? -4.734 0.340 11.871 1.00 51.62 186 PHE A N 1
ATOM 1455 C CA . PHE A 1 186 ? -3.678 -0.428 12.562 1.00 51.62 186 PHE A CA 1
ATOM 1456 C C . PHE A 1 186 ? -2.842 0.352 13.597 1.00 51.62 186 PHE A C 1
ATOM 1458 O O . PHE A 1 186 ? -2.278 -0.260 14.500 1.00 51.62 186 PHE A O 1
ATOM 1465 N N . SER A 1 187 ? -2.748 1.679 13.489 1.00 49.50 187 SER A N 1
ATOM 1466 C CA . SER A 1 187 ? -1.968 2.521 14.400 1.00 49.50 187 SER A CA 1
ATOM 1467 C C . SER A 1 187 ? -2.704 2.969 15.670 1.00 49.50 187 SER A C 1
ATOM 1469 O O . SER A 1 187 ? -2.043 3.495 16.557 1.00 49.50 187 SER A O 1
ATOM 1471 N N . THR A 1 188 ? -4.028 2.792 15.787 1.00 59.72 188 THR A N 1
ATOM 1472 C CA . THR A 1 188 ? -4.823 3.338 16.916 1.00 59.72 188 THR A CA 1
ATOM 1473 C C . THR A 1 188 ? -5.725 2.317 17.615 1.00 59.72 188 THR A C 1
ATOM 1475 O O . THR A 1 188 ? -6.379 2.650 18.601 1.00 59.72 188 THR A O 1
ATOM 1478 N N . ILE A 1 189 ? -5.758 1.061 17.153 1.00 73.44 189 ILE A N 1
ATOM 1479 C CA . ILE A 1 189 ? -6.711 0.045 17.641 1.00 73.44 189 ILE A CA 1
ATOM 1480 C C . ILE A 1 189 ? -6.602 -0.244 19.148 1.00 73.44 189 ILE A C 1
ATOM 1482 O O . ILE A 1 189 ? -7.610 -0.466 19.805 1.00 73.44 189 ILE A O 1
ATOM 1486 N N . TRP A 1 190 ? -5.400 -0.202 19.727 1.00 87.94 190 TRP A N 1
ATOM 1487 C CA . TRP A 1 190 ? -5.187 -0.516 21.149 1.00 87.94 190 TRP A CA 1
ATOM 1488 C C . TRP A 1 190 ? -5.402 0.673 22.085 1.00 87.94 190 TRP A C 1
ATOM 1490 O O . TRP A 1 190 ? -5.268 0.529 23.299 1.00 87.94 190 TRP A O 1
ATOM 1500 N N . SER A 1 191 ? -5.773 1.830 21.537 1.00 89.69 191 SER A N 1
ATOM 1501 C CA . SER A 1 191 ? -6.155 2.996 22.330 1.00 89.69 191 SER A CA 1
ATOM 1502 C C . SER A 1 191 ? -7.618 2.959 22.759 1.00 89.69 191 SER A C 1
ATOM 1504 O O . SER A 1 191 ? -7.985 3.696 23.663 1.00 89.69 191 SER A O 1
ATOM 1506 N N . CYS A 1 192 ? -8.463 2.112 22.157 1.00 93.94 192 CYS A N 1
ATOM 1507 C CA . CYS A 1 192 ? -9.832 1.887 22.620 1.00 93.94 192 CYS A CA 1
ATOM 1508 C C . CYS A 1 192 ? -10.351 0.513 22.178 1.00 93.94 192 CYS A C 1
ATOM 1510 O O . CYS A 1 192 ? -10.440 0.246 20.981 1.00 93.94 192 CYS A O 1
ATOM 1512 N N . PHE A 1 193 ? -10.725 -0.356 23.118 1.00 95.69 193 PHE A N 1
ATOM 1513 C CA . PHE A 1 193 ? -11.235 -1.694 22.805 1.00 95.69 193 PHE A CA 1
ATOM 1514 C C . PHE A 1 193 ? -12.131 -2.261 23.905 1.00 95.69 193 PHE A C 1
ATOM 1516 O O . PHE A 1 193 ? -12.024 -1.898 25.075 1.00 95.69 193 PHE A O 1
ATOM 1523 N N . VAL A 1 194 ? -12.999 -3.201 23.529 1.00 97.00 194 VAL A N 1
ATOM 1524 C CA . VAL A 1 194 ? -13.821 -3.968 24.465 1.00 97.00 194 VAL A CA 1
ATOM 1525 C C . VAL A 1 194 ? -13.293 -5.389 24.581 1.00 97.00 194 VAL A C 1
ATOM 1527 O O . VAL A 1 194 ? -13.295 -6.139 23.604 1.00 97.00 194 VAL A O 1
ATOM 1530 N N . LEU A 1 195 ? -12.912 -5.793 25.789 1.00 97.31 195 LEU A N 1
ATOM 1531 C CA . LEU A 1 195 ? -12.493 -7.158 26.088 1.00 97.31 195 LEU A CA 1
ATOM 1532 C C . LEU A 1 195 ? -13.614 -7.915 26.801 1.00 97.31 195 LEU A C 1
ATOM 1534 O O . LEU A 1 195 ? -14.101 -7.472 27.841 1.00 97.31 195 LEU A O 1
ATOM 1538 N N . LEU A 1 196 ? -14.021 -9.066 26.264 1.00 97.50 196 LEU A N 1
ATOM 1539 C CA . LEU A 1 196 ? -15.051 -9.897 26.888 1.00 97.50 196 LEU A CA 1
ATOM 1540 C C . LEU A 1 196 ? -14.446 -10.760 28.002 1.00 97.50 196 LEU A C 1
ATOM 1542 O O . LEU A 1 196 ? -13.326 -11.252 27.875 1.00 97.50 196 LEU A O 1
ATOM 1546 N N . GLN A 1 197 ? -15.198 -11.026 29.071 1.00 96.19 197 GLN A N 1
ATOM 1547 C CA . GLN A 1 197 ? -14.739 -11.892 30.170 1.00 96.19 197 GLN A CA 1
ATOM 1548 C C . GLN A 1 197 ? -14.356 -13.293 29.690 1.00 96.19 197 GLN A C 1
ATOM 1550 O O . GLN A 1 197 ? -13.375 -13.876 30.159 1.00 96.19 197 GLN A O 1
ATOM 1555 N N . GLY A 1 198 ? -15.096 -13.819 28.710 1.00 93.81 198 GLY A N 1
ATOM 1556 C CA . GLY A 1 198 ? -14.757 -15.066 28.040 1.00 93.81 198 GLY A CA 1
ATOM 1557 C C . GLY A 1 198 ? -13.336 -15.060 27.472 1.00 93.81 198 GLY A C 1
ATOM 1558 O O . GLY A 1 198 ? -12.638 -16.051 27.647 1.00 93.81 198 GLY A O 1
ATOM 1559 N N . ALA A 1 199 ? -12.850 -13.953 26.900 1.00 94.75 199 ALA A N 1
ATOM 1560 C CA . ALA A 1 199 ? -11.469 -13.852 26.422 1.00 94.75 199 ALA A CA 1
ATOM 1561 C C . ALA A 1 199 ? -10.468 -14.136 27.548 1.00 94.75 199 ALA A C 1
ATOM 1563 O O . ALA A 1 199 ? -9.674 -15.069 27.455 1.00 94.75 199 ALA A O 1
ATOM 1564 N N . VAL A 1 200 ? -10.578 -13.395 28.653 1.00 95.19 200 VAL A N 1
ATOM 1565 C CA . VAL A 1 200 ? -9.673 -13.518 29.804 1.00 95.19 200 VAL A CA 1
ATOM 1566 C C . VAL A 1 200 ? -9.726 -14.924 30.405 1.00 95.19 200 VAL A C 1
ATOM 1568 O O . VAL A 1 200 ? -8.687 -15.477 30.752 1.00 95.19 200 VAL A O 1
ATOM 1571 N N . ARG A 1 201 ? -10.907 -15.554 30.469 1.00 93.69 201 ARG A N 1
ATOM 1572 C CA . ARG A 1 201 ? -11.039 -16.943 30.947 1.00 93.69 201 ARG A CA 1
ATOM 1573 C C . ARG A 1 201 ? -10.307 -17.959 30.068 1.00 93.69 201 ARG A C 1
ATOM 1575 O O . ARG A 1 201 ? -9.773 -18.925 30.602 1.00 93.69 201 ARG A O 1
ATOM 1582 N N . HIS A 1 202 ? -10.289 -17.757 28.751 1.00 90.12 202 HIS A N 1
ATOM 1583 C CA . HIS A 1 202 ? -9.672 -18.699 27.813 1.00 90.12 202 HIS A CA 1
ATOM 1584 C C . HIS A 1 202 ? -8.173 -18.458 27.618 1.00 90.12 202 HIS A C 1
ATOM 1586 O O . HIS A 1 202 ? -7.416 -19.419 27.503 1.00 90.12 202 HIS A O 1
ATOM 1592 N N . VAL A 1 203 ? -7.737 -17.195 27.548 1.00 92.75 203 VAL A N 1
ATOM 1593 C CA . VAL A 1 203 ? -6.347 -16.853 27.192 1.00 92.75 203 VAL A CA 1
ATOM 1594 C C . VAL A 1 203 ? -5.547 -16.183 28.299 1.00 92.75 203 VAL A C 1
ATOM 1596 O O . VAL A 1 203 ? -4.339 -16.000 28.135 1.00 92.75 203 VAL A O 1
ATOM 1599 N N . GLY A 1 204 ? -6.182 -15.839 29.417 1.00 95.25 204 GLY A N 1
ATOM 1600 C CA . GLY A 1 204 ? -5.559 -15.146 30.538 1.00 95.25 204 GLY A CA 1
ATOM 1601 C C . GLY A 1 204 ? -5.410 -13.637 30.336 1.00 95.25 204 GLY A C 1
ATOM 1602 O O . GLY A 1 204 ? -6.000 -13.021 29.446 1.00 95.25 204 GLY A O 1
ATOM 1603 N N . GLU A 1 205 ? -4.604 -13.046 31.210 1.00 96.38 205 GLU A N 1
ATOM 1604 C CA . GLU A 1 205 ? -4.250 -11.623 31.252 1.00 96.38 205 GLU A CA 1
ATOM 1605 C C . GLU A 1 205 ? -3.230 -11.240 30.159 1.00 96.38 205 GLU A C 1
ATOM 1607 O O . GLU A 1 205 ? -2.680 -12.098 29.465 1.00 96.38 205 GLU A O 1
ATOM 1612 N N . PHE A 1 206 ? -2.985 -9.946 29.949 1.00 96.25 206 PHE A N 1
ATOM 1613 C CA . PHE A 1 206 ? -1.915 -9.463 29.071 1.00 96.25 206 PHE A CA 1
ATOM 1614 C C . PHE A 1 206 ? -0.543 -9.848 29.633 1.00 96.25 206 PHE A C 1
ATOM 1616 O O . PHE A 1 206 ? -0.358 -9.945 30.844 1.00 96.25 206 PHE A O 1
ATOM 1623 N N . ASP A 1 207 ? 0.429 -10.090 28.757 1.00 93.75 207 ASP A N 1
ATOM 1624 C CA . ASP A 1 207 ? 1.779 -10.432 29.199 1.00 93.75 207 ASP A CA 1
ATOM 1625 C C . ASP A 1 207 ? 2.546 -9.158 29.570 1.00 93.75 207 ASP A C 1
ATOM 1627 O O . ASP A 1 207 ? 2.939 -8.377 28.705 1.00 93.75 207 ASP A O 1
ATOM 1631 N N . THR A 1 208 ? 2.767 -8.953 30.867 1.00 92.00 208 THR A N 1
ATOM 1632 C CA . THR A 1 208 ? 3.447 -7.767 31.411 1.00 92.00 208 THR A CA 1
ATOM 1633 C C . THR A 1 208 ? 4.938 -7.718 31.093 1.00 92.00 208 THR A C 1
ATOM 1635 O O . THR A 1 208 ? 5.604 -6.742 31.431 1.00 92.00 208 THR A O 1
ATOM 1638 N N . ASN A 1 209 ? 5.488 -8.743 30.432 1.00 87.12 209 ASN A N 1
ATOM 1639 C CA . ASN A 1 209 ? 6.827 -8.647 29.870 1.00 87.12 209 ASN A CA 1
ATOM 1640 C C . ASN A 1 209 ? 6.886 -7.663 28.701 1.00 87.12 209 ASN A C 1
ATOM 1642 O O . ASN A 1 209 ? 7.965 -7.138 28.448 1.00 87.12 209 ASN A O 1
ATOM 1646 N N . PHE A 1 210 ? 5.773 -7.378 28.016 1.00 85.25 210 PHE A N 1
ATOM 1647 C CA . PHE A 1 210 ? 5.696 -6.284 27.048 1.00 85.25 210 PHE A CA 1
ATOM 1648 C C . PHE A 1 210 ? 5.611 -4.947 27.791 1.00 85.25 210 PHE A C 1
ATOM 1650 O O . PHE A 1 210 ? 4.560 -4.561 28.302 1.00 85.25 210 PHE A O 1
ATOM 1657 N N . TRP A 1 211 ? 6.755 -4.269 27.885 1.00 82.69 211 TRP A N 1
ATOM 1658 C CA . TRP A 1 211 ? 6.923 -3.028 28.637 1.00 82.69 211 TRP A CA 1
ATOM 1659 C C . TRP A 1 211 ? 7.870 -2.061 27.902 1.00 82.69 211 TRP A C 1
ATOM 1661 O O . TRP A 1 211 ? 8.862 -2.521 27.322 1.00 82.69 211 TRP A O 1
ATOM 1671 N N . PRO A 1 212 ? 7.638 -0.733 27.964 1.00 76.19 212 PRO A N 1
ATOM 1672 C CA . PRO A 1 212 ? 6.486 -0.067 28.592 1.00 76.19 212 PRO A CA 1
ATOM 1673 C C . PRO A 1 212 ? 5.226 -0.087 27.711 1.00 76.19 212 PRO A C 1
ATOM 1675 O O . PRO A 1 212 ? 4.116 0.057 28.210 1.00 76.19 212 PRO A O 1
ATOM 1678 N N . ASP A 1 213 ? 5.395 -0.287 26.411 1.00 80.38 213 ASP A N 1
ATOM 1679 C CA . ASP A 1 213 ? 4.350 -0.375 25.393 1.00 80.38 213 ASP A CA 1
ATOM 1680 C C . ASP A 1 213 ? 4.949 -1.122 24.187 1.00 80.38 213 ASP A C 1
ATOM 1682 O O . ASP A 1 213 ? 6.173 -1.156 24.014 1.00 80.38 213 ASP A O 1
ATOM 1686 N N . GLY A 1 214 ? 4.107 -1.714 23.351 1.00 77.25 214 GLY A N 1
ATOM 1687 C CA . GLY A 1 214 ? 4.467 -2.360 22.104 1.00 77.25 214 GLY A CA 1
ATOM 1688 C C . GLY A 1 214 ? 4.375 -3.883 22.161 1.00 77.25 214 GLY A C 1
ATOM 1689 O O . GLY A 1 214 ? 5.196 -4.563 22.773 1.00 77.25 214 GLY A O 1
ATOM 1690 N N . HIS A 1 215 ? 3.484 -4.419 21.325 1.00 86.12 215 HIS A N 1
ATOM 1691 C CA . HIS A 1 215 ? 3.249 -5.846 21.063 1.00 86.12 215 HIS A CA 1
ATOM 1692 C C . HIS A 1 215 ? 2.481 -6.637 22.130 1.00 86.12 215 HIS A C 1
ATOM 1694 O O . HIS A 1 215 ? 2.118 -7.777 21.842 1.00 86.12 215 HIS A O 1
ATOM 1700 N N . GLU A 1 216 ? 2.112 -6.053 23.270 1.00 90.88 216 GLU A N 1
ATOM 1701 C CA . GLU A 1 216 ? 1.180 -6.666 24.231 1.00 90.88 216 GLU A CA 1
ATOM 1702 C C . GLU A 1 216 ? -0.183 -6.961 23.602 1.00 90.88 216 GLU A C 1
ATOM 1704 O O . GLU A 1 216 ? -0.736 -8.047 23.786 1.00 90.88 216 GLU A O 1
ATOM 1709 N N . GLY A 1 217 ? -0.694 -6.027 22.798 1.00 91.12 217 GLY A N 1
ATOM 1710 C CA . GLY A 1 217 ? -1.914 -6.229 22.037 1.00 91.12 217 GLY A CA 1
ATOM 1711 C C . GLY A 1 217 ? -1.784 -7.368 21.024 1.00 91.12 217 GLY A C 1
ATOM 1712 O O . GLY A 1 217 ? -2.591 -8.298 21.009 1.00 91.12 217 GLY A O 1
ATOM 1713 N N . TYR A 1 218 ? -0.724 -7.353 20.209 1.00 89.44 218 TYR A N 1
ATOM 1714 C CA . TYR A 1 218 ? -0.468 -8.410 19.221 1.00 89.44 218 TYR A CA 1
ATOM 1715 C C . TYR A 1 218 ? -0.315 -9.791 19.873 1.00 89.44 218 TYR A C 1
ATOM 1717 O O . TYR A 1 218 ? -0.852 -10.773 19.360 1.00 89.44 218 TYR A O 1
ATOM 1725 N N . ASP A 1 219 ? 0.362 -9.869 21.020 1.00 92.62 219 ASP A N 1
ATOM 1726 C CA . ASP A 1 219 ? 0.489 -11.08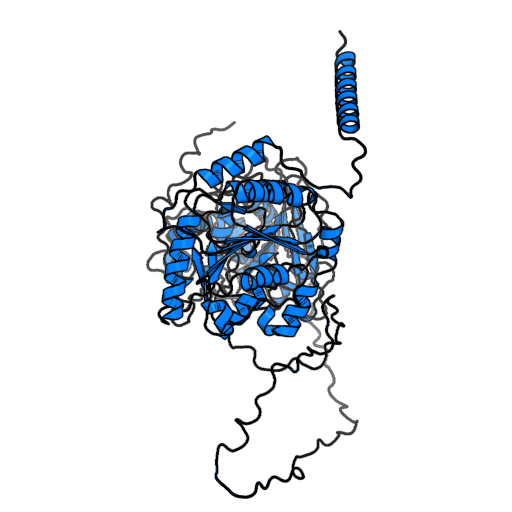8 21.822 1.00 92.62 219 ASP A CA 1
ATOM 1727 C C . ASP A 1 219 ? -0.870 -11.638 22.240 1.00 92.62 219 ASP A C 1
ATOM 1729 O O . ASP A 1 219 ? -1.129 -12.839 22.116 1.00 92.62 219 ASP A O 1
ATOM 1733 N N . TYR A 1 220 ? -1.751 -10.749 22.690 1.00 94.31 220 TYR A N 1
ATOM 1734 C CA . TYR A 1 220 ? -3.091 -11.121 23.103 1.00 94.31 220 TYR A CA 1
ATOM 1735 C C . TYR A 1 220 ? -3.897 -11.708 21.939 1.00 94.31 220 TYR A C 1
ATOM 1737 O O . TYR A 1 220 ? -4.520 -12.760 22.092 1.00 94.31 220 TYR A O 1
ATOM 1745 N N . ILE A 1 221 ? -3.840 -11.098 20.748 1.00 91.62 221 ILE A N 1
ATOM 1746 C CA . ILE A 1 221 ? -4.563 -11.624 19.578 1.00 91.62 221 ILE A CA 1
ATOM 1747 C C . ILE A 1 221 ? -3.991 -12.982 19.139 1.00 91.62 221 ILE A C 1
ATOM 1749 O O . ILE A 1 221 ? -4.757 -13.900 18.840 1.00 91.62 221 ILE A O 1
ATOM 1753 N N . VAL A 1 222 ? -2.664 -13.164 19.151 1.00 87.06 222 VAL A N 1
ATOM 1754 C CA . VAL A 1 222 ? -2.041 -14.469 18.849 1.00 87.06 222 VAL A CA 1
ATOM 1755 C C . VAL A 1 222 ? -2.560 -15.554 19.797 1.00 87.06 222 VAL A C 1
ATOM 1757 O O . VAL A 1 222 ? -2.917 -16.648 19.346 1.00 87.06 222 VAL A O 1
ATOM 1760 N N . ARG A 1 223 ? -2.681 -15.249 21.095 1.00 92.25 223 ARG A N 1
ATOM 1761 C CA . ARG A 1 223 ? -3.265 -16.172 22.078 1.00 92.25 223 ARG A CA 1
ATOM 1762 C C . ARG A 1 223 ? -4.737 -16.464 21.821 1.00 92.25 223 ARG A C 1
ATOM 1764 O O . ARG A 1 223 ? -5.114 -17.633 21.860 1.00 92.25 223 ARG A O 1
ATOM 1771 N N . LEU A 1 224 ? -5.546 -15.446 21.514 1.00 88.75 224 LEU A N 1
ATOM 1772 C CA . LEU A 1 224 ? -6.957 -15.626 21.141 1.00 88.75 224 LEU A CA 1
ATOM 1773 C C . LEU A 1 224 ? -7.089 -16.597 19.975 1.00 88.75 224 LEU A C 1
ATOM 1775 O O . LEU A 1 224 ? -7.794 -17.599 20.070 1.00 88.75 224 LEU A O 1
ATOM 1779 N N . SER A 1 225 ? -6.336 -16.357 18.910 1.00 85.31 225 SER A N 1
ATOM 1780 C CA . SER A 1 225 ? -6.432 -17.163 17.702 1.00 85.31 225 SER A CA 1
ATOM 1781 C C . SER A 1 225 ? -5.967 -18.609 17.909 1.00 85.31 225 SER A C 1
ATOM 1783 O O . SER A 1 225 ? -6.597 -19.532 17.394 1.00 85.31 225 SER A O 1
ATOM 1785 N N . ARG A 1 226 ? -4.946 -18.852 18.746 1.00 84.88 226 ARG A N 1
ATOM 1786 C CA . ARG A 1 226 ? -4.542 -20.219 19.136 1.00 84.88 226 ARG A CA 1
ATOM 1787 C C . ARG A 1 226 ? -5.611 -20.973 19.935 1.00 84.88 226 ARG A C 1
ATOM 1789 O O . ARG A 1 226 ? -5.613 -22.201 19.904 1.00 84.88 226 ARG A O 1
ATOM 1796 N N . MET A 1 227 ? -6.523 -20.260 20.593 1.00 84.81 227 MET A N 1
ATOM 1797 C CA . MET A 1 227 ? -7.703 -20.833 21.252 1.00 84.81 227 MET A CA 1
ATOM 1798 C C . MET A 1 227 ? -8.939 -20.880 20.342 1.00 84.81 227 MET A C 1
ATOM 1800 O O . MET A 1 227 ? -10.028 -21.212 20.801 1.00 84.81 227 MET A O 1
ATOM 1804 N N . GLY A 1 228 ? -8.800 -20.544 19.054 1.00 83.19 228 GLY A N 1
ATOM 1805 C CA . GLY A 1 228 ? -9.926 -20.471 18.123 1.00 83.19 228 GLY A CA 1
ATOM 1806 C C . GLY A 1 228 ? -10.879 -19.303 18.398 1.00 83.19 228 GLY A C 1
ATOM 1807 O O . GLY A 1 228 ? -12.020 -19.346 17.940 1.00 83.19 228 GLY A O 1
ATOM 1808 N N . LEU A 1 229 ? -10.421 -18.282 19.131 1.00 89.56 229 LEU A N 1
ATOM 1809 C CA . LEU A 1 229 ? -11.140 -17.046 19.435 1.00 89.56 229 LEU A CA 1
ATOM 1810 C C . LEU A 1 229 ? -10.705 -15.897 18.521 1.00 89.56 229 LEU A C 1
ATOM 1812 O O . LEU A 1 229 ? -9.624 -15.907 17.933 1.00 89.56 229 LEU A O 1
ATOM 1816 N N . TRP A 1 230 ? -11.571 -14.893 18.407 1.00 86.88 230 TRP A N 1
ATOM 1817 C CA . TRP A 1 230 ? -11.538 -13.947 17.301 1.00 86.88 230 TRP A CA 1
ATOM 1818 C C . TRP A 1 230 ? -11.827 -12.513 17.709 1.00 86.88 230 TRP A C 1
ATOM 1820 O O . TRP A 1 230 ? -12.523 -12.235 18.686 1.00 86.88 230 TRP A O 1
ATOM 1830 N N . VAL A 1 231 ? -11.333 -11.604 16.877 1.00 89.94 231 VAL A N 1
ATOM 1831 C CA . VAL A 1 231 ? -11.598 -10.170 16.954 1.00 89.94 231 VAL A CA 1
ATOM 1832 C C . VAL A 1 231 ? -12.816 -9.812 16.093 1.00 89.94 231 VAL A C 1
ATOM 1834 O O . VAL A 1 231 ? -13.099 -10.483 15.090 1.00 89.94 231 VAL A O 1
ATOM 1837 N N . GLN A 1 232 ? -13.549 -8.773 16.491 1.00 90.38 232 GLN A N 1
ATOM 1838 C CA . GLN A 1 232 ? -14.673 -8.206 15.748 1.00 90.38 232 GLN A CA 1
ATOM 1839 C C . GLN A 1 232 ? -14.609 -6.673 15.729 1.00 90.38 232 GLN A C 1
ATOM 1841 O O . GLN A 1 232 ? -14.360 -6.047 16.752 1.00 90.38 232 GLN A O 1
ATOM 1846 N N . ASN A 1 233 ? -14.909 -6.064 14.584 1.00 88.88 233 ASN A N 1
ATOM 1847 C CA . ASN A 1 233 ? -15.034 -4.609 14.476 1.00 88.88 233 ASN A CA 1
ATOM 1848 C C . ASN A 1 233 ? -16.492 -4.174 14.651 1.00 88.88 233 ASN A C 1
ATOM 1850 O O . ASN A 1 233 ? -17.406 -4.850 14.167 1.00 88.88 233 ASN A O 1
ATOM 1854 N N . MET A 1 234 ? -16.691 -3.032 15.303 1.00 89.94 234 MET A N 1
ATOM 1855 C CA . MET A 1 234 ? -17.976 -2.356 15.473 1.00 89.94 234 MET A CA 1
ATOM 1856 C C . MET A 1 234 ? -18.018 -1.149 14.529 1.00 89.94 234 MET A C 1
ATOM 1858 O O . MET A 1 234 ? -17.709 -0.024 14.916 1.00 89.94 234 MET A O 1
ATOM 1862 N N . THR A 1 235 ? -18.342 -1.392 13.258 1.00 86.00 235 THR A N 1
ATOM 1863 C CA . THR A 1 235 ? -18.266 -0.385 12.180 1.00 86.00 235 THR A CA 1
ATOM 1864 C C . THR A 1 235 ? -19.286 0.748 12.314 1.00 86.00 235 THR A C 1
ATOM 1866 O O . THR A 1 235 ? -19.176 1.764 11.639 1.00 86.00 235 THR A O 1
ATOM 1869 N N . ASP A 1 236 ? -20.293 0.585 13.169 1.00 85.94 236 ASP A N 1
ATOM 1870 C CA . ASP A 1 236 ? -21.320 1.579 13.486 1.00 85.94 236 ASP A CA 1
ATOM 1871 C C . ASP A 1 236 ? -20.961 2.470 14.692 1.00 85.94 236 ASP A C 1
ATOM 1873 O O . ASP A 1 236 ? -21.777 3.300 15.115 1.00 85.94 236 ASP A O 1
ATOM 1877 N N . VAL A 1 237 ? -19.755 2.304 15.243 1.00 85.94 237 VAL A N 1
ATOM 1878 C CA . VAL A 1 237 ? -19.217 3.036 16.394 1.00 85.94 237 VAL A CA 1
ATOM 1879 C C . VAL A 1 237 ? -18.103 3.974 15.935 1.00 85.94 237 VAL A C 1
ATOM 1881 O O . VAL A 1 237 ? -17.201 3.557 15.212 1.00 85.94 237 VAL A O 1
ATOM 1884 N N . ALA A 1 238 ? -18.139 5.227 16.393 1.00 83.19 238 ALA A N 1
ATOM 1885 C CA . ALA A 1 238 ? -17.120 6.225 16.089 1.00 83.19 238 ALA A CA 1
ATOM 1886 C C . ALA A 1 238 ? -16.395 6.672 17.366 1.00 83.19 238 ALA A C 1
ATOM 1888 O O . ALA A 1 238 ? -17.015 6.957 18.392 1.00 83.19 238 ALA A O 1
ATOM 1889 N N . VAL A 1 239 ? -15.068 6.739 17.289 1.00 84.81 239 VAL A N 1
ATOM 1890 C CA . VAL A 1 239 ? -14.203 7.300 18.330 1.00 84.81 239 VAL A CA 1
ATOM 1891 C C . VAL A 1 239 ? -13.179 8.214 17.678 1.00 84.81 239 VAL A C 1
ATOM 1893 O O . VAL A 1 239 ? -12.697 7.932 16.580 1.00 84.81 239 VAL A O 1
ATOM 1896 N N . HIS A 1 240 ? -12.835 9.299 18.360 1.00 80.06 240 HIS A N 1
ATOM 1897 C CA . HIS A 1 240 ? -11.796 10.219 17.924 1.00 80.06 240 HIS A CA 1
ATOM 1898 C C . HIS A 1 240 ? -10.574 10.106 18.827 1.00 80.06 240 HIS A C 1
ATOM 1900 O O . HIS A 1 240 ? -10.683 10.076 20.050 1.00 80.06 240 HIS A O 1
ATOM 1906 N N . VAL A 1 241 ? -9.401 10.071 18.203 1.00 77.88 241 VAL A N 1
ATOM 1907 C CA . VAL A 1 241 ? -8.111 10.225 18.875 1.00 77.88 241 VAL A CA 1
ATOM 1908 C C . VAL A 1 241 ? -7.818 11.720 18.872 1.00 77.88 241 VAL A C 1
ATOM 1910 O O . VAL A 1 241 ? -7.730 12.330 17.808 1.00 77.88 241 VAL A O 1
ATOM 1913 N N . SER A 1 242 ? -7.730 12.332 20.048 1.00 65.75 242 SER A N 1
ATOM 1914 C CA . SER A 1 242 ? -7.310 13.729 20.153 1.00 65.75 242 SER A CA 1
ATOM 1915 C C . SER A 1 242 ? -5.848 13.841 19.734 1.00 65.75 242 SER A C 1
ATOM 1917 O O . SER A 1 242 ? -5.018 13.133 20.296 1.00 65.75 242 SER A O 1
ATOM 1919 N N . ASP A 1 243 ? -5.538 14.719 18.774 1.00 56.12 243 ASP A N 1
ATOM 1920 C CA . ASP A 1 243 ? -4.176 14.924 18.268 1.00 56.12 243 ASP A CA 1
ATOM 1921 C C . ASP A 1 243 ? -3.193 15.186 19.421 1.00 56.12 243 ASP A C 1
ATOM 1923 O O . ASP A 1 243 ? -3.157 16.274 20.001 1.00 56.12 243 ASP A O 1
ATOM 1927 N N . THR A 1 244 ? -2.371 14.191 19.748 1.00 53.59 244 THR A N 1
ATOM 1928 C CA . THR A 1 244 ? -1.154 14.386 20.533 1.00 53.59 244 THR A CA 1
ATOM 1929 C C . THR A 1 244 ? -0.066 14.786 19.554 1.00 53.59 244 THR A C 1
ATOM 1931 O O . THR A 1 244 ? 0.312 13.983 18.692 1.00 53.59 244 THR A O 1
ATOM 1934 N N . LYS A 1 245 ? 0.447 16.016 19.636 1.00 43.78 245 LYS A N 1
ATOM 1935 C CA . LYS A 1 245 ? 1.603 16.358 18.810 1.00 43.78 245 LYS A CA 1
ATOM 1936 C C . LYS A 1 245 ? 2.808 15.560 19.322 1.00 43.78 245 LYS A C 1
ATOM 1938 O O . LYS A 1 245 ? 2.943 15.397 20.533 1.00 43.78 245 LYS A O 1
ATOM 1943 N N . PRO A 1 246 ? 3.713 15.081 18.451 1.00 41.28 246 PRO A N 1
ATOM 1944 C CA . PRO A 1 246 ? 4.921 14.367 18.883 1.00 41.28 246 PRO A CA 1
ATOM 1945 C C . PRO A 1 246 ? 5.753 15.162 19.900 1.00 41.28 246 PRO A C 1
ATOM 1947 O O . PRO A 1 246 ? 6.382 14.593 20.784 1.00 41.28 246 PRO A O 1
ATOM 1950 N N . GLU A 1 247 ? 5.712 16.486 19.780 1.00 41.28 247 GLU A N 1
ATOM 1951 C CA . GLU A 1 247 ? 6.354 17.479 20.644 1.00 41.28 247 GLU A CA 1
ATOM 1952 C C . GLU A 1 247 ? 5.737 17.585 22.057 1.00 41.28 247 GLU A C 1
ATOM 1954 O O . GLU A 1 247 ? 6.383 18.130 22.947 1.00 41.28 247 GLU A O 1
ATOM 1959 N N . ASP A 1 248 ? 4.563 16.986 22.297 1.00 47.22 248 ASP A N 1
ATOM 1960 C CA . ASP A 1 248 ? 3.917 16.906 23.619 1.00 47.22 248 ASP A CA 1
ATOM 1961 C C . ASP A 1 248 ? 4.339 15.657 24.422 1.00 47.22 248 ASP A C 1
ATOM 1963 O O . ASP A 1 248 ? 3.918 15.468 25.566 1.00 47.22 248 ASP A O 1
ATOM 1967 N N . VAL A 1 249 ? 5.135 14.765 23.822 1.00 52.56 249 VAL A N 1
ATOM 1968 C CA . VAL A 1 249 ? 5.662 13.566 24.482 1.00 52.56 249 VAL A CA 1
ATOM 1969 C C . VAL A 1 249 ? 6.981 13.940 25.144 1.00 52.56 249 VAL A C 1
ATOM 1971 O O . VAL A 1 249 ? 7.892 14.422 24.470 1.00 52.56 249 VAL A O 1
ATOM 1974 N N . SER A 1 250 ? 7.103 13.726 26.459 1.00 51.91 250 SER A N 1
ATOM 1975 C CA . SER A 1 250 ? 8.325 14.105 27.172 1.00 51.91 250 SER A CA 1
ATOM 1976 C C . SER A 1 250 ? 9.555 13.448 26.520 1.00 51.91 250 SER A C 1
ATOM 1978 O O . SER A 1 250 ? 9.471 12.297 26.074 1.00 51.91 250 SER A O 1
ATOM 1980 N N . PRO A 1 251 ? 10.716 14.130 26.480 1.00 52.22 251 PRO A N 1
ATOM 1981 C CA . PRO A 1 251 ? 11.946 13.555 25.940 1.00 52.22 251 PRO A CA 1
ATOM 1982 C C . PRO A 1 251 ? 12.300 12.211 26.578 1.00 52.22 251 PRO A C 1
ATOM 1984 O O . PRO A 1 251 ? 12.879 11.359 25.921 1.00 52.22 251 PRO A O 1
ATOM 1987 N N . GLU A 1 252 ? 11.913 11.997 27.835 1.00 54.44 252 GLU A N 1
ATOM 1988 C CA . GLU A 1 252 ? 12.117 10.746 28.557 1.00 54.44 252 GLU A CA 1
ATOM 1989 C C . GLU A 1 252 ? 11.210 9.614 28.057 1.00 54.44 252 GLU A C 1
ATOM 1991 O O . GLU A 1 252 ? 11.690 8.498 27.899 1.00 54.44 252 GLU A O 1
ATOM 1996 N N . ILE A 1 253 ? 9.947 9.890 27.709 1.00 55.28 253 ILE A N 1
ATOM 1997 C CA . ILE A 1 253 ? 9.056 8.905 27.073 1.00 55.28 253 ILE A CA 1
ATOM 1998 C C . ILE A 1 253 ? 9.502 8.633 25.637 1.00 55.28 253 ILE A C 1
ATOM 2000 O O . ILE A 1 253 ? 9.567 7.473 25.246 1.00 55.28 253 ILE A O 1
ATOM 2004 N N . GLN A 1 254 ? 9.875 9.659 24.865 1.00 55.97 254 GLN A N 1
ATOM 2005 C CA . GLN A 1 254 ? 10.444 9.450 23.529 1.00 55.97 254 GLN A CA 1
ATOM 2006 C C . GLN A 1 254 ? 11.732 8.625 23.605 1.00 55.97 254 GLN A C 1
ATOM 2008 O O . GLN A 1 254 ? 11.935 7.714 22.810 1.00 55.97 254 GLN A O 1
ATOM 2013 N N . TYR A 1 255 ? 12.585 8.897 24.590 1.00 54.53 255 TYR A N 1
ATOM 2014 C CA . TYR A 1 255 ? 13.818 8.160 24.834 1.00 54.53 255 TYR A CA 1
ATOM 2015 C C . TYR A 1 255 ? 13.565 6.725 25.314 1.00 54.53 255 TYR A C 1
ATOM 2017 O O . TYR A 1 255 ? 14.256 5.810 24.869 1.00 54.53 255 TYR A O 1
ATOM 2025 N N . GLN A 1 256 ? 12.559 6.497 26.164 1.00 55.53 256 GLN A N 1
ATOM 2026 C CA . GLN A 1 256 ? 12.112 5.159 26.557 1.00 55.53 256 GLN A CA 1
ATOM 2027 C C . GLN A 1 256 ? 11.537 4.407 25.345 1.00 55.53 256 GLN A C 1
ATOM 2029 O O . GLN A 1 256 ? 11.977 3.301 25.054 1.00 55.53 256 GLN A O 1
ATOM 2034 N N . GLN A 1 257 ? 10.649 5.012 24.556 1.00 55.69 257 GLN A N 1
ATOM 2035 C CA . GLN A 1 257 ? 10.098 4.412 23.334 1.00 55.69 257 GLN A CA 1
ATOM 2036 C C . GLN A 1 257 ? 11.191 4.098 22.296 1.00 55.69 257 GLN A C 1
ATOM 2038 O O . GLN A 1 257 ? 11.192 3.015 21.716 1.00 55.69 257 GLN A O 1
ATOM 2043 N N . GLN A 1 258 ? 12.169 4.993 22.107 1.00 51.38 258 GLN A N 1
ATOM 2044 C CA . GLN A 1 258 ? 13.302 4.796 21.191 1.00 51.38 258 GLN A CA 1
ATOM 2045 C C . GLN A 1 258 ? 14.302 3.739 21.682 1.00 51.38 258 GLN A C 1
ATOM 2047 O O . GLN A 1 258 ? 14.920 3.059 20.865 1.00 51.38 258 GLN A O 1
ATOM 2052 N N . ARG A 1 259 ? 14.478 3.569 22.999 1.00 46.09 259 ARG A N 1
ATOM 2053 C CA . ARG A 1 259 ? 15.331 2.510 23.569 1.00 46.09 259 ARG A CA 1
ATOM 2054 C C . ARG A 1 259 ? 14.642 1.153 23.674 1.00 46.09 259 ARG A C 1
ATOM 2056 O O . ARG A 1 259 ? 15.332 0.149 23.844 1.00 46.09 259 ARG A O 1
ATOM 2063 N N . HIS A 1 260 ? 13.317 1.101 23.577 1.00 55.94 260 HIS A N 1
ATOM 2064 C CA . HIS A 1 260 ? 12.534 -0.102 23.842 1.00 55.94 260 HIS A CA 1
ATOM 2065 C C . HIS A 1 260 ? 11.842 -0.648 22.590 1.00 55.94 260 HIS A C 1
ATOM 2067 O O . HIS A 1 260 ? 10.685 -1.050 22.620 1.00 55.94 260 HIS A O 1
ATOM 2073 N N . GLU A 1 261 ? 12.634 -0.871 21.533 1.00 53.00 261 GLU A N 1
ATOM 2074 C CA . GLU A 1 261 ? 12.324 -1.885 20.509 1.00 53.00 261 GLU A CA 1
ATOM 2075 C C . GLU A 1 261 ? 12.118 -3.297 21.115 1.00 53.00 261 GLU A C 1
ATOM 2077 O O . GLU A 1 261 ? 11.694 -4.199 20.402 1.00 53.00 261 GLU A O 1
ATOM 2082 N N . ASN A 1 262 ? 12.370 -3.492 22.419 1.00 59.69 262 ASN A N 1
ATOM 2083 C CA . ASN A 1 262 ? 12.287 -4.722 23.220 1.00 59.69 262 ASN A CA 1
ATOM 2084 C C . ASN A 1 262 ? 11.030 -5.580 23.018 1.00 59.69 262 ASN A C 1
ATOM 2086 O O . ASN A 1 262 ? 11.143 -6.811 23.024 1.00 59.69 262 ASN A O 1
ATOM 2090 N N . GLY A 1 263 ? 9.860 -4.965 22.821 1.00 69.69 263 GLY A N 1
ATOM 2091 C CA . GLY A 1 263 ? 8.621 -5.709 22.590 1.00 69.69 263 GLY A CA 1
ATOM 2092 C C . GLY A 1 263 ? 8.726 -6.610 21.360 1.00 69.69 263 GLY A C 1
ATOM 2093 O O . GLY A 1 263 ? 8.291 -7.757 21.383 1.00 69.69 263 GLY A O 1
ATOM 2094 N N . ARG A 1 264 ? 9.414 -6.158 20.306 1.00 73.38 264 ARG A N 1
ATOM 2095 C CA . ARG A 1 264 ? 9.527 -6.910 19.053 1.00 73.38 264 ARG A CA 1
ATOM 2096 C C . ARG A 1 264 ? 10.455 -8.135 19.157 1.00 73.38 264 ARG A C 1
ATOM 2098 O O . ARG A 1 264 ? 10.018 -9.212 18.748 1.00 73.38 264 ARG A O 1
ATOM 2105 N N . PRO A 1 265 ? 11.690 -8.054 19.701 1.00 76.81 265 PRO A N 1
ATOM 2106 C CA . PRO A 1 265 ? 12.506 -9.229 19.993 1.00 76.81 265 PRO A CA 1
ATOM 2107 C C . PRO A 1 265 ? 11.825 -10.213 20.941 1.00 76.81 265 PRO A C 1
ATOM 2109 O O . PRO A 1 265 ? 11.869 -11.410 20.675 1.00 76.81 265 PRO A O 1
ATOM 2112 N N . TYR A 1 266 ? 11.169 -9.741 22.008 1.00 80.06 266 TYR A N 1
ATOM 2113 C CA . TYR A 1 266 ? 10.475 -10.634 22.940 1.00 80.06 266 TYR A CA 1
ATOM 2114 C C . TYR A 1 266 ? 9.284 -11.335 22.278 1.00 80.06 266 TYR A C 1
ATOM 2116 O O . TYR A 1 266 ? 9.183 -12.558 22.356 1.00 80.06 266 TYR A O 1
ATOM 2124 N N . PHE A 1 267 ? 8.454 -10.599 21.533 1.00 83.62 267 PHE A N 1
ATOM 2125 C CA . PHE A 1 267 ? 7.372 -11.164 20.721 1.00 83.62 267 PHE A CA 1
ATOM 2126 C C . PHE A 1 267 ? 7.901 -12.245 19.768 1.00 83.62 267 PHE A C 1
ATOM 2128 O O . PHE A 1 267 ? 7.335 -13.335 19.670 1.00 83.62 267 PHE A O 1
ATOM 2135 N N . ALA A 1 268 ? 9.037 -11.975 19.115 1.00 79.19 268 ALA A N 1
ATOM 2136 C CA . ALA A 1 268 ? 9.678 -12.912 18.203 1.00 79.19 268 ALA A CA 1
ATOM 2137 C C . ALA A 1 268 ? 10.274 -14.148 18.863 1.00 79.19 268 ALA A C 1
ATOM 2139 O O . ALA A 1 268 ? 10.225 -15.228 18.277 1.00 79.19 268 ALA A O 1
ATOM 2140 N N . LEU A 1 269 ? 10.808 -14.013 20.071 1.00 79.44 269 LEU A N 1
ATOM 2141 C CA . LEU A 1 269 ? 11.275 -15.143 20.864 1.00 79.44 269 LEU A CA 1
ATOM 2142 C C . LEU A 1 269 ? 10.101 -15.987 21.374 1.00 79.44 269 LEU A C 1
ATOM 2144 O O . LEU A 1 269 ? 10.171 -17.212 21.314 1.00 79.44 269 LEU A O 1
ATOM 2148 N N . LYS A 1 270 ? 9.023 -15.342 21.837 1.00 82.75 270 LYS A N 1
ATOM 2149 C CA . LYS A 1 270 ? 7.846 -15.999 22.421 1.00 82.75 270 LYS A CA 1
ATOM 2150 C C . LYS A 1 270 ? 7.059 -16.816 21.395 1.00 82.75 270 LYS A C 1
ATOM 2152 O O . LYS A 1 270 ? 6.700 -17.957 21.673 1.00 82.75 270 LYS A O 1
ATOM 2157 N N . TRP A 1 271 ? 6.820 -16.252 20.213 1.00 83.06 271 TRP A N 1
ATOM 2158 C CA . TRP A 1 271 ? 6.002 -16.879 19.165 1.00 83.06 271 TRP A CA 1
ATOM 2159 C C . TRP A 1 271 ? 6.841 -17.500 18.035 1.00 83.06 271 TRP A C 1
ATOM 2161 O O . TRP A 1 271 ? 6.357 -18.290 17.232 1.00 83.06 271 TRP A O 1
ATOM 2171 N N . GLY A 1 272 ? 8.143 -17.218 17.995 1.00 70.81 272 GLY A N 1
ATOM 2172 C CA . GLY A 1 272 ? 9.040 -17.652 16.931 1.00 70.81 272 GLY A CA 1
ATOM 2173 C C . GLY A 1 272 ? 8.984 -16.732 15.707 1.00 70.81 272 GLY A C 1
ATOM 2174 O O . GLY A 1 272 ? 7.953 -16.157 15.357 1.00 70.81 272 GLY A O 1
ATOM 2175 N N . HIS A 1 273 ? 10.108 -16.632 14.989 1.00 53.19 273 HIS A N 1
ATOM 2176 C CA . HIS A 1 273 ? 10.209 -15.774 13.802 1.00 53.19 273 HIS A CA 1
ATOM 2177 C C . HIS A 1 273 ? 9.212 -16.131 12.685 1.00 53.19 273 HIS A C 1
ATOM 2179 O O . HIS A 1 273 ? 8.861 -15.270 11.889 1.00 53.19 273 HIS A O 1
ATOM 2185 N N . ALA A 1 274 ? 8.731 -17.373 12.609 1.00 41.16 274 ALA A N 1
ATOM 2186 C CA . ALA A 1 274 ? 7.732 -17.765 11.614 1.00 41.16 274 ALA A CA 1
ATOM 2187 C C . ALA A 1 274 ? 6.327 -17.219 11.932 1.00 41.16 274 ALA A C 1
ATOM 2189 O O . ALA A 1 274 ? 5.565 -16.949 11.009 1.00 41.16 274 ALA A O 1
ATOM 2190 N N . GLU A 1 275 ? 6.001 -17.012 13.212 1.00 39.91 275 GLU A N 1
ATOM 2191 C CA . GLU A 1 275 ? 4.713 -16.452 13.645 1.00 39.91 275 GLU A CA 1
ATOM 2192 C C . GLU A 1 275 ? 4.748 -14.919 13.671 1.00 39.91 275 GLU A C 1
ATOM 2194 O O . GLU A 1 275 ? 3.739 -14.280 13.400 1.00 39.91 275 GLU A O 1
ATOM 2199 N N . THR A 1 276 ? 5.928 -14.308 13.851 1.00 44.72 276 THR A N 1
ATOM 2200 C CA . THR A 1 276 ? 6.101 -12.841 13.737 1.00 44.72 276 THR A CA 1
ATOM 2201 C C . THR A 1 276 ? 5.837 -12.274 12.351 1.00 44.72 276 THR A C 1
ATOM 2203 O O . THR A 1 276 ? 5.641 -11.073 12.208 1.00 44.72 276 THR A O 1
ATOM 2206 N N . VAL A 1 277 ? 5.881 -13.126 11.327 1.00 38.97 277 VAL A N 1
ATOM 2207 C CA . VAL A 1 277 ? 5.605 -12.744 9.938 1.00 38.97 277 VAL A CA 1
ATOM 2208 C C . VAL A 1 277 ? 4.134 -13.003 9.580 1.00 38.97 277 VAL A C 1
ATOM 2210 O O . VAL A 1 277 ? 3.640 -12.523 8.567 1.00 38.97 277 VAL A O 1
ATOM 2213 N N . GLY A 1 278 ? 3.407 -13.713 10.446 1.00 36.22 278 GLY A N 1
ATOM 2214 C CA . GLY A 1 278 ? 1.971 -13.943 10.356 1.00 36.22 278 GLY A CA 1
ATOM 2215 C C . GLY A 1 278 ? 1.184 -13.067 11.327 1.00 36.22 278 GLY A C 1
ATOM 2216 O O . GLY A 1 278 ? 0.277 -13.571 11.984 1.00 36.22 278 GLY A O 1
ATOM 2217 N N . VAL A 1 279 ? 1.522 -11.778 11.454 1.00 37.62 279 VAL A N 1
ATOM 2218 C CA . VAL A 1 279 ? 0.601 -10.828 12.098 1.00 37.62 279 VAL A CA 1
ATOM 2219 C C . VAL A 1 279 ? -0.644 -10.759 11.211 1.00 37.62 279 VAL A C 1
ATOM 2221 O O . VAL A 1 279 ? -0.586 -10.190 10.130 1.00 37.62 279 VAL A O 1
ATOM 2224 N N . PHE A 1 280 ? -1.699 -11.447 11.655 1.00 36.72 280 PHE A N 1
ATOM 2225 C CA . PHE A 1 280 ? -3.071 -11.517 11.138 1.00 36.72 280 PHE A CA 1
ATOM 2226 C C . PHE A 1 280 ? -3.293 -11.164 9.661 1.00 36.72 280 PHE A C 1
ATOM 2228 O O . PHE A 1 280 ? -3.296 -10.003 9.261 1.00 36.72 280 PHE A O 1
ATOM 2235 N N . ASP A 1 281 ? -3.678 -12.173 8.877 1.00 37.25 281 ASP A N 1
ATOM 2236 C CA . ASP A 1 281 ? -4.613 -11.919 7.789 1.00 37.25 281 ASP A CA 1
ATOM 2237 C C . ASP A 1 281 ? -5.964 -11.469 8.411 1.00 37.25 281 ASP A C 1
ATOM 2239 O O . ASP A 1 281 ? -6.346 -11.942 9.485 1.00 37.25 281 ASP A O 1
ATOM 2243 N N . MET A 1 282 ? -6.669 -10.535 7.761 1.00 36.81 282 MET A N 1
ATOM 2244 C CA . MET A 1 282 ? -7.901 -9.886 8.249 1.00 36.81 282 MET A CA 1
ATOM 2245 C C . MET A 1 282 ? -9.096 -10.825 8.524 1.00 36.81 282 MET A C 1
ATOM 2247 O O . MET A 1 282 ? -10.137 -10.367 8.990 1.00 36.81 282 MET A O 1
ATOM 2251 N N . GLU A 1 283 ? -8.963 -12.125 8.271 1.00 32.16 283 GLU A N 1
ATOM 2252 C CA . GLU A 1 283 ? -9.954 -13.163 8.557 1.00 32.16 283 GLU A CA 1
ATOM 2253 C C . GLU A 1 283 ? -9.362 -14.325 9.374 1.00 32.16 283 GLU A C 1
ATOM 2255 O O . GLU A 1 283 ? -9.975 -15.385 9.455 1.00 32.16 283 GLU A O 1
ATOM 2260 N N . GLY A 1 284 ? -8.210 -14.101 10.033 1.00 35.41 284 GLY A N 1
ATOM 2261 C CA . GLY A 1 284 ? -7.558 -14.914 11.078 1.00 35.41 284 GLY A CA 1
ATOM 2262 C C . GLY A 1 284 ? -7.362 -16.401 10.783 1.00 35.41 284 GLY A C 1
ATOM 2263 O O . GLY A 1 284 ? -7.374 -17.237 11.693 1.00 35.41 284 GLY A O 1
ATOM 2264 N N . HIS A 1 285 ? -7.092 -16.743 9.528 1.00 31.92 285 HIS A N 1
ATOM 2265 C CA . HIS A 1 285 ? -6.606 -18.071 9.205 1.00 31.92 285 HIS A CA 1
ATOM 2266 C C . HIS A 1 285 ? -5.103 -18.184 9.516 1.00 31.92 285 HIS A C 1
ATOM 2268 O O . HIS A 1 285 ? -4.250 -17.489 8.968 1.00 31.92 285 HIS A O 1
ATOM 2274 N N . TRP A 1 286 ? -4.746 -19.122 10.397 1.00 37.34 286 TRP A N 1
ATOM 2275 C CA . TRP A 1 286 ? -3.351 -19.518 10.597 1.00 37.34 286 TRP A CA 1
ATOM 2276 C C . TRP A 1 286 ? -2.838 -20.275 9.371 1.00 37.34 286 TRP A C 1
ATOM 2278 O O . TRP A 1 286 ? -3.260 -21.401 9.095 1.00 37.34 286 TRP A O 1
ATOM 2288 N N . ASN A 1 287 ? -1.865 -19.706 8.664 1.00 32.06 287 ASN A N 1
ATOM 2289 C CA . ASN A 1 287 ? -1.185 -20.402 7.577 1.00 32.06 287 ASN A CA 1
ATOM 2290 C C . ASN A 1 287 ? -0.203 -21.448 8.150 1.00 32.06 287 ASN A C 1
ATOM 2292 O O . ASN A 1 287 ? 0.910 -21.136 8.567 1.00 32.06 287 ASN A O 1
ATOM 2296 N N . GLN A 1 288 ? -0.615 -22.718 8.195 1.00 33.00 288 GLN A N 1
ATOM 2297 C CA . GLN A 1 288 ? 0.099 -23.831 8.850 1.00 33.00 288 GLN A CA 1
ATOM 2298 C C . GLN A 1 288 ? 1.426 -24.288 8.188 1.00 33.00 288 GLN A C 1
ATOM 2300 O O . GLN A 1 288 ? 1.915 -25.384 8.476 1.00 33.00 288 GLN A O 1
ATOM 2305 N N . ARG A 1 289 ? 2.060 -23.503 7.306 1.00 29.48 289 ARG A N 1
ATOM 2306 C CA . ARG A 1 289 ? 3.146 -24.008 6.436 1.00 29.48 289 ARG A CA 1
ATOM 2307 C C . ARG A 1 289 ? 4.595 -23.885 6.920 1.00 29.48 289 ARG A C 1
ATOM 2309 O O . ARG A 1 289 ? 5.485 -24.313 6.192 1.00 29.48 289 ARG A O 1
ATOM 2316 N N . CYS A 1 290 ? 4.867 -23.452 8.149 1.00 31.36 290 CYS A N 1
ATOM 2317 C CA . CYS A 1 290 ? 6.238 -23.430 8.685 1.00 31.36 290 CYS A CA 1
ATOM 2318 C C . CYS A 1 290 ? 6.461 -24.476 9.786 1.00 31.36 290 CYS A C 1
ATOM 2320 O O . CYS A 1 290 ? 6.575 -24.158 10.965 1.00 31.36 290 CYS A O 1
ATOM 2322 N N . LYS A 1 291 ? 6.585 -25.752 9.400 1.00 33.06 291 LYS A N 1
ATOM 2323 C CA . LYS A 1 291 ? 7.143 -26.800 10.271 1.00 33.06 291 LYS A CA 1
ATOM 2324 C C . LYS A 1 291 ? 8.477 -27.295 9.720 1.00 33.06 291 LYS A C 1
ATOM 2326 O O . LYS A 1 291 ? 8.490 -28.250 8.952 1.00 33.06 291 LYS A O 1
ATOM 2331 N N . ARG A 1 292 ? 9.579 -26.682 10.178 1.00 36.31 292 ARG A N 1
ATOM 2332 C CA . ARG A 1 292 ? 10.854 -27.311 10.613 1.00 36.31 292 ARG A CA 1
ATOM 2333 C C . ARG A 1 292 ? 12.086 -26.441 10.326 1.00 36.31 292 ARG A C 1
ATOM 2335 O O . ARG A 1 292 ? 12.284 -25.993 9.207 1.00 36.31 292 ARG A O 1
ATOM 2342 N N . ARG A 1 293 ? 12.962 -26.416 11.343 1.00 34.50 293 ARG A N 1
ATOM 2343 C CA . ARG A 1 293 ? 14.387 -26.022 11.372 1.00 34.50 293 ARG A CA 1
ATOM 2344 C C . ARG A 1 293 ? 14.706 -24.528 11.352 1.00 34.50 293 ARG A C 1
ATOM 2346 O O . ARG A 1 293 ? 15.122 -24.039 10.317 1.00 34.50 293 ARG A O 1
ATOM 2353 N N . VAL A 1 294 ? 14.683 -23.880 12.522 1.00 33.41 294 VAL A N 1
ATOM 2354 C CA . VAL A 1 294 ? 15.702 -22.880 12.913 1.00 33.41 294 VAL A CA 1
ATOM 2355 C C . VAL A 1 294 ? 15.758 -22.794 14.450 1.00 33.41 294 VAL A C 1
ATOM 2357 O O . VAL A 1 294 ? 15.020 -22.018 15.041 1.00 33.41 294 VAL A O 1
ATOM 2360 N N . CYS A 1 295 ? 16.622 -23.572 15.107 1.00 30.14 295 CYS A N 1
ATOM 2361 C CA . CYS A 1 295 ? 16.974 -23.365 16.522 1.00 30.14 295 CYS A CA 1
ATOM 2362 C C . CYS A 1 295 ? 18.439 -23.754 16.777 1.00 30.14 295 CYS A C 1
ATOM 2364 O O . CYS A 1 295 ? 18.680 -24.615 17.609 1.00 30.14 295 CYS A O 1
ATOM 2366 N N . GLU A 1 296 ? 19.420 -23.192 16.058 1.00 28.00 296 GLU A N 1
ATOM 2367 C CA . GLU A 1 296 ? 20.836 -23.510 16.358 1.00 28.00 296 GLU A CA 1
ATOM 2368 C C . GLU A 1 296 ? 21.822 -22.326 16.342 1.00 28.00 296 GLU A C 1
ATOM 2370 O O . GLU A 1 296 ? 23.002 -22.551 16.582 1.00 28.00 296 GLU A O 1
ATOM 2375 N N . SER A 1 297 ? 21.419 -21.059 16.143 1.00 30.20 297 SER A N 1
ATOM 2376 C CA . SER A 1 297 ? 22.442 -19.989 16.069 1.00 30.20 297 SER A CA 1
ATOM 2377 C C . SER A 1 297 ? 22.066 -18.577 16.534 1.00 30.20 297 SER A C 1
ATOM 2379 O O . SER A 1 297 ? 22.776 -17.636 16.188 1.00 30.20 297 SER A O 1
ATOM 2381 N N . ALA A 1 298 ? 20.998 -18.380 17.311 1.00 32.31 298 ALA A N 1
ATOM 2382 C CA . ALA A 1 298 ? 20.753 -17.074 17.932 1.00 32.31 298 ALA A CA 1
ATOM 2383 C C . ALA A 1 298 ? 21.418 -17.028 19.315 1.00 32.31 298 ALA A C 1
ATOM 2385 O O . ALA A 1 298 ? 21.001 -17.730 20.236 1.00 32.31 298 ALA A O 1
ATOM 2386 N N . THR A 1 299 ? 22.462 -16.212 19.460 1.00 28.27 299 THR A N 1
ATOM 2387 C CA . THR A 1 299 ? 23.016 -15.848 20.767 1.00 28.27 299 THR A CA 1
ATOM 2388 C C . THR A 1 299 ? 21.927 -15.143 21.587 1.00 28.27 299 THR A C 1
ATOM 2390 O O . THR A 1 299 ? 21.281 -14.233 21.061 1.00 28.27 299 THR A O 1
ATOM 2393 N N . PRO A 1 300 ? 21.687 -15.527 22.855 1.00 33.31 300 PRO A N 1
ATOM 2394 C CA . PRO A 1 300 ? 20.635 -14.916 23.656 1.00 33.31 300 PRO A CA 1
ATOM 2395 C C . PRO A 1 300 ? 21.026 -13.474 23.976 1.00 33.31 300 PRO A C 1
ATOM 2397 O O . PRO A 1 300 ? 21.972 -13.232 24.727 1.00 33.31 300 PRO A O 1
ATOM 2400 N N . VAL A 1 301 ? 20.298 -12.504 23.428 1.00 35.38 301 VAL A N 1
ATOM 2401 C CA . VAL A 1 301 ? 20.295 -11.157 23.999 1.00 35.38 301 VAL A CA 1
ATOM 2402 C C . VAL A 1 301 ? 19.576 -11.277 25.340 1.00 35.38 301 VAL A C 1
ATOM 2404 O O . VAL A 1 301 ? 18.417 -11.686 25.394 1.00 35.38 301 VAL A O 1
ATOM 2407 N N . LEU A 1 302 ? 20.291 -11.001 26.431 1.00 32.94 302 LEU A N 1
ATOM 2408 C CA . LEU A 1 302 ? 19.756 -11.058 27.789 1.00 32.94 302 LEU A CA 1
ATOM 2409 C C . LEU A 1 302 ? 18.633 -10.023 27.941 1.00 32.94 302 LEU A C 1
ATOM 2411 O O . LEU A 1 302 ? 18.885 -8.828 28.083 1.00 32.94 302 LEU A O 1
ATOM 2415 N N . TYR A 1 303 ? 17.395 -10.505 27.911 1.00 36.47 303 TYR A N 1
ATOM 2416 C CA . TYR A 1 303 ? 16.199 -9.727 28.200 1.00 36.47 303 TYR A CA 1
ATOM 2417 C C . TYR A 1 303 ? 16.186 -9.329 29.682 1.00 36.47 303 TYR A C 1
ATOM 2419 O O . TYR A 1 303 ? 16.368 -10.177 30.558 1.00 36.47 303 TYR A O 1
ATOM 2427 N N . ARG A 1 304 ? 15.993 -8.041 29.978 1.00 38.19 304 ARG A N 1
ATOM 2428 C CA . ARG A 1 304 ? 15.811 -7.537 31.346 1.00 38.19 304 ARG A CA 1
ATOM 2429 C C . ARG A 1 304 ? 14.598 -6.612 31.373 1.00 38.19 304 ARG A C 1
ATOM 2431 O O . ARG A 1 304 ? 14.662 -5.514 30.832 1.00 38.19 304 ARG A O 1
ATOM 2438 N N . THR A 1 305 ? 13.514 -7.060 31.998 1.00 41.09 305 THR A N 1
ATOM 2439 C CA . THR A 1 305 ? 12.418 -6.193 32.461 1.00 41.09 305 THR A CA 1
ATOM 2440 C C . THR A 1 305 ? 12.707 -5.745 33.899 1.00 41.09 305 THR A C 1
ATOM 2442 O O . THR A 1 305 ? 13.481 -6.411 34.595 1.00 41.09 305 THR A O 1
ATOM 2445 N N . PRO A 1 306 ? 12.087 -4.657 34.389 1.00 39.50 306 PRO A N 1
ATOM 2446 C CA . PRO A 1 306 ? 12.118 -4.320 35.816 1.00 39.50 306 PRO A CA 1
ATOM 2447 C C . PRO A 1 306 ? 11.395 -5.363 36.694 1.00 39.50 306 PRO A C 1
ATOM 2449 O O . PRO A 1 306 ? 11.643 -5.428 37.892 1.00 39.50 306 PRO A O 1
ATOM 2452 N N . PHE A 1 307 ? 10.561 -6.225 36.101 1.00 43.66 307 PHE A N 1
ATOM 2453 C CA . PHE A 1 307 ? 9.757 -7.245 36.791 1.00 43.66 307 PHE A CA 1
ATOM 2454 C C . PHE A 1 307 ? 10.360 -8.655 36.751 1.00 43.66 307 PHE A C 1
ATOM 2456 O O . PHE A 1 307 ? 9.653 -9.637 36.969 1.00 43.66 307 PHE A O 1
ATOM 2463 N N . ASN A 1 308 ? 11.650 -8.779 36.432 1.00 45.78 308 ASN A N 1
ATOM 2464 C CA . ASN A 1 308 ? 12.307 -10.068 36.246 1.00 45.78 308 ASN A CA 1
ATOM 2465 C C . ASN A 1 308 ? 12.481 -10.799 37.598 1.00 45.78 308 ASN A C 1
ATOM 2467 O O . ASN A 1 308 ? 13.552 -10.766 38.203 1.00 45.78 308 ASN A O 1
ATOM 2471 N N . ASP A 1 309 ? 11.430 -11.471 38.078 1.00 37.44 309 ASP A N 1
ATOM 2472 C CA . ASP A 1 309 ? 11.575 -12.562 39.040 1.00 37.44 309 ASP A CA 1
ATOM 2473 C C . ASP A 1 309 ? 12.243 -13.724 38.296 1.00 37.44 309 ASP A C 1
ATOM 2475 O O . ASP A 1 309 ? 11.676 -14.317 37.373 1.00 37.44 309 ASP A O 1
ATOM 2479 N N . ALA A 1 310 ? 13.473 -14.051 38.695 1.00 34.44 310 ALA A N 1
ATOM 2480 C CA . ALA A 1 310 ? 14.304 -15.102 38.109 1.00 34.44 310 ALA A CA 1
ATOM 2481 C C . ALA A 1 310 ? 13.664 -16.510 38.138 1.00 34.44 310 ALA A C 1
ATOM 2483 O O . ALA A 1 310 ? 14.281 -17.477 37.690 1.00 34.44 310 ALA A O 1
ATOM 2484 N N . LYS A 1 311 ? 12.442 -16.648 38.667 1.00 32.44 311 LYS A N 1
ATOM 2485 C CA . LYS A 1 311 ? 11.678 -17.895 38.745 1.00 32.44 311 LYS A CA 1
ATOM 2486 C C . LYS A 1 311 ? 10.728 -18.155 37.574 1.00 32.44 311 LYS A C 1
ATOM 2488 O O . LYS A 1 311 ? 10.286 -19.293 37.434 1.00 32.44 311 LYS A O 1
ATOM 2493 N N . LEU A 1 312 ? 10.444 -17.179 36.711 1.00 33.75 312 LEU A N 1
ATOM 2494 C CA . LEU A 1 312 ? 9.634 -17.397 35.503 1.00 33.75 312 LEU A CA 1
ATOM 2495 C C . LEU A 1 312 ? 10.524 -17.553 34.265 1.00 33.75 312 LEU A C 1
ATOM 2497 O O . LEU A 1 312 ? 10.424 -16.823 33.282 1.00 33.75 312 LEU A O 1
ATOM 2501 N N . SER A 1 313 ? 11.411 -18.550 34.302 1.00 32.91 313 SER A N 1
ATOM 2502 C CA . SER A 1 313 ? 12.008 -19.067 33.075 1.00 32.91 313 SER A CA 1
ATOM 2503 C C . SER A 1 313 ? 10.926 -19.746 32.228 1.00 32.91 313 SER A C 1
ATOM 2505 O O . SER A 1 313 ? 9.983 -20.339 32.750 1.00 32.91 313 SER A O 1
ATOM 2507 N N . VAL A 1 314 ? 11.102 -19.712 30.906 1.00 36.69 314 VAL A N 1
ATOM 2508 C CA . VAL A 1 314 ? 10.247 -20.279 29.834 1.00 36.69 314 VAL A CA 1
ATOM 2509 C C . VAL A 1 314 ? 9.916 -21.788 29.998 1.00 36.69 314 VAL A C 1
ATOM 2511 O O . VAL A 1 314 ? 9.238 -22.399 29.179 1.00 36.69 314 VAL A O 1
ATOM 2514 N N . THR A 1 315 ? 10.329 -22.421 31.093 1.00 34.09 315 THR A N 1
ATOM 2515 C CA . THR A 1 315 ? 9.983 -23.786 31.500 1.00 34.09 315 THR A CA 1
ATOM 2516 C C . THR A 1 315 ? 8.549 -23.971 32.012 1.00 34.09 315 THR A C 1
ATOM 2518 O O . THR A 1 315 ? 8.121 -25.117 32.123 1.00 34.09 315 THR A O 1
ATOM 2521 N N . TYR A 1 316 ? 7.771 -22.914 32.273 1.00 27.75 316 TYR A N 1
ATOM 2522 C CA . TYR A 1 316 ? 6.437 -23.061 32.888 1.00 27.75 316 TYR A CA 1
ATOM 2523 C C . TYR A 1 316 ? 5.274 -23.426 31.938 1.00 27.75 316 TYR A C 1
ATOM 2525 O O . TYR A 1 316 ? 4.135 -23.509 32.378 1.00 27.75 316 TYR A O 1
ATOM 2533 N N . TYR A 1 317 ? 5.542 -23.717 30.659 1.00 32.28 317 TYR A N 1
ATOM 2534 C CA . TYR A 1 317 ? 4.527 -24.230 29.717 1.00 32.28 317 TYR A CA 1
ATOM 2535 C C . TYR A 1 317 ? 4.884 -25.582 29.074 1.00 32.28 317 TYR A C 1
ATOM 2537 O O . TYR A 1 317 ? 4.276 -25.982 28.086 1.00 32.28 317 TYR A O 1
ATOM 2545 N N . ASN A 1 318 ? 5.839 -26.325 29.651 1.00 39.22 318 ASN A N 1
ATOM 2546 C CA . ASN A 1 318 ? 6.260 -27.645 29.156 1.00 39.22 318 ASN A CA 1
ATOM 2547 C C . ASN A 1 318 ? 6.076 -28.786 30.175 1.00 39.22 318 ASN A C 1
ATOM 2549 O O . ASN A 1 318 ? 6.904 -29.695 30.263 1.00 39.22 318 ASN A O 1
ATOM 2553 N N . ALA A 1 319 ? 4.970 -28.782 30.920 1.00 28.86 319 ALA A N 1
ATOM 2554 C CA . ALA A 1 319 ? 4.611 -29.903 31.782 1.00 28.86 319 ALA A CA 1
ATOM 2555 C C . ALA A 1 319 ? 3.102 -30.195 31.750 1.00 28.86 319 ALA A C 1
ATOM 2557 O O . ALA A 1 319 ? 2.336 -29.603 32.495 1.00 28.86 319 ALA A O 1
ATOM 2558 N N . ASP A 1 320 ? 2.703 -31.175 30.935 1.00 32.66 320 ASP A N 1
ATOM 2559 C CA . ASP A 1 320 ? 2.187 -32.408 31.535 1.00 32.66 320 ASP A CA 1
ATOM 2560 C C . ASP A 1 320 ? 2.678 -33.633 30.735 1.00 32.66 320 ASP A C 1
ATOM 2562 O O . ASP A 1 320 ? 2.458 -33.778 29.531 1.00 32.66 320 ASP A O 1
ATOM 2566 N N . GLN A 1 321 ? 3.454 -34.463 31.435 1.00 40.16 321 GLN A N 1
ATOM 2567 C CA . GLN A 1 321 ? 4.255 -35.594 30.967 1.00 40.16 321 GLN A CA 1
ATOM 2568 C C . GLN A 1 321 ? 3.557 -36.954 31.163 1.00 40.16 321 GLN A C 1
ATOM 2570 O O . GLN A 1 321 ? 4.121 -37.981 30.782 1.00 40.16 321 GLN A O 1
ATOM 2575 N N . GLU A 1 322 ? 2.349 -37.012 31.725 1.00 35.16 322 GLU A N 1
ATOM 2576 C CA . GLU A 1 322 ? 1.683 -38.292 32.023 1.00 35.16 322 GLU A CA 1
ATOM 2577 C C . GLU A 1 322 ? 0.911 -38.884 30.823 1.00 35.16 322 GLU A C 1
ATOM 2579 O O . GLU A 1 322 ? 0.750 -40.101 30.723 1.00 35.16 322 GLU A O 1
ATOM 2584 N N . TYR A 1 323 ? 0.551 -38.080 29.812 1.00 36.16 323 TYR A N 1
ATOM 2585 C CA . TYR A 1 323 ? -0.200 -38.552 28.632 1.00 36.16 323 TYR A CA 1
ATOM 2586 C C . TYR A 1 323 ? 0.582 -39.529 27.724 1.00 36.16 323 TYR A C 1
ATOM 2588 O O . TYR A 1 323 ? -0.012 -40.296 26.968 1.00 36.16 323 TYR A O 1
ATOM 2596 N N . ARG A 1 324 ? 1.920 -39.579 27.814 1.00 39.75 324 ARG A N 1
ATOM 2597 C CA . ARG A 1 324 ? 2.726 -40.592 27.097 1.00 39.75 324 ARG A CA 1
ATOM 2598 C C . ARG A 1 324 ? 3.020 -41.856 27.908 1.00 39.75 324 ARG A C 1
ATOM 2600 O O . ARG A 1 324 ? 3.562 -42.800 27.340 1.00 39.75 324 ARG A O 1
ATOM 2607 N N . LYS A 1 325 ? 2.702 -41.905 29.206 1.00 41.69 325 LYS A N 1
ATOM 2608 C CA . LYS A 1 325 ? 3.247 -42.940 30.103 1.00 41.69 325 LYS A CA 1
ATOM 2609 C C . LYS A 1 325 ? 2.492 -44.272 30.166 1.00 41.69 325 LYS A C 1
ATOM 2611 O O . LYS A 1 325 ? 3.042 -45.203 30.742 1.00 41.69 325 LYS A O 1
ATOM 2616 N N . CYS A 1 326 ? 1.312 -44.452 29.565 1.00 35.84 326 CYS A N 1
ATOM 2617 C CA . CYS A 1 326 ? 0.658 -45.784 29.601 1.00 35.84 326 CYS A CA 1
ATOM 2618 C C . CYS A 1 326 ? -0.231 -46.168 28.409 1.00 35.84 326 CYS A C 1
ATOM 2620 O O . CYS A 1 326 ? -0.630 -47.326 28.259 1.00 35.84 326 CYS A O 1
ATOM 2622 N N . VAL A 1 327 ? -0.523 -45.215 27.535 1.00 39.22 327 VAL A N 1
ATOM 2623 C CA . VAL A 1 327 ? -1.323 -45.388 26.326 1.00 39.22 327 VAL A CA 1
ATOM 2624 C C . VAL A 1 327 ? -0.388 -45.979 25.253 1.00 39.22 327 VAL A C 1
ATOM 2626 O O . VAL A 1 327 ? 0.357 -45.259 24.608 1.00 39.22 327 VAL A O 1
ATOM 2629 N N . TYR A 1 328 ? -0.251 -47.288 25.067 1.00 32.66 328 TYR A N 1
ATOM 2630 C CA . TYR A 1 328 ? -1.235 -48.342 25.258 1.00 32.66 328 TYR A CA 1
ATOM 2631 C C . TYR A 1 328 ? -0.548 -49.694 25.513 1.00 32.66 328 TYR A C 1
ATOM 2633 O O . TYR A 1 328 ? -0.148 -50.353 24.552 1.00 32.66 328 TYR A O 1
ATOM 2641 N N . ARG A 1 329 ? -0.482 -50.144 26.776 1.00 29.52 329 ARG A N 1
ATOM 2642 C CA . ARG A 1 329 ? -0.992 -51.468 27.223 1.00 29.52 329 ARG A CA 1
ATOM 2643 C C . ARG A 1 329 ? -0.473 -51.864 28.610 1.00 29.52 329 ARG A C 1
ATOM 2645 O O . ARG A 1 329 ? 0.630 -52.378 28.721 1.00 29.52 329 ARG A O 1
ATOM 2652 N N . GLY A 1 330 ? -1.386 -51.769 29.580 1.00 40.12 330 GLY A N 1
ATOM 2653 C CA . GLY A 1 330 ? -1.621 -52.756 30.644 1.00 40.12 330 GLY A CA 1
ATOM 2654 C C . GLY A 1 330 ? -0.525 -52.958 31.700 1.00 40.12 330 GLY A C 1
ATOM 2655 O O . GLY A 1 330 ? 0.626 -52.596 31.488 1.00 40.12 330 GLY A O 1
ATOM 2656 N N . PRO A 1 331 ? -0.866 -53.548 32.860 1.00 37.38 331 PRO A N 1
ATOM 2657 C CA . PRO A 1 331 ? 0.080 -53.739 33.951 1.00 37.38 331 PRO A CA 1
ATOM 2658 C C . PRO A 1 331 ? 1.076 -54.852 33.592 1.00 37.38 331 PRO A C 1
ATOM 2660 O O . PRO A 1 331 ? 0.846 -56.032 33.844 1.00 37.38 331 PRO A O 1
ATOM 2663 N N . GLY A 1 332 ? 2.188 -54.465 32.972 1.00 43.91 332 GLY A N 1
ATOM 2664 C CA . GLY A 1 332 ? 3.366 -55.289 32.721 1.00 43.91 332 GLY A CA 1
ATOM 2665 C C . GLY A 1 332 ? 4.633 -54.423 32.765 1.00 43.91 332 GLY A C 1
ATOM 2666 O O . GLY A 1 332 ? 4.560 -53.221 32.507 1.00 43.91 332 GLY A O 1
ATOM 2667 N N . PRO A 1 333 ? 5.803 -54.980 33.123 1.00 47.16 333 PRO A N 1
ATOM 2668 C CA . PRO A 1 333 ? 7.009 -54.189 33.351 1.00 47.16 333 PRO A CA 1
ATOM 2669 C C . PRO A 1 333 ? 7.618 -53.683 32.031 1.00 47.16 333 PRO A C 1
ATOM 2671 O O . PRO A 1 333 ? 7.819 -54.441 31.081 1.00 47.16 333 PRO A O 1
ATOM 2674 N N . CYS A 1 334 ? 7.933 -52.386 31.996 1.00 42.62 334 CYS A N 1
ATOM 2675 C CA . CYS A 1 334 ? 8.473 -51.659 30.847 1.00 42.62 334 CYS A CA 1
ATOM 2676 C C . CYS A 1 334 ? 9.909 -52.117 30.500 1.00 42.62 334 CYS A C 1
ATOM 2678 O O . CYS A 1 334 ? 10.807 -52.032 31.336 1.00 42.62 334 CYS A O 1
ATOM 2680 N N . ARG A 1 335 ? 10.139 -52.597 29.266 1.00 46.59 335 ARG A N 1
ATOM 2681 C CA . ARG A 1 335 ? 11.462 -52.956 28.713 1.00 46.59 335 ARG A CA 1
ATOM 2682 C C . ARG A 1 335 ? 11.808 -52.023 27.547 1.00 46.59 335 ARG A C 1
ATOM 2684 O O . ARG A 1 335 ? 11.324 -52.239 26.440 1.00 46.59 335 ARG A O 1
ATOM 2691 N N . TYR A 1 336 ? 12.669 -51.030 27.761 1.00 36.84 336 TYR A N 1
ATOM 2692 C CA . TYR A 1 336 ? 13.342 -50.320 26.666 1.00 36.84 336 TYR A CA 1
ATOM 2693 C C . TYR A 1 336 ? 14.812 -50.084 27.035 1.00 36.84 336 TYR A C 1
ATOM 2695 O O . TYR A 1 336 ? 15.104 -49.399 28.012 1.00 36.84 336 TYR A O 1
ATOM 2703 N N . ASP A 1 337 ? 15.723 -50.694 26.269 1.00 44.56 337 ASP A N 1
ATOM 2704 C CA . ASP A 1 337 ? 17.178 -50.553 26.397 1.00 44.56 337 ASP A CA 1
ATOM 2705 C C . ASP A 1 337 ? 17.694 -49.572 25.331 1.00 44.56 337 ASP A C 1
ATOM 2707 O O . ASP A 1 337 ? 17.521 -49.765 24.126 1.00 44.56 337 ASP A O 1
ATOM 2711 N N . VAL A 1 338 ? 18.325 -48.503 25.808 1.00 37.78 338 VAL A N 1
ATOM 2712 C CA . VAL A 1 338 ? 18.862 -47.369 25.043 1.00 37.78 338 VAL A CA 1
ATOM 2713 C C . VAL A 1 338 ? 20.191 -47.667 24.328 1.00 37.78 338 VAL A C 1
ATOM 2715 O O . VAL A 1 338 ? 20.691 -46.817 23.593 1.00 37.78 338 VAL A O 1
ATOM 2718 N N . SER A 1 339 ? 20.757 -48.869 24.472 1.00 35.12 339 SER A N 1
ATOM 2719 C CA . SER A 1 339 ? 22.062 -49.250 23.903 1.00 35.12 339 SER A CA 1
ATOM 2720 C C . SER A 1 339 ? 22.105 -49.448 22.372 1.00 35.12 339 SER A C 1
ATOM 2722 O O . SER A 1 339 ? 23.187 -49.629 21.814 1.00 35.12 339 SER A O 1
ATOM 2724 N N . ARG A 1 340 ? 20.966 -49.390 21.660 1.00 37.09 340 ARG A N 1
ATOM 2725 C CA . ARG A 1 340 ? 20.860 -49.739 20.222 1.00 37.09 340 ARG A CA 1
ATOM 2726 C C . ARG A 1 340 ? 20.669 -48.578 19.231 1.00 37.09 340 ARG A C 1
ATOM 2728 O O . ARG A 1 340 ? 20.315 -48.826 18.081 1.00 37.09 340 ARG A O 1
ATOM 2735 N N . LEU A 1 341 ? 20.913 -47.323 19.611 1.00 33.31 341 LEU A N 1
ATOM 2736 C CA . LEU A 1 341 ? 20.877 -46.207 18.648 1.00 33.31 341 LEU A CA 1
ATOM 2737 C C . LEU A 1 341 ? 22.237 -46.030 17.928 1.00 33.31 341 LEU A C 1
ATOM 2739 O O . LEU A 1 341 ? 23.274 -46.030 18.595 1.00 33.31 341 LEU A O 1
ATOM 2743 N N . PRO A 1 342 ? 22.270 -45.882 16.584 1.00 29.44 342 PRO A N 1
ATOM 2744 C CA . PRO A 1 342 ? 23.515 -45.812 15.819 1.00 29.44 342 PRO A CA 1
ATOM 2745 C C . PRO A 1 342 ? 24.244 -44.483 16.055 1.00 29.44 342 PRO A C 1
ATOM 2747 O O . PRO A 1 342 ? 23.652 -43.407 15.961 1.00 29.44 342 PRO A O 1
ATOM 2750 N N . ARG A 1 343 ? 25.551 -44.558 16.342 1.00 32.62 343 ARG A N 1
ATOM 2751 C CA . ARG A 1 343 ? 26.425 -43.380 16.454 1.00 32.62 343 ARG A CA 1
ATOM 2752 C C . ARG A 1 343 ? 26.918 -42.943 15.065 1.00 32.62 343 ARG A C 1
ATOM 2754 O O . ARG A 1 343 ? 27.240 -43.816 14.258 1.00 32.62 343 ARG A O 1
ATOM 2761 N N . PRO A 1 344 ? 27.039 -41.633 14.784 1.00 29.05 344 PRO A N 1
ATOM 2762 C CA . PRO A 1 344 ? 27.604 -41.148 13.526 1.00 29.05 344 PRO A CA 1
ATOM 2763 C C . PRO A 1 344 ? 29.099 -41.484 13.437 1.00 29.05 344 PRO A C 1
ATOM 2765 O O . PRO A 1 344 ? 29.857 -41.178 14.358 1.00 29.05 344 PRO A O 1
ATOM 2768 N N . GLN A 1 345 ? 29.525 -42.097 12.332 1.00 29.03 345 GLN A N 1
ATOM 2769 C CA . GLN A 1 345 ? 30.943 -42.240 11.992 1.00 29.03 345 GLN A CA 1
ATOM 2770 C C . GLN A 1 345 ? 31.485 -40.922 11.424 1.00 29.03 345 GLN A C 1
ATOM 2772 O O . GLN A 1 345 ? 30.845 -40.282 10.590 1.00 29.03 345 GLN A O 1
ATOM 2777 N N . ALA A 1 346 ? 32.678 -40.536 11.876 1.00 32.69 346 ALA A N 1
ATOM 2778 C CA . ALA A 1 346 ? 33.444 -39.423 11.331 1.00 32.69 346 ALA A CA 1
ATOM 2779 C C . ALA A 1 346 ? 34.061 -39.804 9.973 1.00 32.69 346 ALA A C 1
ATOM 2781 O O . ALA A 1 346 ? 34.594 -40.903 9.819 1.00 32.69 346 ALA A O 1
ATOM 2782 N N . VAL A 1 347 ? 34.008 -38.888 9.004 1.00 31.67 347 VAL A N 1
ATOM 2783 C CA . VAL A 1 347 ? 34.627 -39.043 7.677 1.00 31.67 347 VAL A CA 1
ATOM 2784 C C . VAL A 1 347 ? 36.043 -38.436 7.705 1.00 31.67 347 VAL A C 1
ATOM 2786 O O . VAL A 1 347 ? 36.192 -37.327 8.225 1.00 31.67 347 VAL A O 1
ATOM 2789 N N . PRO A 1 348 ? 37.083 -39.111 7.173 1.00 32.50 348 PRO A N 1
ATOM 2790 C CA . PRO A 1 348 ? 38.446 -38.584 7.132 1.00 32.50 348 PRO A CA 1
ATOM 2791 C C . PRO A 1 348 ? 38.687 -37.638 5.935 1.00 32.50 348 PRO A C 1
ATOM 2793 O O . PRO A 1 348 ? 37.977 -37.721 4.932 1.00 32.50 348 PRO A O 1
ATOM 2796 N N . PRO A 1 349 ? 39.699 -36.750 6.006 1.00 35.91 349 PRO A N 1
ATOM 2797 C CA . PRO A 1 349 ? 39.974 -35.763 4.967 1.00 35.91 349 PRO A CA 1
ATOM 2798 C C . PRO A 1 349 ? 40.898 -36.325 3.871 1.00 35.91 349 PRO A C 1
ATOM 2800 O O . PRO A 1 349 ? 41.998 -36.786 4.169 1.00 35.91 349 PRO A O 1
ATOM 2803 N N . GLY A 1 350 ? 40.493 -36.224 2.599 1.00 30.53 350 GLY A N 1
ATOM 2804 C CA . GLY A 1 350 ? 41.414 -36.364 1.463 1.00 30.53 350 GLY A CA 1
ATOM 2805 C C . GLY A 1 350 ? 40.806 -36.850 0.140 1.00 30.53 350 GLY A C 1
ATOM 2806 O O . GLY A 1 350 ? 40.136 -37.874 0.093 1.00 30.53 350 GLY A O 1
ATOM 2807 N N . SER A 1 351 ? 41.176 -36.148 -0.938 1.00 29.72 351 SER A N 1
ATOM 2808 C CA . SER A 1 351 ? 41.061 -36.470 -2.376 1.00 29.72 351 SER A CA 1
ATOM 2809 C C . SER A 1 351 ? 39.716 -36.243 -3.090 1.00 29.72 351 SER A C 1
ATOM 2811 O O . SER A 1 351 ? 38.885 -37.131 -3.223 1.00 29.72 351 SER A O 1
ATOM 2813 N N . PHE A 1 352 ? 39.575 -35.050 -3.672 1.00 30.31 352 PHE A N 1
ATOM 2814 C CA . PHE A 1 352 ? 38.949 -34.871 -4.987 1.00 30.31 352 PHE A CA 1
ATOM 2815 C C . PHE A 1 352 ? 39.820 -33.908 -5.799 1.00 30.31 352 PHE A C 1
ATOM 2817 O O . PHE A 1 352 ? 39.522 -32.726 -5.950 1.00 30.31 352 PHE A O 1
ATOM 2824 N N . ASP A 1 353 ? 40.936 -34.439 -6.295 1.00 31.38 353 ASP A N 1
ATOM 2825 C CA . ASP A 1 353 ? 41.581 -33.908 -7.489 1.00 31.38 353 ASP A CA 1
ATOM 2826 C C . ASP A 1 353 ? 40.741 -34.316 -8.704 1.00 31.38 353 ASP A C 1
ATOM 2828 O O . ASP A 1 353 ? 40.408 -35.490 -8.869 1.00 31.38 353 ASP A O 1
ATOM 2832 N N . GLY A 1 354 ? 40.427 -33.354 -9.576 1.00 34.97 354 GLY A N 1
ATOM 2833 C CA . GLY A 1 354 ? 40.008 -33.653 -10.947 1.00 34.97 354 GLY A CA 1
ATOM 2834 C C . GLY A 1 354 ? 38.585 -33.263 -11.346 1.00 34.97 354 GLY A C 1
ATOM 2835 O O . GLY A 1 354 ? 37.848 -34.100 -11.851 1.00 34.97 354 GLY A O 1
ATOM 2836 N N . ILE A 1 355 ? 38.236 -31.974 -11.268 1.00 27.34 355 ILE A N 1
ATOM 2837 C CA . ILE A 1 355 ? 37.328 -31.367 -12.258 1.00 27.34 355 ILE A CA 1
ATOM 2838 C C . ILE A 1 355 ? 37.983 -30.078 -12.763 1.00 27.34 355 ILE A C 1
ATOM 2840 O O . ILE A 1 355 ? 37.957 -29.036 -12.112 1.00 27.34 355 ILE A O 1
ATOM 2844 N N . ARG A 1 356 ? 38.614 -30.167 -13.940 1.00 26.28 356 ARG A N 1
ATOM 2845 C CA . ARG A 1 356 ? 39.076 -29.004 -14.706 1.00 26.28 356 ARG A CA 1
ATOM 2846 C C . ARG A 1 356 ? 37.855 -28.189 -15.127 1.00 26.28 356 ARG A C 1
ATOM 2848 O O . ARG A 1 356 ? 37.074 -28.636 -15.963 1.00 26.28 356 ARG A O 1
ATOM 2855 N N . TRP A 1 357 ? 37.731 -26.981 -14.591 1.00 26.17 357 TRP A N 1
ATOM 2856 C CA . TRP A 1 357 ? 36.897 -25.942 -15.183 1.00 26.17 357 TRP A CA 1
ATOM 2857 C C . TRP A 1 357 ? 37.446 -25.600 -16.571 1.00 26.17 357 TRP A C 1
ATOM 2859 O O . TRP A 1 357 ? 38.563 -25.103 -16.697 1.00 26.17 357 TRP A O 1
ATOM 2869 N N . ILE A 1 358 ? 36.665 -25.878 -17.613 1.00 25.98 358 ILE A N 1
ATOM 2870 C CA . ILE A 1 358 ? 36.862 -25.276 -18.932 1.00 25.98 358 ILE A CA 1
ATOM 2871 C C . ILE A 1 358 ? 36.173 -23.908 -18.865 1.00 25.98 358 ILE A C 1
ATOM 2873 O O . ILE A 1 358 ? 34.954 -23.871 -18.678 1.00 25.98 358 ILE A O 1
ATOM 2877 N N . PRO A 1 359 ? 36.890 -22.780 -18.999 1.00 27.11 359 PRO A N 1
ATOM 2878 C CA . PRO A 1 359 ? 36.241 -21.491 -19.153 1.00 27.11 359 PRO A CA 1
ATOM 2879 C C . PRO A 1 359 ? 35.478 -21.518 -20.477 1.00 27.11 359 PRO A C 1
ATOM 2881 O O . PRO A 1 359 ? 36.076 -21.641 -21.547 1.00 27.11 359 PRO A O 1
ATOM 2884 N N . SER A 1 360 ? 34.152 -21.417 -20.414 1.00 27.83 360 SER A N 1
ATOM 2885 C CA . SER A 1 360 ? 33.354 -21.054 -21.580 1.00 27.83 360 SER A CA 1
ATOM 2886 C C . SER A 1 360 ? 33.792 -19.654 -21.998 1.00 27.83 360 SER A C 1
ATOM 2888 O O . SER A 1 360 ? 33.355 -18.662 -21.415 1.00 27.83 360 SER A O 1
ATOM 2890 N N . ALA A 1 361 ? 34.678 -19.580 -22.991 1.00 29.09 361 ALA A N 1
ATOM 2891 C CA . ALA A 1 361 ? 34.974 -18.358 -23.711 1.00 29.09 361 ALA A CA 1
ATOM 2892 C C . ALA A 1 361 ? 33.652 -17.822 -24.273 1.00 29.09 361 ALA A C 1
ATOM 2894 O O . ALA A 1 361 ? 33.121 -18.338 -25.259 1.00 29.09 361 ALA A O 1
ATOM 2895 N N . ALA A 1 362 ? 33.098 -16.812 -23.602 1.00 32.09 362 ALA A N 1
ATOM 2896 C CA . ALA A 1 362 ? 32.009 -16.021 -24.132 1.00 32.09 362 ALA A CA 1
ATOM 2897 C C . ALA A 1 362 ? 32.466 -15.503 -25.498 1.00 32.09 362 ALA A C 1
ATOM 2899 O O . ALA A 1 362 ? 33.439 -14.751 -25.600 1.00 32.09 362 ALA A O 1
ATOM 2900 N N . LYS A 1 363 ? 31.806 -15.963 -26.564 1.00 29.05 363 LYS A N 1
ATOM 2901 C CA . LYS A 1 363 ? 31.978 -15.375 -27.889 1.00 29.05 363 LYS A CA 1
ATOM 2902 C C . LYS A 1 363 ? 31.656 -13.890 -27.747 1.00 29.05 363 LYS A C 1
ATOM 2904 O O . LYS A 1 363 ? 30.511 -13.548 -27.464 1.00 29.05 363 LYS A O 1
ATOM 2909 N N . LYS A 1 364 ? 32.669 -13.036 -27.919 1.00 28.77 364 LYS A N 1
ATOM 2910 C CA . LYS A 1 364 ? 32.491 -11.594 -28.094 1.00 28.77 364 LYS A CA 1
ATOM 2911 C C . LYS A 1 364 ? 31.468 -11.391 -29.212 1.00 28.77 364 LYS A C 1
ATOM 2913 O O . LYS A 1 364 ? 31.748 -11.713 -30.366 1.00 28.77 364 LYS A O 1
ATOM 2918 N N . GLN A 1 365 ? 30.276 -10.920 -28.853 1.00 30.61 365 GLN A N 1
ATOM 2919 C CA . GLN A 1 365 ? 29.406 -10.251 -29.811 1.00 30.61 365 GLN A CA 1
ATOM 2920 C C . GLN A 1 365 ? 30.121 -8.979 -30.290 1.00 30.61 365 GLN A C 1
ATOM 2922 O O . GLN A 1 365 ? 30.897 -8.409 -29.520 1.00 30.61 365 GLN A O 1
ATOM 2927 N N . PRO A 1 366 ? 29.933 -8.591 -31.560 1.00 33.81 366 PRO A N 1
ATOM 2928 C CA . PRO A 1 366 ? 30.663 -7.482 -32.158 1.00 33.81 366 PRO A CA 1
ATOM 2929 C C . PRO A 1 366 ? 30.400 -6.183 -31.395 1.00 33.81 366 PRO A C 1
ATOM 2931 O O . PRO A 1 366 ? 29.315 -6.006 -30.844 1.00 33.81 366 PRO A O 1
ATOM 2934 N N . ASP A 1 367 ? 31.410 -5.313 -31.379 1.00 35.44 367 ASP A N 1
ATOM 2935 C CA . ASP A 1 367 ? 31.423 -4.009 -30.718 1.00 35.44 367 ASP A CA 1
ATOM 2936 C C . ASP A 1 367 ? 30.195 -3.168 -31.122 1.00 35.44 367 ASP A C 1
ATOM 2938 O O . ASP A 1 367 ? 30.160 -2.536 -32.177 1.00 35.44 367 ASP A O 1
ATOM 2942 N N . ILE A 1 368 ? 29.158 -3.200 -30.284 1.00 42.81 368 ILE A N 1
ATOM 2943 C CA . ILE A 1 368 ? 28.027 -2.272 -30.304 1.00 42.81 368 ILE A CA 1
ATOM 2944 C C . ILE A 1 368 ? 28.354 -1.222 -29.241 1.00 42.81 368 ILE A C 1
ATOM 2946 O O . ILE A 1 368 ? 28.739 -1.591 -28.130 1.00 42.81 368 ILE A O 1
ATOM 2950 N N . GLU A 1 369 ? 28.245 0.065 -29.581 1.00 46.41 369 GLU A N 1
ATOM 2951 C CA . GLU A 1 369 ? 28.449 1.161 -28.623 1.00 46.41 369 GLU A CA 1
ATOM 2952 C C . GLU A 1 369 ? 27.696 0.904 -27.300 1.00 46.41 369 GLU A C 1
ATOM 2954 O O . GLU A 1 369 ? 26.588 0.352 -27.335 1.00 46.41 369 GLU A O 1
ATOM 2959 N N . PRO A 1 370 ? 28.255 1.307 -26.138 1.00 52.09 370 PRO A N 1
ATOM 2960 C CA . PRO A 1 370 ? 27.581 1.175 -24.850 1.00 52.09 370 PRO A CA 1
ATOM 2961 C C . PRO A 1 370 ? 26.198 1.819 -24.922 1.00 52.09 370 PRO A C 1
ATOM 2963 O O . PRO A 1 370 ? 26.052 3.012 -25.191 1.00 52.09 370 PRO A O 1
ATOM 2966 N N . GLN A 1 371 ? 25.166 1.003 -24.742 1.00 76.25 371 GLN A N 1
ATOM 2967 C CA . GLN A 1 371 ? 23.796 1.409 -24.989 1.00 76.25 371 GLN A CA 1
ATOM 2968 C C . GLN A 1 371 ? 23.037 1.561 -23.682 1.00 76.25 371 GLN A C 1
ATOM 2970 O O . GLN A 1 371 ? 22.963 0.621 -22.896 1.00 76.25 371 GLN A O 1
ATOM 2975 N N . LYS A 1 372 ? 22.388 2.716 -23.509 1.00 89.75 372 LYS A N 1
ATOM 2976 C CA . LYS A 1 372 ? 21.554 2.993 -22.340 1.00 89.75 372 LYS A CA 1
ATOM 2977 C C . LYS A 1 372 ? 20.358 2.041 -22.282 1.00 89.75 372 LYS A C 1
ATOM 2979 O O . LYS A 1 372 ? 19.460 2.107 -23.122 1.00 89.75 372 LYS A O 1
ATOM 2984 N N . ARG A 1 373 ? 20.323 1.159 -21.282 1.00 94.50 373 ARG A N 1
ATOM 2985 C CA . ARG A 1 373 ? 19.210 0.226 -21.048 1.00 94.50 373 ARG A CA 1
ATOM 2986 C C . ARG A 1 373 ? 18.098 0.840 -20.203 1.00 94.50 373 ARG A C 1
ATOM 2988 O O . ARG A 1 373 ? 16.956 0.396 -20.309 1.00 94.50 373 ARG A O 1
ATOM 2995 N N . PHE A 1 374 ? 18.389 1.859 -19.403 1.00 97.88 374 PHE A N 1
ATOM 2996 C CA . PHE A 1 374 ? 17.443 2.405 -18.429 1.00 97.88 374 PHE A CA 1
ATOM 2997 C C . PHE A 1 374 ? 17.148 3.885 -18.672 1.00 97.88 374 PHE A C 1
ATOM 2999 O O . PHE A 1 374 ? 18.010 4.652 -19.098 1.00 97.88 374 PHE A O 1
ATOM 3006 N N . VAL A 1 375 ? 15.931 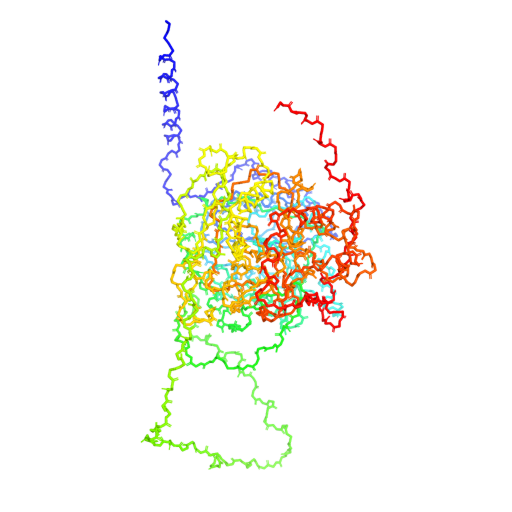4.314 -18.344 1.00 98.19 375 VAL A N 1
ATOM 3007 C CA . VAL A 1 375 ? 15.613 5.735 -18.193 1.00 98.19 375 VAL A CA 1
ATOM 3008 C C . VAL A 1 375 ? 14.845 5.968 -16.902 1.00 98.19 375 VAL A C 1
ATOM 3010 O O . VAL A 1 375 ? 13.787 5.381 -16.682 1.00 98.19 375 VAL A O 1
ATOM 3013 N N . TYR A 1 376 ? 15.375 6.844 -16.054 1.00 98.56 376 TYR A N 1
ATOM 3014 C CA . TYR A 1 376 ? 14.692 7.339 -14.866 1.00 98.56 376 TYR A CA 1
ATOM 3015 C C . TYR A 1 376 ? 13.870 8.576 -15.226 1.00 98.56 376 TYR A C 1
ATOM 3017 O O . TYR A 1 376 ? 14.379 9.544 -15.785 1.00 98.56 376 TYR A O 1
ATOM 3025 N N . LEU A 1 377 ? 12.583 8.526 -14.909 1.00 98.50 377 LEU A N 1
ATOM 3026 C CA . LEU A 1 377 ? 11.562 9.527 -15.184 1.00 98.50 377 LEU A CA 1
ATOM 3027 C C . LEU A 1 377 ? 11.159 10.163 -13.856 1.00 98.50 377 LEU A C 1
ATOM 3029 O O . LEU A 1 377 ? 10.207 9.734 -13.195 1.00 98.50 377 LEU A O 1
ATOM 3033 N N . VAL A 1 378 ? 11.930 11.168 -13.454 1.00 97.62 378 VAL A N 1
ATOM 3034 C CA . VAL A 1 378 ? 11.836 11.806 -12.145 1.00 97.62 378 VAL A CA 1
ATOM 3035 C C . VAL A 1 378 ? 10.884 12.992 -12.212 1.00 97.62 378 VAL A C 1
ATOM 3037 O O . VAL A 1 378 ? 11.071 13.895 -13.024 1.00 97.62 378 VAL A O 1
ATOM 3040 N N . GLN A 1 379 ? 9.875 13.024 -11.347 1.00 95.19 379 GLN A N 1
ATOM 3041 C CA . GLN A 1 379 ? 8.913 14.124 -11.282 1.00 95.19 379 GLN A CA 1
ATOM 3042 C C . GLN A 1 379 ? 8.956 14.806 -9.920 1.00 95.19 379 GLN A C 1
ATOM 3044 O O . GLN A 1 379 ? 8.826 14.142 -8.899 1.00 95.19 379 GLN A O 1
ATOM 3049 N N . GLY A 1 380 ? 9.093 16.131 -9.893 1.00 92.75 380 GLY A N 1
ATOM 3050 C CA . GLY A 1 380 ? 9.190 16.874 -8.641 1.00 92.75 380 GLY A CA 1
ATOM 3051 C C . GLY A 1 380 ? 8.773 18.330 -8.741 1.00 92.75 380 GLY A C 1
ATOM 3052 O O . GLY A 1 380 ? 8.647 18.897 -9.823 1.00 92.75 380 GLY A O 1
ATOM 3053 N N . ALA A 1 381 ? 8.591 18.985 -7.596 1.00 90.25 381 ALA A N 1
ATOM 3054 C CA . ALA A 1 381 ? 8.332 20.425 -7.568 1.00 90.25 381 ALA A CA 1
ATOM 3055 C C . ALA A 1 381 ? 9.510 21.223 -8.166 1.00 90.25 381 ALA A C 1
ATOM 3057 O O . ALA A 1 381 ? 9.302 22.223 -8.854 1.00 90.25 381 ALA A O 1
ATOM 3058 N N . ARG A 1 382 ? 10.732 20.737 -7.937 1.00 89.94 382 ARG A N 1
ATOM 3059 C CA . ARG A 1 382 ? 12.015 21.297 -8.370 1.00 89.94 382 ARG A CA 1
ATOM 3060 C C . ARG A 1 382 ? 13.021 20.166 -8.583 1.00 89.94 382 ARG A C 1
ATOM 3062 O O . ARG A 1 382 ? 12.801 19.052 -8.107 1.00 89.94 382 ARG A O 1
ATOM 3069 N N . VAL A 1 383 ? 14.124 20.453 -9.269 1.00 90.69 383 VAL A N 1
ATOM 3070 C CA . VAL A 1 383 ? 15.260 19.521 -9.322 1.00 90.69 383 VAL A CA 1
ATOM 3071 C C . VAL A 1 383 ? 15.920 19.511 -7.950 1.00 90.69 383 VAL A C 1
ATOM 3073 O O . VAL A 1 383 ? 16.105 20.567 -7.344 1.00 90.69 383 VAL A O 1
ATOM 3076 N N . ARG A 1 384 ? 16.265 18.326 -7.452 1.00 89.44 384 ARG A N 1
ATOM 3077 C CA . ARG A 1 384 ? 16.968 18.175 -6.180 1.00 89.44 384 ARG A CA 1
ATOM 3078 C C . ARG A 1 384 ? 18.041 17.107 -6.280 1.00 89.44 384 ARG A C 1
ATOM 3080 O O . ARG A 1 384 ? 17.954 16.208 -7.113 1.00 89.44 384 ARG A O 1
ATOM 3087 N N . VAL A 1 385 ? 19.048 17.221 -5.424 1.00 87.31 385 VAL A N 1
ATOM 3088 C CA . VAL A 1 385 ? 20.044 16.164 -5.261 1.00 87.31 385 VAL A CA 1
ATOM 3089 C C . VAL A 1 385 ? 19.373 15.023 -4.505 1.00 87.31 385 VAL A C 1
ATOM 3091 O O . VAL A 1 385 ? 18.834 15.237 -3.422 1.00 87.31 385 VAL A O 1
ATOM 3094 N N . MET A 1 386 ? 19.355 13.843 -5.116 1.00 88.75 386 MET A N 1
ATOM 3095 C CA . MET A 1 386 ? 18.865 12.624 -4.474 1.00 88.75 386 MET A CA 1
ATOM 3096 C C . MET A 1 386 ? 19.884 12.121 -3.450 1.00 88.75 386 MET A C 1
ATOM 3098 O O . MET A 1 386 ? 21.082 12.353 -3.620 1.00 88.75 386 MET A O 1
ATOM 3102 N N . ASP A 1 387 ? 19.421 11.395 -2.434 1.00 84.88 387 ASP A N 1
ATOM 3103 C CA . ASP A 1 387 ? 20.288 10.665 -1.506 1.00 84.88 387 ASP A CA 1
ATOM 3104 C C . ASP A 1 387 ? 19.932 9.161 -1.514 1.00 84.88 387 ASP A C 1
ATOM 3106 O O . ASP A 1 387 ? 18.824 8.802 -1.112 1.00 84.88 387 ASP A O 1
ATOM 3110 N N . PRO A 1 388 ? 20.814 8.274 -2.016 1.00 91.31 388 PRO A N 1
ATOM 3111 C CA . PRO A 1 388 ? 22.073 8.608 -2.676 1.00 91.31 388 PRO A CA 1
ATOM 3112 C C . PRO A 1 388 ? 21.841 9.323 -4.022 1.00 91.31 388 PRO A C 1
ATOM 3114 O O . PRO A 1 388 ? 20.752 9.214 -4.604 1.00 91.31 388 PRO A O 1
ATOM 3117 N N . PRO A 1 389 ? 22.850 10.035 -4.555 1.00 93.06 389 PRO A N 1
ATOM 3118 C CA . PRO A 1 389 ? 22.711 10.741 -5.821 1.00 93.06 389 PRO A CA 1
ATOM 3119 C C . PRO A 1 389 ? 22.413 9.814 -7.004 1.00 93.06 389 PRO A C 1
ATOM 3121 O O . PRO A 1 389 ? 23.085 8.803 -7.215 1.00 93.06 389 PRO A O 1
ATOM 3124 N N . LEU A 1 390 ? 21.422 10.203 -7.808 1.00 95.00 390 LEU A N 1
ATOM 3125 C CA . LEU A 1 390 ? 21.089 9.569 -9.079 1.00 95.00 390 LEU A CA 1
ATOM 3126 C C . LEU A 1 390 ? 21.723 10.365 -10.222 1.00 95.00 390 LEU A C 1
ATOM 3128 O O . LEU A 1 390 ? 21.278 11.468 -10.541 1.00 95.00 390 LEU A O 1
ATOM 3132 N N . TYR A 1 391 ? 22.747 9.789 -10.845 1.00 92.56 391 TYR A N 1
ATOM 3133 C CA . TYR A 1 391 ? 23.431 10.373 -12.000 1.00 92.56 391 TYR A CA 1
ATOM 3134 C C . TYR A 1 391 ? 23.114 9.612 -13.282 1.00 92.56 391 TYR A C 1
ATOM 3136 O O . TYR A 1 391 ? 22.882 8.401 -13.242 1.00 92.56 391 TYR A O 1
ATOM 3144 N N . GLU A 1 392 ? 23.169 10.306 -14.418 1.00 94.38 392 GLU A N 1
ATOM 3145 C CA . GLU A 1 392 ? 23.279 9.640 -15.716 1.00 94.38 392 GLU A CA 1
ATOM 3146 C C . GLU A 1 392 ? 24.543 8.772 -15.760 1.00 94.38 392 GLU A C 1
ATOM 3148 O O . GLU A 1 392 ? 25.552 9.079 -15.123 1.00 94.38 392 GLU A O 1
ATOM 3153 N N . SER A 1 393 ? 24.480 7.678 -16.511 1.00 93.19 393 SER A N 1
ATOM 3154 C CA . SER A 1 393 ? 25.621 6.797 -16.753 1.00 93.19 393 SER A CA 1
ATOM 3155 C C . SER A 1 393 ? 25.633 6.350 -18.213 1.00 93.19 393 SER A C 1
ATOM 3157 O O . SER A 1 393 ? 24.757 6.726 -19.000 1.00 93.19 393 SER A O 1
ATOM 3159 N N . GLU A 1 394 ? 26.609 5.522 -18.582 1.00 90.12 394 GLU A N 1
ATOM 3160 C CA . GLU A 1 394 ? 26.633 4.852 -19.889 1.00 90.12 394 GLU A CA 1
ATOM 3161 C C . GLU A 1 394 ? 25.408 3.953 -20.106 1.00 90.12 394 GLU A C 1
ATOM 3163 O O . GLU A 1 394 ? 25.023 3.695 -21.242 1.00 90.12 394 GLU A O 1
ATOM 3168 N N . ASP A 1 395 ? 24.761 3.522 -19.021 1.00 92.56 395 ASP A N 1
ATOM 3169 C CA . ASP A 1 395 ? 23.658 2.570 -19.062 1.00 92.56 395 ASP A CA 1
ATOM 3170 C C . ASP A 1 395 ? 22.284 3.187 -18.754 1.00 92.56 395 ASP A C 1
ATOM 3172 O O . ASP A 1 395 ? 21.245 2.562 -18.986 1.00 92.56 395 ASP A O 1
ATOM 3176 N N . ARG A 1 396 ? 22.243 4.434 -18.266 1.00 95.50 396 ARG A N 1
ATOM 3177 C CA . ARG A 1 396 ? 20.977 5.110 -17.960 1.00 95.50 396 ARG A CA 1
ATOM 3178 C C . ARG A 1 396 ? 20.929 6.586 -18.309 1.00 95.50 396 ARG A C 1
ATOM 3180 O O . ARG A 1 396 ? 21.906 7.327 -18.183 1.00 95.50 396 ARG A O 1
ATOM 3187 N N . ASP A 1 397 ? 19.736 7.018 -18.692 1.00 97.06 397 ASP A N 1
ATOM 3188 C CA . ASP A 1 397 ? 19.340 8.424 -18.739 1.00 97.06 397 ASP A CA 1
ATOM 3189 C C . ASP A 1 397 ? 18.525 8.805 -17.501 1.00 97.06 397 ASP A C 1
ATOM 3191 O O . ASP A 1 397 ? 17.835 7.969 -16.915 1.00 97.06 397 ASP A O 1
ATOM 3195 N N . VAL A 1 398 ? 18.562 10.086 -17.131 1.00 97.44 398 VAL A N 1
ATOM 3196 C CA . VAL A 1 398 ? 17.759 10.638 -16.034 1.00 97.44 398 VAL A CA 1
ATOM 3197 C C . VAL A 1 398 ? 17.048 11.893 -16.531 1.00 97.44 398 VAL A C 1
ATOM 3199 O O . VAL A 1 398 ? 17.656 12.942 -16.733 1.00 97.44 398 VAL A O 1
ATOM 3202 N N . LEU A 1 399 ? 15.738 11.797 -16.735 1.00 97.62 399 LEU A N 1
ATOM 3203 C CA . LEU A 1 399 ? 14.892 12.909 -17.156 1.00 97.62 399 LEU A CA 1
ATOM 3204 C C . LEU A 1 399 ? 14.133 13.463 -15.958 1.00 97.62 399 LEU A C 1
ATOM 3206 O O . LEU A 1 399 ? 13.367 12.743 -15.321 1.00 97.62 399 LEU A O 1
ATOM 3210 N N . TRP A 1 400 ? 14.304 14.756 -15.698 1.00 97.44 400 TRP A N 1
ATOM 3211 C CA . TRP A 1 400 ? 13.560 15.462 -14.667 1.00 97.44 400 TRP A CA 1
ATOM 3212 C C . TRP A 1 400 ? 12.437 16.287 -15.266 1.00 97.44 400 TRP A C 1
ATOM 3214 O O . TRP A 1 400 ? 12.657 17.123 -16.148 1.00 97.44 400 TRP A O 1
ATOM 3224 N N . LEU A 1 401 ? 11.243 16.109 -14.711 1.00 97.38 401 LEU A N 1
ATOM 3225 C CA . LEU A 1 401 ? 10.131 17.019 -14.878 1.00 97.38 401 LEU A CA 1
ATOM 3226 C C . LEU A 1 401 ? 9.947 17.842 -13.620 1.00 97.38 401 LEU A C 1
ATOM 3228 O O . LEU A 1 401 ? 9.799 17.296 -12.525 1.00 97.38 401 LEU A O 1
ATOM 3232 N N . THR A 1 402 ? 9.883 19.158 -13.801 1.00 95.88 402 THR A N 1
ATOM 3233 C CA . THR A 1 402 ? 9.472 20.070 -12.741 1.00 95.88 402 THR A CA 1
ATOM 3234 C C . THR A 1 402 ? 8.144 20.746 -13.057 1.00 95.88 402 THR A C 1
ATOM 3236 O O . THR A 1 402 ? 7.856 21.069 -14.212 1.00 95.88 402 THR A O 1
ATOM 3239 N N . TYR A 1 403 ? 7.306 20.933 -12.032 1.00 91.81 403 TYR A N 1
ATOM 3240 C CA . TYR A 1 403 ? 5.970 21.535 -12.178 1.00 91.81 403 TYR A CA 1
ATOM 3241 C C . TYR A 1 403 ? 5.753 22.808 -11.343 1.00 91.81 403 TYR A C 1
ATOM 3243 O O . TYR A 1 403 ? 4.762 23.510 -11.562 1.00 91.81 403 TYR A O 1
ATOM 3251 N N . ARG A 1 404 ? 6.654 23.130 -10.400 1.00 88.44 404 ARG A N 1
ATOM 3252 C CA . ARG A 1 404 ? 6.578 24.348 -9.568 1.00 88.44 404 ARG A CA 1
ATOM 3253 C C . ARG A 1 404 ? 7.715 25.330 -9.844 1.00 88.44 404 ARG A C 1
ATOM 3255 O O . ARG A 1 404 ? 7.447 26.511 -10.039 1.00 88.44 404 ARG A O 1
ATOM 3262 N N . GLU A 1 405 ? 8.951 24.853 -9.909 1.00 90.88 405 GLU A N 1
ATOM 3263 C CA . GLU A 1 405 ? 10.126 25.663 -10.233 1.00 90.88 405 GLU A CA 1
ATOM 3264 C C . GLU A 1 405 ? 10.705 25.226 -11.574 1.00 90.88 405 GLU A C 1
ATOM 3266 O O . GLU A 1 405 ? 10.953 24.040 -11.800 1.00 90.88 405 GLU A O 1
ATOM 3271 N N . LYS A 1 406 ? 10.928 26.174 -12.486 1.00 91.62 406 LYS A N 1
ATOM 3272 C CA . LYS A 1 406 ? 11.542 25.869 -13.779 1.00 91.62 406 LYS A CA 1
ATOM 3273 C C . LYS A 1 406 ? 12.995 25.449 -13.552 1.00 91.62 406 LYS A C 1
ATOM 3275 O O . LYS A 1 406 ? 13.784 26.248 -13.061 1.00 91.62 406 LYS A O 1
ATOM 3280 N N . GLY A 1 407 ? 13.341 24.218 -13.924 1.00 89.00 407 GLY A N 1
ATOM 3281 C CA . GLY A 1 407 ? 14.700 23.706 -13.727 1.00 89.00 407 GLY A CA 1
ATOM 3282 C C . GLY A 1 407 ? 14.959 22.300 -14.268 1.00 89.00 407 GLY A C 1
ATOM 3283 O O . GLY A 1 407 ? 16.093 22.011 -14.631 1.00 89.00 407 GLY A O 1
ATOM 3284 N N . GLY A 1 408 ? 13.939 21.439 -14.366 1.00 91.56 408 GLY A N 1
ATOM 3285 C CA . GLY A 1 408 ? 14.085 20.127 -15.006 1.00 91.56 408 GLY A CA 1
ATOM 3286 C C . GLY A 1 408 ? 14.235 20.228 -16.526 1.00 91.56 408 GLY A C 1
ATOM 3287 O O . GLY A 1 408 ? 13.855 21.237 -17.127 1.00 91.56 408 GLY A O 1
ATOM 3288 N N . GLN A 1 409 ? 14.728 19.159 -17.164 1.00 95.62 409 GLN A N 1
ATOM 3289 C CA . GLN A 1 409 ? 14.762 19.062 -18.631 1.00 95.62 409 GLN A CA 1
ATOM 3290 C C . GLN A 1 409 ? 13.356 19.168 -19.242 1.00 95.62 409 GLN A C 1
ATOM 3292 O O . GLN A 1 409 ? 13.197 19.619 -20.376 1.00 95.62 409 GLN A O 1
ATOM 3297 N N . VAL A 1 410 ? 12.329 18.781 -18.483 1.00 96.06 410 VAL A N 1
ATOM 3298 C CA . VAL A 1 410 ? 10.926 18.964 -18.832 1.00 96.06 410 VAL A CA 1
ATOM 3299 C C . VAL A 1 410 ? 10.291 19.946 -17.850 1.00 96.06 410 VAL A C 1
ATOM 3301 O O . VAL A 1 410 ? 10.202 19.697 -16.653 1.00 96.06 410 VAL A O 1
ATOM 3304 N N . TRP A 1 411 ? 9.813 21.080 -18.353 1.00 96.38 411 TRP A N 1
ATOM 3305 C CA . TRP A 1 411 ? 9.044 22.038 -17.560 1.00 96.38 411 TRP A CA 1
ATOM 3306 C C . TRP A 1 411 ? 7.564 21.900 -17.897 1.00 96.38 411 TRP A C 1
ATOM 3308 O O . TRP A 1 411 ? 7.173 22.168 -19.036 1.00 96.38 411 TRP A O 1
ATOM 3318 N N . TYR A 1 412 ? 6.745 21.479 -16.929 1.00 95.62 412 TYR A N 1
ATOM 3319 C CA . TYR A 1 412 ? 5.312 21.290 -17.152 1.00 95.62 412 TYR A CA 1
ATOM 3320 C C . TYR A 1 412 ? 4.467 21.838 -15.990 1.00 95.62 412 TYR A C 1
ATOM 3322 O O . TYR A 1 412 ? 4.005 21.082 -15.129 1.00 95.62 412 TYR A O 1
ATOM 3330 N N . PRO A 1 413 ? 4.285 23.170 -15.929 1.00 92.81 413 PRO A N 1
ATOM 3331 C CA . PRO A 1 413 ? 3.602 23.817 -14.817 1.00 92.81 413 PRO A CA 1
ATOM 3332 C C . PRO A 1 413 ? 2.123 23.450 -14.765 1.00 92.81 413 PRO A C 1
ATOM 3334 O O . PRO A 1 413 ? 1.486 23.285 -15.803 1.00 92.81 413 PRO A O 1
ATOM 3337 N N . LYS A 1 414 ? 1.567 23.409 -13.547 1.00 87.12 414 LYS A N 1
ATOM 3338 C CA . LYS A 1 414 ? 0.140 23.124 -13.281 1.00 87.12 414 LYS A CA 1
ATOM 3339 C C . LYS A 1 414 ? -0.347 21.756 -13.786 1.00 87.12 414 LYS A C 1
ATOM 3341 O O . LYS A 1 414 ? -1.552 21.526 -13.815 1.00 87.12 414 LYS A O 1
ATOM 3346 N N . SER A 1 415 ? 0.566 20.869 -14.174 1.00 90.94 415 SER A N 1
ATOM 3347 C CA . SER A 1 415 ? 0.230 19.490 -14.508 1.00 90.94 415 SER A CA 1
ATOM 3348 C C . SER A 1 415 ? -0.248 18.742 -13.265 1.00 90.94 415 SER A C 1
ATOM 3350 O O . SER A 1 415 ? 0.226 18.988 -12.150 1.00 90.94 415 SER A O 1
ATOM 3352 N N . SER A 1 416 ? -1.193 17.822 -13.455 1.00 91.31 416 SER A N 1
ATOM 3353 C CA . SER A 1 416 ? -1.463 16.784 -12.463 1.00 91.31 416 SER A CA 1
ATOM 3354 C C . SER A 1 416 ? -0.246 15.864 -12.316 1.00 91.31 416 SER A C 1
ATOM 3356 O O . SER A 1 416 ? 0.668 15.862 -13.150 1.00 91.31 416 SER A O 1
ATOM 3358 N N . TRP A 1 417 ? -0.250 15.036 -11.269 1.00 92.31 417 TRP A N 1
ATOM 3359 C CA . TRP A 1 417 ? 0.771 14.005 -11.108 1.00 92.31 417 TRP A CA 1
ATOM 3360 C C . TRP A 1 417 ? 0.853 13.105 -12.356 1.00 92.31 417 TRP A C 1
ATOM 3362 O O . TRP A 1 417 ? 1.918 12.973 -12.957 1.00 92.31 417 TRP A O 1
ATOM 3372 N N . THR A 1 418 ? -0.292 12.600 -12.820 1.00 94.56 418 THR A N 1
ATOM 3373 C CA . THR A 1 418 ? -0.414 11.700 -13.975 1.00 94.56 418 THR A CA 1
ATOM 3374 C C . THR A 1 418 ? 0.015 12.345 -15.295 1.00 94.56 418 THR A C 1
ATOM 3376 O O . THR A 1 418 ? 0.749 11.740 -16.076 1.00 94.56 418 THR A O 1
ATOM 3379 N N . GLN A 1 419 ? -0.393 13.594 -15.537 1.00 94.94 419 GLN A N 1
ATOM 3380 C CA . GLN A 1 419 ? -0.003 14.357 -16.726 1.00 94.94 419 GLN A CA 1
ATOM 3381 C C . GLN A 1 419 ? 1.513 14.547 -16.794 1.00 94.94 419 GLN A C 1
ATOM 3383 O O . GLN A 1 419 ? 2.110 14.427 -17.866 1.00 94.94 419 GLN A O 1
ATOM 3388 N N . GLY A 1 420 ? 2.153 14.808 -15.650 1.00 96.19 420 GLY A N 1
ATOM 3389 C CA .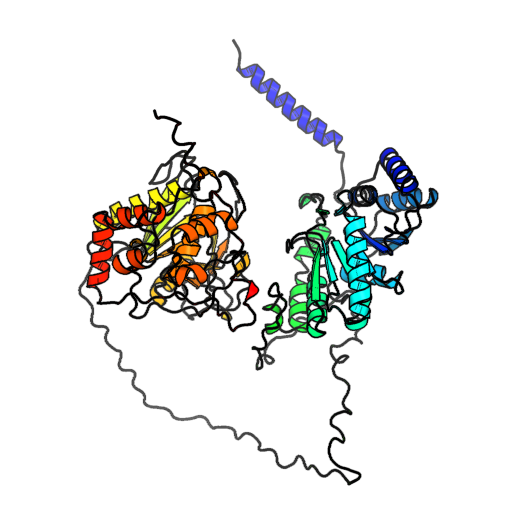 GLY A 1 420 ? 3.608 14.867 -15.555 1.00 96.19 420 GLY A CA 1
ATOM 3390 C C . GLY A 1 420 ? 4.272 13.544 -15.957 1.00 96.19 420 GLY A C 1
ATOM 3391 O O . GLY A 1 420 ? 5.172 13.541 -16.801 1.00 96.19 420 GLY A O 1
ATOM 3392 N N . ARG A 1 421 ? 3.778 12.406 -15.452 1.00 96.44 421 ARG A N 1
ATOM 3393 C CA . ARG A 1 421 ? 4.296 11.069 -15.790 1.00 96.44 421 ARG A CA 1
ATOM 3394 C C . ARG A 1 421 ? 4.187 10.776 -17.284 1.00 96.44 421 ARG A C 1
ATOM 3396 O O . ARG A 1 421 ? 5.167 10.365 -17.905 1.00 96.44 421 ARG A O 1
ATOM 3403 N N . ASN A 1 422 ? 3.031 11.057 -17.881 1.00 97.44 422 ASN A N 1
ATOM 3404 C CA . ASN A 1 422 ? 2.820 10.882 -19.318 1.00 97.44 422 ASN A CA 1
ATOM 3405 C C . ASN A 1 422 ? 3.730 11.803 -20.145 1.00 97.44 422 ASN A C 1
ATOM 3407 O O . ASN A 1 422 ? 4.292 11.377 -21.155 1.00 97.44 422 ASN A O 1
ATOM 3411 N N . ARG A 1 423 ? 3.960 13.040 -19.687 1.00 97.75 423 ARG A N 1
ATOM 3412 C CA . ARG A 1 423 ? 4.868 13.978 -20.355 1.00 97.75 423 ARG A CA 1
ATOM 3413 C C . ARG A 1 423 ? 6.333 13.536 -20.290 1.00 97.75 423 ARG A C 1
ATOM 3415 O O . ARG A 1 423 ? 7.063 13.712 -21.266 1.00 97.75 423 ARG A O 1
ATOM 3422 N N . LEU A 1 424 ? 6.763 12.958 -19.169 1.00 98.31 424 LEU A N 1
ATOM 3423 C CA . LEU A 1 424 ? 8.080 12.330 -19.038 1.00 98.31 424 LEU A CA 1
ATOM 3424 C C . LEU A 1 424 ? 8.232 11.132 -19.976 1.00 98.31 424 LEU A C 1
ATOM 3426 O O . LEU A 1 424 ? 9.263 11.003 -20.635 1.00 98.31 424 LEU A O 1
ATOM 3430 N N . LEU A 1 425 ? 7.202 10.287 -20.069 1.00 97.81 425 LEU A N 1
ATOM 3431 C CA . LEU A 1 425 ? 7.195 9.147 -20.980 1.00 97.81 425 LEU A CA 1
ATOM 3432 C C . LEU A 1 425 ? 7.340 9.602 -22.438 1.00 97.81 425 LEU A C 1
ATOM 3434 O O . LEU A 1 425 ? 8.189 9.077 -23.152 1.00 97.81 425 LEU A O 1
ATOM 3438 N N . ASP A 1 426 ? 6.594 10.626 -22.862 1.00 96.25 426 ASP A N 1
ATOM 3439 C CA . ASP A 1 426 ? 6.729 11.213 -24.201 1.00 96.25 426 ASP A CA 1
ATOM 3440 C C . ASP A 1 426 ? 8.161 11.711 -24.473 1.00 96.25 426 ASP A C 1
ATOM 3442 O O . ASP A 1 426 ? 8.717 11.456 -25.545 1.00 96.25 426 ASP A O 1
ATOM 3446 N N . ALA A 1 427 ? 8.786 12.386 -23.500 1.00 96.50 427 ALA A N 1
ATOM 3447 C CA . ALA A 1 427 ? 10.164 12.865 -23.619 1.00 96.50 427 ALA A CA 1
ATOM 3448 C C . ALA A 1 427 ? 11.171 11.708 -23.746 1.00 96.50 427 ALA A C 1
ATOM 3450 O O . ALA A 1 427 ? 12.084 11.762 -24.573 1.00 96.50 427 ALA A O 1
ATOM 3451 N N . ALA A 1 428 ? 10.979 10.636 -22.976 1.00 96.38 428 ALA A N 1
ATOM 3452 C CA . ALA A 1 428 ? 11.797 9.435 -23.080 1.00 96.38 428 ALA A CA 1
ATOM 3453 C C . ALA A 1 428 ? 11.609 8.723 -24.421 1.00 96.38 428 ALA A C 1
ATOM 3455 O O . ALA A 1 428 ? 12.588 8.285 -25.017 1.00 96.38 428 ALA A O 1
ATOM 3456 N N . MET A 1 429 ? 10.385 8.644 -24.948 1.00 93.62 429 MET A N 1
ATOM 3457 C CA . MET A 1 429 ? 10.146 8.048 -26.265 1.00 93.62 429 MET A CA 1
ATOM 3458 C C . MET A 1 429 ? 10.796 8.842 -27.400 1.00 93.62 429 MET A C 1
ATOM 3460 O O . MET A 1 429 ? 11.303 8.245 -28.349 1.00 93.62 429 MET A O 1
ATOM 3464 N N . ALA A 1 430 ? 10.813 10.174 -27.299 1.00 92.00 430 ALA A N 1
ATOM 3465 C CA . ALA A 1 430 ? 11.480 11.030 -28.276 1.00 92.00 430 ALA A CA 1
ATOM 3466 C C . ALA A 1 430 ? 12.995 10.766 -28.342 1.00 92.00 430 ALA A C 1
ATOM 3468 O O . ALA A 1 430 ? 13.573 10.831 -29.425 1.00 92.00 430 ALA A O 1
ATOM 3469 N N . LYS A 1 431 ? 13.625 10.416 -27.211 1.00 91.81 431 LYS A N 1
ATOM 3470 C CA . LYS A 1 431 ? 15.009 9.919 -27.180 1.00 91.81 431 LYS A CA 1
ATOM 3471 C C . LYS A 1 431 ? 15.108 8.483 -27.706 1.00 91.81 431 LYS A C 1
ATOM 3473 O O . LYS A 1 431 ? 15.923 8.200 -28.577 1.00 91.81 431 LYS A O 1
ATOM 3478 N N . ALA A 1 432 ? 14.242 7.596 -27.221 1.00 90.50 432 ALA A N 1
ATOM 3479 C CA . ALA A 1 432 ? 14.265 6.165 -27.515 1.00 90.50 432 ALA A CA 1
ATOM 3480 C C . ALA A 1 432 ? 14.146 5.839 -29.013 1.00 90.50 432 ALA A C 1
ATOM 3482 O O . ALA A 1 432 ? 14.804 4.919 -29.487 1.00 90.50 432 ALA A O 1
ATOM 3483 N N . VAL A 1 433 ? 13.344 6.595 -29.773 1.00 87.19 433 VAL A N 1
ATOM 3484 C CA . VAL A 1 433 ? 13.162 6.370 -31.222 1.00 87.19 433 VAL A CA 1
ATOM 3485 C C . VAL A 1 433 ? 14.424 6.657 -32.046 1.00 87.19 433 VAL A C 1
ATOM 3487 O O . VAL A 1 433 ? 14.531 6.203 -33.180 1.00 87.19 433 VAL A O 1
ATOM 3490 N N . GLN A 1 434 ? 15.382 7.399 -31.487 1.00 87.19 434 GLN A N 1
ATOM 3491 C CA . GLN A 1 434 ? 16.674 7.666 -32.124 1.00 87.19 434 GLN A CA 1
ATOM 3492 C C . GLN A 1 434 ? 17.697 6.550 -31.847 1.00 87.19 434 GLN A C 1
ATOM 3494 O O . GLN A 1 434 ? 18.800 6.580 -32.386 1.00 87.19 434 GLN A O 1
ATOM 3499 N N . MET A 1 435 ? 17.360 5.571 -30.996 1.00 87.12 435 MET A N 1
ATOM 3500 C CA . MET A 1 435 ? 18.276 4.510 -30.581 1.00 87.12 435 MET A CA 1
ATOM 3501 C C . MET A 1 435 ? 18.162 3.284 -31.504 1.00 87.12 435 MET A C 1
ATOM 3503 O O . MET A 1 435 ? 17.057 2.812 -31.772 1.00 87.12 435 MET A O 1
ATOM 3507 N N . PRO A 1 436 ? 19.285 2.681 -31.935 1.00 78.62 436 PRO A N 1
ATOM 3508 C CA . PRO A 1 436 ? 19.286 1.619 -32.949 1.00 78.62 436 PRO A CA 1
ATOM 3509 C C . PRO A 1 436 ? 18.639 0.290 -32.506 1.00 78.62 436 PRO A C 1
ATOM 3511 O O . PRO A 1 436 ? 18.295 -0.537 -33.347 1.00 78.62 436 PRO A O 1
ATOM 3514 N N . ASN A 1 437 ? 18.446 0.067 -31.203 1.00 73.94 437 ASN A N 1
ATOM 3515 C CA . ASN A 1 437 ? 17.868 -1.156 -30.621 1.00 73.94 437 ASN A CA 1
ATOM 3516 C C . ASN A 1 437 ? 16.379 -1.019 -30.234 1.00 73.94 437 ASN A C 1
ATOM 3518 O O . ASN A 1 437 ? 15.851 -1.865 -29.499 1.00 73.94 437 ASN A O 1
ATOM 3522 N N . GLY A 1 438 ? 15.735 0.070 -30.662 1.00 77.31 438 GLY A N 1
ATOM 3523 C CA . GLY A 1 438 ? 14.371 0.421 -30.282 1.00 77.31 438 GLY A CA 1
ATOM 3524 C C . GLY A 1 438 ? 14.212 0.813 -28.817 1.00 77.31 438 GLY A C 1
ATOM 3525 O O . GLY A 1 438 ? 13.241 0.406 -28.183 1.00 77.31 438 GLY A O 1
ATOM 3526 N N . GLY A 1 439 ? 15.144 1.604 -28.286 1.00 88.50 439 GLY A N 1
ATOM 3527 C CA . GLY A 1 439 ? 14.969 2.346 -27.040 1.00 88.50 439 GLY A CA 1
ATOM 3528 C C . GLY A 1 439 ? 15.457 1.658 -25.767 1.00 88.50 439 GLY A C 1
ATOM 3529 O O . GLY A 1 439 ? 16.147 0.637 -25.791 1.00 88.50 439 GLY A O 1
ATOM 3530 N N . TYR A 1 440 ? 15.065 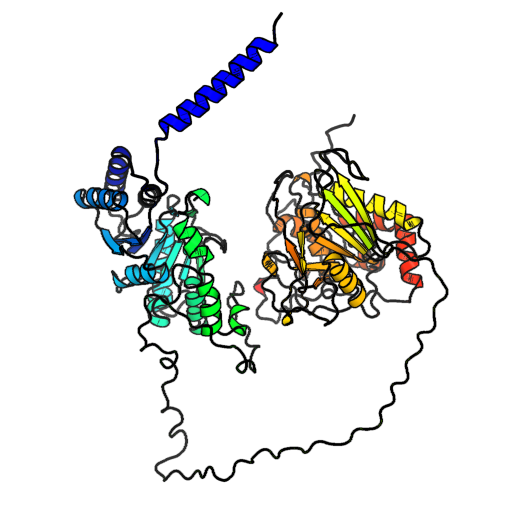2.241 -24.634 1.00 94.88 440 TYR A N 1
ATOM 3531 C CA . TYR A 1 440 ? 15.359 1.718 -23.300 1.00 94.88 440 TYR A CA 1
ATOM 3532 C C . TYR A 1 440 ? 14.666 0.372 -23.069 1.00 94.88 440 TYR A C 1
ATOM 3534 O O . TYR A 1 440 ? 13.555 0.139 -23.543 1.00 94.88 440 TYR A O 1
ATOM 3542 N N . LEU A 1 441 ? 15.303 -0.506 -22.297 1.00 94.94 441 LEU A N 1
ATOM 3543 C CA . LEU A 1 441 ? 14.711 -1.747 -21.807 1.00 94.94 441 LEU A CA 1
ATOM 3544 C C . LEU A 1 441 ? 13.648 -1.472 -20.733 1.00 94.94 441 LEU A C 1
ATOM 3546 O O . LEU A 1 441 ? 12.593 -2.109 -20.742 1.00 94.94 441 LEU A O 1
ATOM 3550 N N . TYR A 1 442 ? 13.911 -0.504 -19.851 1.00 98.00 442 TYR A N 1
ATOM 3551 C CA . TYR A 1 442 ? 13.029 -0.126 -18.747 1.00 98.00 442 TYR A CA 1
ATOM 3552 C C . TYR A 1 442 ? 12.808 1.383 -18.648 1.00 98.00 442 TYR A C 1
ATOM 3554 O O . TYR A 1 442 ? 13.750 2.173 -18.718 1.00 98.00 442 TYR A O 1
ATOM 3562 N N . TYR A 1 443 ? 11.552 1.746 -18.392 1.00 98.25 443 TYR A N 1
ATOM 3563 C CA . TYR A 1 443 ? 11.096 3.094 -18.063 1.00 98.25 443 TYR A CA 1
ATOM 3564 C C . TYR A 1 443 ? 10.778 3.138 -16.566 1.00 98.25 443 TYR A C 1
ATOM 3566 O O . TYR A 1 443 ? 9.847 2.470 -16.113 1.00 98.25 443 TYR A O 1
ATOM 3574 N N . ILE A 1 444 ? 11.578 3.869 -15.791 1.00 98.56 444 ILE A N 1
ATOM 3575 C CA . ILE A 1 444 ? 11.549 3.854 -14.325 1.00 98.56 444 ILE A CA 1
ATOM 3576 C C . ILE A 1 444 ? 10.948 5.163 -13.827 1.00 98.56 444 ILE A C 1
ATOM 3578 O O . ILE A 1 444 ? 11.599 6.202 -13.858 1.00 98.56 444 ILE A O 1
ATOM 3582 N N . PHE A 1 445 ? 9.701 5.132 -13.375 1.00 98.12 445 PHE A N 1
ATOM 3583 C CA . PHE A 1 445 ? 9.029 6.287 -12.795 1.00 98.12 445 PHE A CA 1
ATOM 3584 C C . PHE A 1 445 ? 9.392 6.424 -11.324 1.00 98.12 445 PHE A C 1
ATOM 3586 O O . PHE A 1 445 ? 9.297 5.457 -10.568 1.00 98.12 445 PHE A O 1
ATOM 3593 N N . MET A 1 446 ? 9.774 7.634 -10.917 1.00 95.31 446 MET A N 1
ATOM 3594 C CA . MET A 1 446 ? 9.981 7.937 -9.504 1.00 95.31 446 MET A CA 1
ATOM 3595 C C . MET A 1 446 ? 9.615 9.368 -9.130 1.00 95.31 446 MET A C 1
ATOM 3597 O O . MET A 1 446 ? 9.787 10.291 -9.933 1.00 95.31 446 MET A O 1
ATOM 3601 N N . ASP A 1 447 ? 9.096 9.572 -7.927 1.00 93.56 447 ASP A N 1
ATOM 3602 C CA . ASP A 1 447 ? 8.952 10.926 -7.396 1.00 93.56 447 ASP A CA 1
ATOM 3603 C C . ASP A 1 447 ? 10.331 11.477 -7.037 1.00 93.56 447 ASP A C 1
ATOM 3605 O O . ASP A 1 447 ? 11.233 10.733 -6.642 1.00 93.56 447 ASP A O 1
ATOM 3609 N N . SER A 1 448 ? 10.508 12.796 -7.161 1.00 92.31 448 SER A N 1
ATOM 3610 C CA . SER A 1 448 ? 11.727 13.447 -6.682 1.00 92.31 448 SER A CA 1
ATOM 3611 C C . SER A 1 448 ? 11.932 13.122 -5.209 1.00 92.31 448 SER A C 1
ATOM 3613 O O . SER A 1 448 ? 13.061 12.900 -4.802 1.00 92.31 448 SER A O 1
ATOM 3615 N N . ASP A 1 449 ? 10.807 13.032 -4.489 1.00 90.44 449 ASP A N 1
ATOM 3616 C CA . ASP A 1 449 ? 10.497 12.433 -3.186 1.00 90.44 449 ASP A CA 1
ATOM 3617 C C . ASP A 1 449 ? 11.379 11.370 -2.558 1.00 90.44 449 ASP A C 1
ATOM 3619 O O . ASP A 1 449 ? 11.630 11.339 -1.351 1.00 90.44 449 ASP A O 1
ATOM 3623 N N . VAL A 1 450 ? 11.797 10.450 -3.415 1.00 91.38 450 VAL A N 1
ATOM 3624 C CA . VAL A 1 450 ? 12.099 9.104 -2.970 1.00 91.38 450 VAL A CA 1
ATOM 3625 C C . VAL A 1 450 ? 13.553 8.962 -2.599 1.00 91.38 450 VAL A C 1
ATOM 3627 O O . VAL A 1 450 ? 14.450 9.344 -3.345 1.00 91.38 450 VAL A O 1
ATOM 3630 N N . ILE A 1 451 ? 13.759 8.306 -1.467 1.00 92.88 451 ILE A N 1
ATOM 3631 C CA . ILE A 1 451 ? 15.053 7.811 -1.030 1.00 92.88 451 ILE A CA 1
ATOM 3632 C C . ILE A 1 451 ? 15.045 6.299 -1.194 1.00 92.88 451 ILE A C 1
ATOM 3634 O O . ILE A 1 451 ? 14.248 5.595 -0.569 1.00 92.88 451 ILE A O 1
ATOM 3638 N N . LEU A 1 452 ? 15.940 5.798 -2.043 1.00 94.88 452 LEU A N 1
ATOM 3639 C CA . LEU A 1 452 ? 16.180 4.367 -2.176 1.00 94.88 452 LEU A CA 1
ATOM 3640 C C . LEU A 1 452 ? 17.291 3.930 -1.231 1.00 94.88 452 LEU A C 1
ATOM 3642 O O . LEU A 1 452 ? 18.347 4.557 -1.162 1.00 94.88 452 LEU A O 1
ATOM 3646 N N . ARG A 1 453 ? 17.087 2.808 -0.543 1.00 95.12 453 ARG A N 1
ATOM 3647 C CA . ARG A 1 453 ? 18.092 2.208 0.338 1.00 95.12 453 ARG A CA 1
ATOM 3648 C C . ARG A 1 453 ? 18.293 0.739 0.016 1.00 95.12 453 ARG A C 1
ATOM 3650 O O . ARG A 1 453 ? 17.357 0.015 -0.323 1.00 95.12 453 ARG A O 1
ATOM 3657 N N . THR A 1 454 ? 19.529 0.283 0.164 1.00 96.19 454 THR A N 1
ATOM 3658 C CA . THR A 1 454 ? 19.852 -1.140 0.133 1.00 96.19 454 THR A CA 1
ATOM 3659 C C . THR A 1 454 ? 19.524 -1.775 1.480 1.00 96.19 454 THR A C 1
ATOM 3661 O O . THR A 1 454 ? 19.828 -1.231 2.544 1.00 96.19 454 THR A O 1
ATOM 3664 N N . ARG A 1 455 ? 18.901 -2.956 1.457 1.00 92.50 455 ARG A N 1
ATOM 3665 C CA . ARG A 1 455 ? 18.682 -3.754 2.667 1.00 92.50 455 ARG A CA 1
ATOM 3666 C C . ARG A 1 455 ? 19.864 -4.706 2.847 1.00 92.50 455 ARG A C 1
ATOM 3668 O O . ARG A 1 455 ? 20.305 -5.348 1.895 1.00 92.50 455 ARG A O 1
ATOM 3675 N N . LYS A 1 456 ? 20.400 -4.770 4.071 1.00 88.25 456 LYS A N 1
ATOM 3676 C CA . LYS A 1 456 ? 21.590 -5.575 4.422 1.00 88.25 456 LYS A CA 1
ATOM 3677 C C . LYS A 1 456 ? 21.261 -6.965 4.971 1.00 88.25 456 LYS A C 1
ATOM 3679 O O . LYS A 1 456 ? 22.165 -7.761 5.211 1.00 88.25 456 LYS A O 1
ATOM 3684 N N . ASP A 1 457 ? 19.982 -7.265 5.189 1.00 90.44 457 ASP A N 1
ATOM 3685 C CA . ASP A 1 457 ? 19.556 -8.585 5.645 1.00 90.44 457 ASP A CA 1
ATOM 3686 C C . ASP A 1 457 ? 19.849 -9.634 4.564 1.00 90.44 457 ASP A C 1
ATOM 3688 O O . ASP A 1 457 ? 19.187 -9.677 3.525 1.00 90.44 457 ASP A O 1
ATOM 3692 N N . LYS A 1 458 ? 20.829 -10.505 4.834 1.00 90.12 458 LYS A N 1
ATOM 3693 C CA . LYS A 1 458 ? 21.271 -11.569 3.921 1.00 90.12 458 LYS A CA 1
ATOM 3694 C C . LYS A 1 458 ? 20.137 -12.493 3.475 1.00 90.12 458 LYS A C 1
ATOM 3696 O O . LYS A 1 458 ? 20.223 -13.076 2.400 1.00 90.12 458 LYS A O 1
ATOM 3701 N N . ARG A 1 459 ? 19.064 -12.621 4.264 1.00 90.81 459 ARG A N 1
ATOM 3702 C CA . ARG A 1 459 ? 17.901 -13.454 3.916 1.00 90.81 459 ARG A CA 1
ATOM 3703 C C . ARG A 1 459 ? 17.125 -12.898 2.723 1.00 90.81 459 ARG A C 1
ATOM 3705 O O . ARG A 1 459 ? 16.544 -13.674 1.969 1.00 90.81 459 ARG A O 1
ATOM 3712 N N . LEU A 1 460 ? 17.156 -11.580 2.541 1.00 91.62 460 LEU A N 1
ATOM 3713 C CA . LEU A 1 460 ? 16.462 -10.866 1.469 1.00 91.62 460 LEU A CA 1
ATOM 3714 C C . LEU A 1 460 ? 17.308 -10.755 0.197 1.00 91.62 460 LEU A C 1
ATOM 3716 O O . LEU A 1 460 ? 16.784 -10.461 -0.876 1.00 91.62 460 LEU A O 1
ATOM 3720 N N . LEU A 1 461 ? 18.614 -11.018 0.296 1.00 94.25 461 LEU A N 1
ATOM 3721 C CA . LEU A 1 461 ? 19.515 -11.006 -0.848 1.00 94.25 461 LEU A CA 1
ATOM 3722 C C . LEU A 1 461 ? 19.289 -12.255 -1.706 1.00 94.25 461 LEU A C 1
ATOM 3724 O O . LEU A 1 461 ? 19.279 -13.395 -1.230 1.00 94.25 461 LEU A O 1
ATOM 3728 N N . TYR A 1 462 ? 19.100 -12.048 -3.004 1.00 94.19 462 TYR A N 1
ATOM 3729 C CA . TYR A 1 462 ? 18.939 -13.129 -3.979 1.00 94.19 462 TYR A CA 1
ATOM 3730 C C . TYR A 1 462 ? 20.242 -13.527 -4.669 1.00 94.19 462 TYR A C 1
ATOM 3732 O O . TYR A 1 462 ? 20.264 -14.539 -5.367 1.00 94.19 462 TYR A O 1
ATOM 3740 N N . ARG A 1 463 ? 21.304 -12.757 -4.426 1.00 93.44 463 ARG A N 1
ATOM 3741 C CA . ARG A 1 463 ? 22.677 -12.969 -4.873 1.00 93.44 463 ARG A CA 1
ATOM 3742 C C . ARG A 1 463 ? 23.641 -12.425 -3.822 1.00 93.44 463 ARG A C 1
ATOM 3744 O O . ARG A 1 463 ? 23.271 -11.526 -3.066 1.00 93.44 463 ARG A O 1
ATOM 3751 N N . ASP A 1 464 ? 24.858 -12.952 -3.814 1.00 91.56 464 ASP A N 1
ATOM 3752 C CA . ASP A 1 464 ? 25.907 -12.547 -2.871 1.00 91.56 464 ASP A CA 1
ATOM 3753 C C . ASP A 1 464 ? 26.696 -11.315 -3.349 1.00 91.56 464 ASP A C 1
ATOM 3755 O O . ASP A 1 464 ? 27.309 -10.625 -2.541 1.00 91.56 464 ASP A O 1
ATOM 3759 N N . ASP A 1 465 ? 26.655 -11.016 -4.649 1.00 95.06 465 ASP A N 1
ATOM 3760 C CA . ASP A 1 465 ? 27.442 -9.986 -5.339 1.00 95.06 465 ASP A CA 1
ATOM 3761 C C . ASP A 1 465 ? 26.620 -8.740 -5.722 1.00 95.06 465 ASP A C 1
ATOM 3763 O O . ASP A 1 465 ? 26.903 -8.073 -6.715 1.00 95.06 465 ASP A O 1
ATOM 3767 N N . LEU A 1 466 ? 25.568 -8.421 -4.960 1.00 96.00 466 LEU A N 1
ATOM 3768 C CA . LEU A 1 466 ? 24.700 -7.281 -5.269 1.00 96.00 466 LEU A CA 1
ATOM 3769 C C . LEU A 1 466 ? 25.409 -5.929 -5.048 1.00 96.00 466 LEU A C 1
ATOM 3771 O O . LEU A 1 466 ? 25.987 -5.735 -3.976 1.00 96.00 466 LEU A O 1
ATOM 3775 N N . PRO A 1 467 ? 25.280 -4.955 -5.977 1.00 96.31 467 PRO A N 1
ATOM 3776 C CA . PRO A 1 467 ? 25.867 -3.620 -5.824 1.00 96.31 467 PRO A CA 1
ATOM 3777 C C . PRO A 1 467 ? 25.449 -2.927 -4.523 1.00 96.31 467 PRO A C 1
ATOM 3779 O O . PRO A 1 467 ? 24.318 -3.089 -4.068 1.00 96.31 467 PRO A O 1
ATOM 3782 N N . GLU A 1 468 ? 26.327 -2.130 -3.915 1.00 95.12 468 GLU A N 1
ATOM 3783 C CA . GLU A 1 468 ? 25.982 -1.325 -2.728 1.00 95.12 468 GLU A CA 1
ATOM 3784 C C . GLU A 1 468 ? 25.158 -0.081 -3.084 1.00 95.12 468 GLU A C 1
ATOM 3786 O O . GLU A 1 468 ? 24.347 0.375 -2.276 1.00 95.12 468 GLU A O 1
ATOM 3791 N N . ASN A 1 469 ? 25.318 0.450 -4.301 1.00 96.00 469 ASN A N 1
ATOM 3792 C CA . ASN A 1 469 ? 24.475 1.529 -4.799 1.00 96.00 469 ASN A CA 1
ATOM 3793 C C . ASN A 1 469 ? 23.050 0.992 -5.060 1.00 96.00 469 ASN A C 1
ATOM 3795 O O . ASN A 1 469 ? 22.895 0.007 -5.787 1.00 96.00 469 ASN A O 1
ATOM 3799 N N . PRO A 1 470 ? 21.993 1.609 -4.499 1.00 96.94 470 PRO A N 1
ATOM 3800 C CA . PRO A 1 470 ? 20.635 1.089 -4.628 1.00 96.94 470 PRO A CA 1
ATOM 3801 C C . PRO A 1 470 ? 20.081 1.175 -6.054 1.00 96.94 470 PRO A C 1
ATOM 3803 O O . PRO A 1 470 ? 19.303 0.303 -6.433 1.00 96.94 470 PRO A O 1
ATOM 3806 N N . TYR A 1 471 ? 20.483 2.165 -6.858 1.00 97.56 471 TYR A N 1
ATOM 3807 C CA . TYR A 1 471 ? 20.056 2.259 -8.257 1.00 97.56 471 TYR A CA 1
ATOM 3808 C C . TYR A 1 471 ? 20.690 1.144 -9.087 1.00 97.56 471 TYR A C 1
ATOM 3810 O O . TYR A 1 471 ? 19.973 0.408 -9.755 1.00 97.56 471 TYR A O 1
ATOM 3818 N N . GLU A 1 472 ? 22.000 0.927 -8.948 1.00 97.38 472 GLU A N 1
ATOM 3819 C CA . GLU A 1 472 ? 22.705 -0.170 -9.631 1.00 97.38 472 GLU A CA 1
ATOM 3820 C C . GLU A 1 472 ? 22.185 -1.542 -9.183 1.00 97.38 472 GLU A C 1
ATOM 3822 O O . GLU A 1 472 ? 22.006 -2.448 -9.994 1.00 97.38 472 GLU A O 1
ATOM 3827 N N . ARG A 1 473 ? 21.875 -1.707 -7.889 1.00 97.69 473 ARG A N 1
ATOM 3828 C CA . ARG A 1 473 ? 21.253 -2.934 -7.371 1.00 97.69 473 ARG A CA 1
ATOM 3829 C C . ARG A 1 473 ? 19.870 -3.166 -7.978 1.00 97.69 473 ARG A C 1
ATOM 3831 O O . ARG A 1 473 ? 19.509 -4.314 -8.251 1.00 97.69 473 ARG A O 1
ATOM 3838 N N . PHE A 1 474 ? 19.097 -2.101 -8.177 1.00 98.19 474 PHE A N 1
ATOM 3839 C CA . PHE A 1 474 ? 17.778 -2.183 -8.793 1.00 98.19 474 PHE A CA 1
ATOM 3840 C C . PHE A 1 474 ? 17.876 -2.511 -10.280 1.00 98.19 474 PHE A C 1
ATOM 3842 O O . PHE A 1 474 ? 17.205 -3.427 -10.745 1.00 98.19 474 PHE A O 1
ATOM 3849 N N . GLU A 1 475 ? 18.770 -1.845 -11.002 1.00 98.31 475 GLU A N 1
ATOM 3850 C CA . GLU A 1 475 ? 19.100 -2.138 -12.398 1.00 98.31 475 GLU A CA 1
ATOM 3851 C C . GLU A 1 475 ? 19.541 -3.599 -12.566 1.00 98.31 475 GLU A C 1
ATOM 3853 O O . GLU A 1 475 ? 19.018 -4.302 -13.430 1.00 98.31 475 GLU A O 1
ATOM 3858 N N . GLN A 1 476 ? 20.408 -4.106 -11.681 1.00 97.88 476 GLN A N 1
ATOM 3859 C CA . GLN A 1 476 ? 20.824 -5.511 -11.686 1.00 97.88 476 GLN A CA 1
ATOM 3860 C C . GLN A 1 476 ? 19.637 -6.462 -11.488 1.00 97.88 476 GLN A C 1
ATOM 3862 O O . GLN A 1 476 ? 19.540 -7.477 -12.176 1.00 97.88 476 GLN A O 1
ATOM 3867 N N . PHE A 1 477 ? 18.698 -6.123 -10.599 1.00 98.12 477 PHE A N 1
ATOM 3868 C CA . PHE A 1 477 ? 17.455 -6.881 -10.438 1.00 98.12 477 PHE A CA 1
ATOM 3869 C C . PHE A 1 477 ? 16.628 -6.900 -11.729 1.00 98.12 477 PHE A C 1
ATOM 3871 O O . PHE A 1 477 ? 16.160 -7.966 -12.137 1.00 98.12 477 PHE A O 1
ATOM 3878 N N . LEU A 1 478 ? 16.478 -5.752 -12.390 1.00 98.44 478 LEU A N 1
ATOM 3879 C CA . LEU A 1 478 ? 15.738 -5.652 -13.645 1.00 98.44 478 LEU A CA 1
ATOM 3880 C C . LEU A 1 478 ? 16.379 -6.489 -14.761 1.00 98.44 478 LEU A C 1
ATOM 3882 O O . LEU A 1 478 ? 15.649 -7.088 -15.543 1.00 98.44 478 LEU A O 1
ATOM 3886 N N . ILE A 1 479 ? 17.709 -6.602 -14.809 1.00 97.00 479 ILE A N 1
ATOM 3887 C CA . ILE A 1 479 ? 18.402 -7.497 -15.752 1.00 97.00 479 ILE A CA 1
ATOM 3888 C C . ILE A 1 479 ? 18.243 -8.972 -15.362 1.00 97.00 479 ILE A C 1
ATOM 3890 O O . ILE A 1 479 ? 17.986 -9.815 -16.215 1.00 97.00 479 ILE A O 1
ATOM 3894 N N . ASP A 1 480 ? 18.381 -9.309 -14.081 1.00 96.31 480 ASP A N 1
ATOM 3895 C CA . ASP A 1 480 ? 18.403 -10.705 -13.633 1.00 96.31 480 ASP A CA 1
ATOM 3896 C C . ASP A 1 480 ? 17.032 -11.390 -13.685 1.00 96.31 480 ASP A C 1
ATOM 3898 O O . ASP A 1 480 ? 16.946 -12.625 -13.787 1.00 96.31 480 ASP A O 1
ATOM 3902 N N . TRP A 1 481 ? 15.964 -10.609 -13.518 1.00 96.81 481 TRP A N 1
ATOM 3903 C CA . TRP A 1 481 ? 14.585 -11.096 -13.457 1.00 96.81 481 TRP A CA 1
ATOM 3904 C C . TRP A 1 481 ? 13.740 -10.709 -14.665 1.00 96.81 481 TRP A C 1
ATOM 3906 O O . TRP A 1 481 ? 12.786 -11.427 -14.984 1.00 96.81 481 TRP A O 1
ATOM 3916 N N . GLU A 1 482 ? 14.089 -9.605 -15.322 1.00 97.19 482 GLU A N 1
ATOM 3917 C CA . GLU A 1 482 ? 13.323 -8.988 -16.400 1.00 97.19 482 GLU A CA 1
ATOM 3918 C C . GLU A 1 482 ? 11.806 -8.907 -16.108 1.00 97.19 482 GLU A C 1
ATOM 3920 O O . GLU A 1 482 ? 11.001 -9.331 -16.941 1.00 97.19 482 GLU A O 1
ATOM 3925 N N . PRO A 1 483 ? 11.350 -8.407 -14.941 1.00 97.38 483 PRO A N 1
ATOM 3926 C CA . PRO A 1 483 ? 9.919 -8.348 -14.642 1.00 97.38 483 PRO A CA 1
ATOM 3927 C C . PRO A 1 483 ? 9.177 -7.425 -15.619 1.00 97.38 483 PRO A C 1
ATOM 3929 O O . PRO A 1 483 ? 9.750 -6.460 -16.127 1.00 97.38 483 PRO A O 1
ATOM 3932 N N . ALA A 1 484 ? 7.889 -7.679 -15.862 1.00 96.94 484 ALA A N 1
ATOM 3933 C CA . ALA A 1 484 ? 7.057 -6.757 -16.640 1.00 96.94 484 ALA A CA 1
ATOM 3934 C C . ALA A 1 484 ? 6.932 -5.415 -15.909 1.00 96.94 484 ALA A C 1
ATOM 3936 O O . ALA A 1 484 ? 7.105 -4.352 -16.509 1.00 96.94 484 ALA A O 1
ATOM 3937 N N . VAL A 1 485 ? 6.712 -5.496 -14.593 1.00 97.56 485 VAL A N 1
ATOM 3938 C CA . VAL A 1 485 ? 6.747 -4.360 -13.674 1.00 97.56 485 VAL A CA 1
ATOM 3939 C C . VAL A 1 485 ? 7.658 -4.716 -12.503 1.00 97.56 485 VAL A C 1
ATOM 3941 O O . VAL A 1 485 ? 7.408 -5.697 -11.809 1.00 97.56 485 VAL A O 1
ATOM 3944 N N . GLY A 1 486 ? 8.732 -3.957 -12.309 1.00 97.69 486 GLY A N 1
ATOM 3945 C CA . GLY A 1 486 ? 9.691 -4.142 -11.221 1.00 97.69 486 GLY A CA 1
ATOM 3946 C C . GLY A 1 486 ? 9.536 -3.064 -10.155 1.00 97.69 486 GLY A C 1
ATOM 3947 O O . GLY A 1 486 ? 9.421 -1.884 -10.485 1.00 97.69 486 GLY A O 1
ATOM 3948 N N . THR A 1 487 ? 9.527 -3.449 -8.882 1.00 96.75 487 THR A N 1
ATOM 3949 C CA . THR A 1 487 ? 9.347 -2.517 -7.755 1.00 96.75 487 THR A CA 1
ATOM 3950 C C . THR A 1 487 ? 10.292 -2.856 -6.603 1.00 96.75 487 THR A C 1
ATOM 3952 O O . THR A 1 487 ? 11.009 -3.860 -6.636 1.00 96.75 487 THR A O 1
ATOM 3955 N N . VAL A 1 488 ? 10.318 -2.004 -5.579 1.00 96.31 488 VAL A N 1
ATOM 3956 C CA . VAL A 1 488 ? 11.080 -2.209 -4.337 1.00 96.31 488 VAL A CA 1
ATOM 3957 C C . VAL A 1 488 ? 10.131 -2.259 -3.146 1.00 96.31 488 VAL A C 1
ATOM 3959 O O . VAL A 1 488 ? 8.972 -1.865 -3.266 1.00 96.31 488 VAL A O 1
ATOM 3962 N N . ALA A 1 489 ? 10.614 -2.731 -1.996 1.00 93.62 489 ALA A N 1
ATOM 3963 C CA . ALA A 1 489 ? 9.800 -2.725 -0.790 1.00 93.62 489 ALA A CA 1
ATOM 3964 C C . ALA A 1 489 ? 9.465 -1.290 -0.355 1.00 93.62 489 ALA A C 1
ATOM 3966 O O . ALA A 1 489 ? 10.328 -0.418 -0.300 1.00 93.62 489 ALA A O 1
ATOM 3967 N N . TYR A 1 490 ? 8.206 -1.052 -0.016 1.00 90.62 490 TYR A N 1
ATOM 3968 C CA . TYR A 1 490 ? 7.727 0.193 0.583 1.00 90.62 490 TYR A CA 1
ATOM 3969 C C . TYR A 1 490 ? 7.180 -0.051 1.995 1.00 90.62 490 TYR A C 1
ATOM 3971 O O . TYR A 1 490 ? 7.020 -1.214 2.365 1.00 90.62 490 TYR A O 1
ATOM 3979 N N . TRP A 1 491 ? 6.909 0.990 2.797 1.00 83.88 491 TRP A N 1
ATOM 3980 C CA . TRP A 1 491 ? 6.697 0.863 4.257 1.00 83.88 491 TRP A CA 1
ATOM 3981 C C . TRP A 1 491 ? 5.675 -0.208 4.677 1.00 83.88 491 TRP A C 1
ATOM 3983 O O . TRP A 1 491 ? 5.939 -0.937 5.631 1.00 83.88 491 TRP A O 1
ATOM 3993 N N . TRP A 1 492 ? 4.580 -0.397 3.933 1.00 80.62 492 TRP A N 1
ATOM 3994 C CA . TRP A 1 492 ? 3.589 -1.453 4.208 1.00 80.62 492 TRP A CA 1
ATOM 3995 C C . TRP A 1 492 ? 4.009 -2.871 3.768 1.00 80.62 492 TRP A C 1
ATOM 3997 O O . TRP A 1 492 ? 3.399 -3.849 4.183 1.00 80.62 492 TRP A O 1
ATOM 4007 N N . THR A 1 493 ? 5.069 -3.008 2.971 1.00 82.44 493 THR A N 1
ATOM 4008 C CA . THR A 1 493 ? 5.643 -4.293 2.515 1.00 82.44 493 THR A CA 1
ATOM 4009 C C . THR A 1 493 ? 7.024 -4.603 3.111 1.00 82.44 493 THR A C 1
ATOM 4011 O O . THR A 1 493 ? 7.576 -5.668 2.850 1.00 82.44 493 THR A O 1
ATOM 4014 N N . LEU A 1 494 ? 7.608 -3.718 3.934 1.00 80.00 494 LEU A N 1
ATOM 4015 C CA . LEU A 1 494 ? 8.956 -3.906 4.506 1.00 80.00 494 LEU A CA 1
ATOM 4016 C C . LEU A 1 494 ? 9.099 -5.183 5.348 1.00 80.00 494 LEU A C 1
ATOM 4018 O O . LEU A 1 494 ? 10.205 -5.715 5.498 1.00 80.00 494 LEU A O 1
ATOM 4022 N N . TYR A 1 495 ? 7.985 -5.657 5.902 1.00 77.50 495 TYR A N 1
ATOM 4023 C CA . TYR A 1 495 ? 7.903 -6.842 6.753 1.00 77.50 495 TYR A CA 1
ATOM 4024 C C . TYR A 1 495 ? 7.866 -8.159 5.971 1.00 77.50 495 TYR A C 1
ATOM 4026 O O . TYR A 1 495 ? 7.947 -9.225 6.579 1.00 77.50 495 TYR A O 1
ATOM 4034 N N . ASP A 1 496 ? 7.773 -8.097 4.643 1.00 79.38 496 ASP A N 1
ATOM 4035 C CA . ASP A 1 496 ? 7.815 -9.268 3.782 1.00 79.38 496 ASP A CA 1
ATOM 4036 C C . ASP A 1 496 ? 9.189 -9.964 3.896 1.00 79.38 496 ASP A C 1
ATOM 4038 O O . ASP A 1 496 ? 10.224 -9.350 3.608 1.00 79.38 496 ASP A O 1
ATOM 4042 N N . PRO A 1 497 ? 9.235 -11.230 4.352 1.00 83.75 497 PRO A N 1
ATOM 4043 C CA . PRO A 1 497 ? 10.482 -11.933 4.627 1.00 83.75 497 PRO A CA 1
ATOM 4044 C C . PRO A 1 497 ? 11.061 -12.577 3.363 1.00 83.75 497 PRO A C 1
ATOM 4046 O O . PRO A 1 497 ? 12.133 -13.185 3.411 1.00 83.75 497 PRO A O 1
ATOM 4049 N N . THR A 1 498 ? 10.319 -12.549 2.255 1.00 90.31 498 THR A N 1
ATOM 4050 C CA . THR A 1 498 ? 10.719 -13.190 1.009 1.00 90.31 498 THR A CA 1
ATOM 4051 C C . THR A 1 498 ? 11.734 -12.322 0.276 1.00 90.31 498 THR A C 1
ATOM 4053 O O . THR A 1 498 ? 11.813 -11.116 0.480 1.00 90.31 498 THR A O 1
ATOM 4056 N N . LYS A 1 499 ? 12.525 -12.922 -0.614 1.00 95.00 499 LYS A N 1
ATOM 4057 C CA . LYS A 1 499 ? 13.434 -12.165 -1.493 1.00 95.00 499 LYS A CA 1
ATOM 4058 C C . LYS A 1 499 ? 12.662 -11.380 -2.556 1.00 95.00 499 LYS A C 1
ATOM 4060 O O . LYS A 1 499 ? 13.075 -10.291 -2.953 1.00 95.00 499 LYS A O 1
ATOM 4065 N N . PHE A 1 500 ? 11.547 -11.961 -2.991 1.00 95.44 500 PHE A N 1
ATOM 4066 C CA . PHE A 1 500 ? 10.681 -11.449 -4.036 1.00 95.44 500 PHE A CA 1
ATOM 4067 C C . PHE A 1 500 ? 9.230 -11.682 -3.671 1.00 95.44 500 PHE A C 1
ATOM 4069 O O . PHE A 1 500 ? 8.893 -12.764 -3.186 1.00 95.44 500 PHE A O 1
ATOM 4076 N N . SER A 1 501 ? 8.377 -10.731 -4.023 1.00 91.50 501 SER A N 1
ATOM 4077 C CA . SER A 1 501 ? 6.941 -10.840 -3.799 1.00 91.50 501 SER A CA 1
ATOM 4078 C C . SER A 1 501 ? 6.113 -10.206 -4.905 1.00 91.50 501 SER A C 1
ATOM 4080 O O . SER A 1 501 ? 6.629 -9.499 -5.771 1.00 91.50 501 SER A O 1
ATOM 4082 N N . ILE A 1 502 ? 4.821 -10.538 -4.894 1.00 88.69 502 ILE A N 1
ATOM 4083 C CA . ILE A 1 502 ? 3.810 -10.033 -5.822 1.00 88.69 502 ILE A CA 1
ATOM 4084 C C . ILE A 1 502 ? 2.699 -9.339 -5.023 1.00 88.69 502 ILE A C 1
ATOM 4086 O O . ILE A 1 502 ? 1.768 -9.963 -4.506 1.00 88.69 502 ILE A O 1
ATOM 4090 N N . HIS A 1 503 ? 2.819 -8.021 -4.899 1.00 85.19 503 HIS A N 1
ATOM 4091 C CA . HIS A 1 503 ? 1.836 -7.176 -4.221 1.00 85.19 503 HIS A CA 1
ATOM 4092 C C . HIS A 1 503 ? 0.847 -6.598 -5.233 1.00 85.19 503 HIS A C 1
ATOM 4094 O O . HIS A 1 503 ? 1.213 -6.297 -6.372 1.00 85.19 503 HIS A O 1
ATOM 4100 N N . HIS A 1 504 ? -0.421 -6.445 -4.841 1.00 83.75 504 HIS A N 1
ATOM 4101 C CA . HIS A 1 504 ? -1.404 -5.804 -5.712 1.00 83.75 504 HIS A CA 1
ATOM 4102 C C . HIS A 1 504 ? -1.064 -4.328 -5.911 1.00 83.75 504 HIS A C 1
ATOM 4104 O O . HIS A 1 504 ? -1.016 -3.875 -7.057 1.00 83.75 504 HIS A O 1
ATOM 4110 N N . ASN A 1 505 ? -0.818 -3.604 -4.812 1.00 85.62 505 ASN A N 1
ATOM 4111 C CA . ASN A 1 505 ? -0.351 -2.230 -4.859 1.00 85.62 505 ASN A CA 1
ATOM 4112 C C . ASN A 1 505 ? 1.172 -2.155 -4.911 1.00 85.62 505 ASN A C 1
ATOM 4114 O O . ASN A 1 505 ? 1.860 -2.386 -3.918 1.00 85.62 505 ASN A O 1
ATOM 4118 N N . ASN A 1 506 ? 1.675 -1.735 -6.060 1.00 83.62 506 ASN A N 1
ATOM 4119 C CA . ASN A 1 506 ? 2.971 -1.102 -6.169 1.00 83.62 506 ASN A CA 1
ATOM 4120 C C . ASN A 1 506 ? 2.796 0.417 -6.136 1.00 83.62 506 ASN A C 1
ATOM 4122 O O . ASN A 1 506 ? 2.124 0.979 -7.004 1.00 83.62 506 ASN A O 1
ATOM 4126 N N . ASP A 1 507 ? 3.390 1.056 -5.125 1.00 85.12 507 ASP A N 1
ATOM 4127 C CA . ASP A 1 507 ? 3.301 2.503 -4.944 1.00 85.12 507 ASP A CA 1
ATOM 4128 C C . ASP A 1 507 ? 3.876 3.242 -6.169 1.00 85.12 507 ASP A C 1
ATOM 4130 O O . ASP A 1 507 ? 4.890 2.862 -6.761 1.00 85.12 507 ASP A O 1
ATOM 4134 N N . ALA A 1 508 ? 3.196 4.323 -6.525 1.00 88.19 508 ALA A N 1
ATOM 4135 C CA . ALA A 1 508 ? 3.513 5.257 -7.587 1.00 88.19 508 ALA A CA 1
ATOM 4136 C C . ALA A 1 508 ? 4.854 5.988 -7.393 1.00 88.19 508 ALA A C 1
ATOM 4138 O O . ALA A 1 508 ? 5.414 6.532 -8.353 1.00 88.19 508 ALA A O 1
ATOM 4139 N N . VAL A 1 509 ? 5.362 6.009 -6.156 1.00 91.19 509 VAL A N 1
ATOM 4140 C CA . VAL A 1 509 ? 6.619 6.677 -5.805 1.00 91.19 509 VAL A CA 1
ATOM 4141 C C . VAL A 1 509 ? 7.827 6.071 -6.520 1.00 91.19 509 VAL A C 1
ATOM 4143 O O . VAL A 1 509 ? 8.769 6.803 -6.814 1.00 91.19 509 VAL A O 1
ATOM 4146 N N . PHE A 1 510 ? 7.824 4.763 -6.815 1.00 95.56 510 PHE A N 1
ATOM 4147 C CA . PHE A 1 510 ? 8.937 4.095 -7.493 1.00 95.56 510 PHE A CA 1
ATOM 4148 C C . PHE A 1 510 ? 8.507 2.804 -8.208 1.00 95.56 510 PHE A C 1
ATOM 4150 O O . PHE A 1 510 ? 8.227 1.785 -7.573 1.00 95.56 510 PHE A O 1
ATOM 4157 N N . SER A 1 511 ? 8.498 2.816 -9.543 1.00 96.50 511 SER A N 1
ATOM 4158 C CA . SER A 1 511 ? 8.146 1.640 -10.349 1.00 96.50 511 SER A CA 1
ATOM 4159 C C . SER A 1 511 ? 8.868 1.609 -11.696 1.00 96.50 511 SER A C 1
ATOM 4161 O O . SER A 1 511 ? 9.045 2.630 -12.355 1.00 96.50 511 SER A O 1
ATOM 4163 N N . ALA A 1 512 ? 9.280 0.418 -12.126 1.00 98.31 512 ALA A N 1
ATOM 4164 C CA . ALA A 1 512 ? 9.926 0.186 -13.411 1.00 98.31 512 ALA A CA 1
ATOM 4165 C C . ALA A 1 512 ? 9.029 -0.619 -14.338 1.00 98.31 512 ALA A C 1
ATOM 4167 O O . ALA A 1 512 ? 8.528 -1.673 -13.959 1.00 98.31 512 ALA A O 1
ATOM 4168 N N . HIS A 1 513 ? 8.889 -0.160 -15.574 1.00 98.06 513 HIS A N 1
ATOM 4169 C CA . HIS A 1 513 ? 8.076 -0.798 -16.598 1.00 98.06 513 HIS A CA 1
ATOM 4170 C C . HIS A 1 513 ? 8.963 -1.283 -17.733 1.00 98.06 513 HIS A C 1
ATOM 4172 O O . HIS A 1 513 ? 9.678 -0.491 -18.353 1.00 98.06 513 HIS A O 1
ATOM 4178 N N . HIS A 1 514 ? 8.916 -2.583 -18.021 1.00 97.38 514 HIS A N 1
ATOM 4179 C CA . HIS A 1 514 ? 9.600 -3.130 -19.186 1.00 97.38 514 HIS A CA 1
ATOM 4180 C C . HIS A 1 514 ? 8.996 -2.525 -20.462 1.00 97.38 514 HIS A C 1
ATOM 4182 O O . HIS A 1 514 ? 7.778 -2.367 -20.559 1.00 97.38 514 HIS A O 1
ATOM 4188 N N . ARG A 1 515 ? 9.816 -2.228 -21.473 1.00 95.50 515 ARG A N 1
ATOM 4189 C CA . ARG A 1 515 ? 9.385 -1.559 -22.719 1.00 95.50 515 ARG A CA 1
ATOM 4190 C C . ARG A 1 515 ? 8.211 -2.228 -23.436 1.00 95.50 515 ARG A C 1
ATOM 4192 O O . ARG A 1 515 ? 7.391 -1.562 -24.050 1.00 95.50 515 ARG A O 1
ATOM 4199 N N . GLU A 1 516 ? 8.087 -3.548 -23.326 1.00 95.44 516 GLU A N 1
ATOM 4200 C CA . GLU A 1 516 ? 6.970 -4.292 -23.933 1.00 95.44 516 GLU A CA 1
ATOM 4201 C C . GLU A 1 516 ? 5.613 -3.982 -23.285 1.00 95.44 516 GLU A C 1
ATOM 4203 O O . GLU A 1 516 ? 4.578 -4.123 -23.936 1.00 95.44 516 GLU A O 1
ATOM 4208 N N . THR A 1 517 ? 5.603 -3.467 -22.051 1.00 96.00 517 THR A N 1
ATOM 4209 C CA . THR A 1 517 ? 4.368 -3.017 -21.393 1.00 96.00 517 THR A CA 1
ATOM 4210 C C . THR A 1 517 ? 3.774 -1.763 -22.046 1.00 96.00 517 THR A C 1
ATOM 4212 O O . THR A 1 517 ? 2.584 -1.517 -21.874 1.00 96.00 517 THR A O 1
ATOM 4215 N N . LEU A 1 518 ? 4.528 -1.031 -22.885 1.00 95.81 518 LEU A N 1
ATOM 4216 C CA . LEU A 1 518 ? 4.009 0.066 -23.724 1.00 95.81 518 LEU A CA 1
ATOM 4217 C C . LEU A 1 518 ? 2.927 -0.391 -24.716 1.00 95.81 518 LEU A C 1
ATOM 4219 O O . LEU A 1 518 ? 2.228 0.438 -25.291 1.00 95.81 518 LEU A O 1
ATOM 4223 N N . SER A 1 519 ? 2.793 -1.702 -24.936 1.00 95.62 519 SER A N 1
ATOM 4224 C CA . SER A 1 519 ? 1.717 -2.270 -25.748 1.00 95.62 519 SER A CA 1
ATOM 4225 C C . SER A 1 519 ? 0.324 -2.051 -25.145 1.00 95.62 519 SER A C 1
ATOM 4227 O O . SER A 1 519 ? -0.636 -1.958 -25.913 1.00 95.62 519 SER A O 1
ATOM 4229 N N . PHE A 1 520 ? 0.204 -1.969 -23.807 1.00 95.56 520 PHE A N 1
ATOM 4230 C CA . PHE A 1 520 ? -1.095 -1.789 -23.141 1.00 95.56 520 PHE A CA 1
ATOM 4231 C C . PHE A 1 520 ? -1.067 -1.321 -21.668 1.00 95.56 520 PHE A C 1
ATOM 4233 O O . PHE A 1 520 ? -2.023 -0.703 -21.214 1.00 95.56 520 PHE A O 1
ATOM 4240 N N . GLY A 1 521 ? -0.004 -1.602 -20.904 1.00 90.69 521 GLY A N 1
ATOM 4241 C CA . GLY A 1 521 ? 0.113 -1.220 -19.484 1.00 90.69 521 GLY A CA 1
ATOM 4242 C C . GLY A 1 521 ? 0.481 0.251 -19.246 1.00 90.69 521 GLY A C 1
ATOM 4243 O O . GLY A 1 521 ? 0.365 0.741 -18.127 1.00 90.69 521 GLY A O 1
ATOM 4244 N N . LEU A 1 522 ? 0.919 0.950 -20.294 1.00 94.44 522 LEU A N 1
ATOM 4245 C CA . LEU A 1 522 ? 1.185 2.388 -20.338 1.00 94.44 522 LEU A CA 1
ATOM 4246 C C . LEU A 1 522 ? 0.509 2.978 -21.590 1.00 94.44 522 LEU A C 1
ATOM 4248 O O . LEU A 1 522 ? 0.328 2.250 -22.572 1.00 94.44 522 LEU A O 1
ATOM 4252 N N . PRO A 1 523 ? 0.146 4.275 -21.598 1.00 96.12 523 PRO A N 1
ATOM 4253 C CA . PRO A 1 523 ? 0.473 5.327 -20.628 1.00 96.12 523 PRO A CA 1
ATOM 4254 C C . PRO A 1 523 ? -0.479 5.338 -19.419 1.00 96.12 523 PRO A C 1
ATOM 4256 O O . PRO A 1 523 ? -1.428 4.557 -19.363 1.00 96.12 523 PRO A O 1
ATOM 4259 N N . TYR A 1 524 ? -0.253 6.234 -18.454 1.00 95.25 524 TYR A N 1
ATOM 4260 C CA . TYR A 1 524 ? -1.168 6.389 -17.324 1.00 95.25 524 TYR A CA 1
ATOM 4261 C C . TYR A 1 524 ? -2.512 7.001 -17.749 1.00 95.25 524 TYR A C 1
ATOM 4263 O O . TYR A 1 524 ? -2.597 7.818 -18.671 1.00 95.25 524 TYR A O 1
ATOM 4271 N N . VAL A 1 525 ? -3.568 6.650 -17.012 1.00 93.31 525 VAL A N 1
ATOM 4272 C CA . VAL A 1 525 ? -4.938 7.125 -17.242 1.00 93.31 525 VAL A CA 1
ATOM 4273 C C . VAL A 1 525 ? -5.220 8.406 -16.455 1.00 93.31 525 VAL A C 1
ATOM 4275 O O . VAL A 1 525 ? -5.270 8.380 -15.232 1.00 93.31 525 VAL A O 1
ATOM 4278 N N . GLU A 1 526 ? -5.486 9.505 -17.160 1.00 92.50 526 GLU A N 1
ATOM 4279 C CA . GLU A 1 526 ? -5.741 10.837 -16.571 1.00 92.50 526 GLU A CA 1
ATOM 4280 C C . GLU A 1 526 ? -7.211 11.085 -16.174 1.00 92.50 526 GLU A C 1
ATOM 4282 O O . GLU A 1 526 ? -7.554 12.140 -15.642 1.00 92.50 526 GLU A O 1
ATOM 4287 N N . ASP A 1 527 ? -8.114 10.135 -16.443 1.00 90.50 527 ASP A N 1
ATOM 4288 C CA . ASP A 1 527 ? -9.567 10.374 -16.401 1.00 90.50 527 ASP A CA 1
ATOM 4289 C C . ASP A 1 527 ? -10.116 10.786 -15.047 1.00 90.50 527 ASP A C 1
ATOM 4291 O O . ASP A 1 527 ? -11.128 11.483 -14.979 1.00 90.50 527 ASP A O 1
ATOM 4295 N N . LEU A 1 528 ? -9.437 10.389 -13.976 1.00 90.12 528 LEU A N 1
ATOM 4296 C CA . LEU A 1 528 ? -9.868 10.661 -12.614 1.00 90.12 528 LEU A CA 1
ATOM 4297 C C . LEU A 1 528 ? -8.894 11.567 -11.849 1.00 90.12 528 LEU A C 1
ATOM 4299 O O . LEU A 1 528 ? -9.034 11.723 -10.634 1.00 90.12 528 LEU A O 1
ATOM 4303 N N . ASP A 1 529 ? -7.966 12.226 -12.550 1.00 88.88 529 ASP A N 1
ATOM 4304 C CA . ASP A 1 529 ? -7.014 13.178 -11.960 1.00 88.88 529 ASP A CA 1
ATOM 4305 C C . ASP A 1 529 ? -7.719 14.328 -11.232 1.00 88.88 529 ASP A C 1
ATOM 4307 O O . ASP A 1 529 ? -7.217 14.854 -10.239 1.00 88.88 529 ASP A O 1
ATOM 4311 N N . CYS A 1 530 ? -8.917 14.703 -11.701 1.00 86.44 530 CYS A N 1
ATOM 4312 C CA . CYS A 1 530 ? -9.739 15.750 -11.092 1.00 86.44 530 CYS A CA 1
ATOM 4313 C C . CYS A 1 530 ? -10.284 15.367 -9.700 1.00 86.44 530 CYS A C 1
ATOM 4315 O O . CYS A 1 530 ? -10.800 16.217 -8.967 1.00 86.44 530 CYS A O 1
ATOM 4317 N N . ARG A 1 531 ? -10.200 14.081 -9.340 1.00 88.06 531 ARG A N 1
ATOM 4318 C CA . ARG A 1 531 ? -10.664 13.519 -8.068 1.00 88.06 531 ARG A CA 1
ATOM 4319 C C . ARG A 1 531 ? -9.504 13.152 -7.162 1.00 88.06 531 ARG A C 1
ATOM 4321 O O . ARG A 1 531 ? -9.465 13.599 -6.019 1.00 88.06 531 ARG A O 1
ATOM 4328 N N . SER A 1 532 ? -8.572 12.354 -7.671 1.00 89.38 532 SER A N 1
ATOM 4329 C CA . SER A 1 532 ? -7.430 11.886 -6.897 1.00 89.38 532 SER A CA 1
ATOM 4330 C C . SER A 1 532 ? -6.241 11.606 -7.792 1.00 89.38 532 SER A C 1
ATOM 4332 O O . SER A 1 532 ? -6.350 10.853 -8.757 1.00 89.38 532 SER A O 1
ATOM 4334 N N . TRP A 1 533 ? -5.083 12.129 -7.413 1.00 85.81 533 TRP A N 1
ATOM 4335 C CA . TRP A 1 533 ? -3.827 11.803 -8.085 1.00 85.81 533 TRP A CA 1
ATOM 4336 C C . TRP A 1 533 ? -3.398 10.338 -7.903 1.00 85.81 533 TRP A C 1
ATOM 4338 O O . TRP A 1 533 ? -2.661 9.822 -8.734 1.00 85.81 533 TRP A O 1
ATOM 4348 N N . TYR A 1 534 ? -3.900 9.641 -6.876 1.00 87.50 534 TYR A N 1
ATOM 4349 C CA . TYR A 1 534 ? -3.631 8.214 -6.664 1.00 87.50 534 TYR A CA 1
ATOM 4350 C C . TYR A 1 534 ? -4.308 7.307 -7.699 1.00 87.50 534 TYR A C 1
ATOM 4352 O O . TYR A 1 534 ? -3.871 6.181 -7.933 1.00 87.50 534 TYR A O 1
ATOM 4360 N N . TYR A 1 535 ? -5.420 7.747 -8.293 1.00 92.00 535 TYR A N 1
ATOM 4361 C CA . TYR A 1 535 ? -6.301 6.839 -9.030 1.00 92.00 535 TYR A CA 1
ATOM 4362 C C . TYR A 1 535 ? -5.665 6.272 -10.293 1.00 92.00 535 TYR A C 1
ATOM 4364 O O . TYR A 1 535 ? -5.902 5.105 -10.601 1.00 92.00 535 TYR A O 1
ATOM 4372 N N . SER A 1 536 ? -4.824 7.042 -10.980 1.00 92.81 536 SER A N 1
ATOM 4373 C CA . SER A 1 536 ? -4.124 6.573 -12.176 1.00 92.81 536 SER A CA 1
ATOM 4374 C C . SER A 1 536 ? -3.188 5.397 -11.869 1.00 92.81 536 SER A C 1
ATOM 4376 O O . SER A 1 536 ? -3.218 4.401 -12.595 1.00 92.81 536 SER A O 1
ATOM 4378 N N . GLN A 1 537 ? -2.453 5.444 -10.749 1.00 92.88 537 GLN A N 1
ATOM 4379 C CA . GLN A 1 537 ? -1.641 4.319 -10.278 1.00 92.88 537 GLN A CA 1
ATOM 4380 C C . GLN A 1 537 ? -2.510 3.095 -9.972 1.00 92.88 537 GLN A C 1
ATOM 4382 O O . GLN A 1 537 ? -2.205 2.002 -10.428 1.00 92.88 537 GLN A O 1
ATOM 4387 N N . HIS A 1 538 ? -3.623 3.244 -9.249 1.00 90.62 538 HIS A N 1
ATOM 4388 C CA . HIS A 1 538 ? -4.464 2.090 -8.897 1.00 90.62 538 HIS A CA 1
ATOM 4389 C C . HIS A 1 538 ? -5.169 1.451 -10.101 1.00 90.62 538 HIS A C 1
ATOM 4391 O O . HIS A 1 538 ? -5.330 0.226 -10.145 1.00 90.62 538 HIS A O 1
ATOM 4397 N N . ILE A 1 539 ? -5.554 2.253 -11.098 1.00 91.88 539 ILE A N 1
ATOM 4398 C CA . ILE A 1 539 ? -6.047 1.742 -12.383 1.00 91.88 539 ILE A CA 1
ATOM 4399 C C . ILE A 1 539 ? -4.944 0.920 -13.058 1.00 91.88 539 ILE A C 1
ATOM 4401 O O . ILE A 1 539 ? -5.187 -0.216 -13.468 1.00 91.88 539 ILE A O 1
ATOM 4405 N N . MET A 1 540 ? -3.721 1.453 -13.109 1.00 93.00 540 MET A N 1
ATOM 4406 C CA . MET A 1 540 ? -2.568 0.760 -13.680 1.00 93.00 540 MET A CA 1
ATOM 4407 C C . MET A 1 540 ? -2.231 -0.532 -12.918 1.00 93.00 540 MET A C 1
ATOM 4409 O O . MET A 1 540 ? -1.981 -1.560 -13.543 1.00 93.00 540 MET A O 1
ATOM 4413 N N . ASN A 1 541 ? -2.291 -0.529 -11.586 1.00 90.94 541 ASN A N 1
ATOM 4414 C CA . ASN A 1 541 ? -2.068 -1.712 -10.751 1.00 90.94 541 ASN A CA 1
ATOM 4415 C C . ASN A 1 541 ? -3.079 -2.815 -11.078 1.00 90.94 541 ASN A C 1
ATOM 4417 O O . ASN A 1 541 ? -2.688 -3.971 -11.243 1.00 90.94 541 ASN A O 1
ATOM 4421 N N . SER A 1 542 ? -4.351 -2.445 -11.260 1.00 89.00 542 SER A N 1
ATOM 4422 C CA . SER A 1 542 ? -5.418 -3.373 -11.651 1.00 89.00 542 SER A CA 1
ATOM 4423 C C . SER A 1 542 ? -5.163 -3.970 -13.039 1.00 89.00 542 SER A C 1
ATOM 4425 O O . SER A 1 542 ? -5.229 -5.185 -13.208 1.00 89.00 542 SER A O 1
ATOM 4427 N N . ILE A 1 543 ? -4.831 -3.135 -14.030 1.00 90.94 543 ILE A N 1
ATOM 4428 C CA . ILE A 1 543 ? -4.531 -3.577 -15.404 1.00 90.94 543 ILE A CA 1
ATOM 4429 C C . ILE A 1 543 ? -3.302 -4.488 -15.423 1.00 90.94 543 ILE A C 1
ATOM 4431 O O . ILE A 1 543 ? -3.334 -5.566 -16.009 1.00 90.94 543 ILE A O 1
ATOM 4435 N N . ASN A 1 544 ? -2.232 -4.113 -14.726 1.00 91.50 544 ASN A N 1
ATOM 4436 C CA . ASN A 1 544 ? -1.029 -4.932 -14.669 1.00 91.50 544 ASN A CA 1
ATOM 4437 C C . ASN A 1 544 ? -1.285 -6.257 -13.930 1.00 91.50 544 ASN A C 1
ATOM 4439 O O . ASN A 1 544 ? -0.703 -7.270 -14.311 1.00 91.50 544 ASN A O 1
ATOM 4443 N N . ALA A 1 545 ? -2.150 -6.285 -12.909 1.00 88.06 545 ALA A N 1
ATOM 4444 C CA . ALA A 1 545 ? -2.559 -7.528 -12.248 1.00 88.06 545 ALA A CA 1
ATOM 4445 C C . ALA A 1 545 ? -3.301 -8.478 -13.200 1.00 88.06 545 ALA A C 1
ATOM 4447 O O . ALA A 1 545 ? -3.139 -9.686 -13.094 1.00 88.06 545 ALA A O 1
ATOM 4448 N N . MET A 1 546 ? -4.074 -7.945 -14.151 1.00 88.12 546 MET A N 1
ATOM 4449 C CA . MET A 1 546 ? -4.773 -8.741 -15.172 1.00 88.12 546 MET A CA 1
ATOM 4450 C C . MET A 1 546 ? -3.842 -9.337 -16.224 1.00 88.12 546 MET A C 1
ATOM 4452 O O . MET A 1 546 ? -4.176 -10.349 -16.829 1.00 88.12 546 MET A O 1
ATOM 4456 N N . LEU A 1 547 ? -2.703 -8.699 -16.485 1.00 90.69 547 LEU A N 1
ATOM 4457 C CA . LEU A 1 547 ? -1.867 -9.031 -17.642 1.00 90.69 547 LEU A CA 1
ATOM 4458 C C . LEU A 1 547 ? -0.565 -9.724 -17.259 1.00 90.69 547 LEU A C 1
ATOM 4460 O O . LEU A 1 547 ? -0.051 -10.525 -18.034 1.00 90.69 547 LEU A O 1
ATOM 4464 N N . TYR A 1 548 ? -0.016 -9.391 -16.092 1.00 92.12 548 TYR A N 1
ATOM 4465 C CA . TYR A 1 548 ? 1.358 -9.716 -15.720 1.00 92.12 548 TYR A CA 1
ATOM 4466 C C . TYR A 1 548 ? 1.469 -10.212 -14.276 1.00 92.12 548 TYR A C 1
ATOM 4468 O O . TYR A 1 548 ? 2.494 -9.973 -13.643 1.00 92.12 548 TYR A O 1
ATOM 4476 N N . ASN A 1 549 ? 0.431 -10.830 -13.706 1.00 90.06 549 ASN A N 1
ATOM 4477 C CA . ASN A 1 549 ? 0.301 -11.013 -12.261 1.00 90.06 549 ASN A CA 1
ATOM 4478 C C . ASN A 1 549 ? 1.567 -11.564 -11.580 1.00 90.06 549 ASN A C 1
ATOM 4480 O O . ASN A 1 549 ? 2.111 -10.918 -10.685 1.00 90.06 549 ASN A O 1
ATOM 4484 N N . THR A 1 550 ? 2.092 -12.702 -12.048 1.00 91.81 550 THR A N 1
ATOM 4485 C CA . THR A 1 550 ? 3.301 -13.324 -11.477 1.00 91.81 550 THR A CA 1
ATOM 4486 C C . THR A 1 550 ? 4.609 -12.638 -11.886 1.00 91.81 550 THR A C 1
ATOM 4488 O O . THR A 1 550 ? 5.669 -12.954 -11.345 1.00 91.81 550 THR A O 1
ATOM 4491 N N . ARG A 1 551 ? 4.551 -11.674 -12.808 1.00 94.31 551 ARG A N 1
ATOM 4492 C CA . ARG A 1 551 ? 5.681 -10.916 -13.376 1.00 94.31 551 ARG A CA 1
ATOM 4493 C C . ARG A 1 551 ? 5.714 -9.446 -12.946 1.00 94.31 551 ARG A C 1
ATOM 4495 O O . ARG A 1 551 ? 6.543 -8.684 -13.453 1.00 94.31 551 ARG A O 1
ATOM 4502 N N . ARG A 1 552 ? 4.852 -9.046 -12.007 1.00 93.38 552 ARG A N 1
ATOM 4503 C CA . ARG A 1 552 ? 4.943 -7.780 -11.262 1.00 93.38 552 ARG A CA 1
ATOM 4504 C C . ARG A 1 552 ? 5.735 -8.012 -9.984 1.00 93.38 552 ARG A C 1
ATOM 4506 O O . ARG A 1 552 ? 5.167 -8.314 -8.940 1.00 93.38 552 ARG A O 1
ATOM 4513 N N . VAL A 1 553 ? 7.053 -7.969 -10.093 1.00 95.75 553 VAL A N 1
ATOM 4514 C CA . VAL A 1 553 ? 7.937 -8.472 -9.044 1.00 95.75 553 VAL A CA 1
ATOM 4515 C C . VAL A 1 553 ? 8.481 -7.324 -8.210 1.00 95.75 553 VAL A C 1
ATOM 4517 O O . VAL A 1 553 ? 9.158 -6.431 -8.722 1.00 95.75 553 VAL A O 1
ATOM 4520 N N . GLN A 1 554 ? 8.242 -7.402 -6.907 1.00 96.31 554 GLN A N 1
ATOM 4521 C CA . GLN A 1 554 ? 8.927 -6.592 -5.915 1.00 96.31 554 GLN A CA 1
ATOM 4522 C C . GLN A 1 554 ? 10.245 -7.257 -5.515 1.00 96.31 554 GLN A C 1
ATOM 4524 O O . GLN A 1 554 ? 10.278 -8.455 -5.235 1.00 96.31 554 GLN A O 1
ATOM 4529 N N . CYS A 1 555 ? 11.326 -6.481 -5.455 1.00 96.75 555 CYS A N 1
ATOM 4530 C CA . CYS A 1 555 ? 12.615 -6.920 -4.931 1.00 96.75 555 CYS A CA 1
ATOM 4531 C C . CYS A 1 555 ? 12.814 -6.416 -3.496 1.00 96.75 555 CYS A C 1
ATOM 4533 O O . CYS A 1 555 ? 12.989 -5.218 -3.266 1.00 96.75 555 CYS A O 1
ATOM 4535 N N . ASN A 1 556 ? 12.853 -7.336 -2.529 1.00 95.75 556 ASN A N 1
ATOM 4536 C CA . ASN A 1 556 ? 12.962 -7.005 -1.103 1.00 95.75 556 ASN A CA 1
ATOM 4537 C C . ASN A 1 556 ? 14.409 -6.789 -0.631 1.00 95.75 556 ASN A C 1
ATOM 4539 O O . ASN A 1 556 ? 14.637 -6.526 0.547 1.00 95.75 556 ASN A O 1
ATOM 4543 N N . ALA A 1 557 ? 15.395 -6.850 -1.533 1.00 96.31 557 ALA A N 1
ATOM 4544 C CA . ALA A 1 557 ? 16.784 -6.470 -1.250 1.00 96.31 557 ALA A CA 1
ATOM 4545 C C . ALA A 1 557 ? 17.000 -4.940 -1.210 1.00 96.31 557 ALA A C 1
ATOM 4547 O O . ALA A 1 557 ? 18.110 -4.473 -0.921 1.00 96.31 557 ALA A O 1
ATOM 4548 N N . MET A 1 558 ? 15.959 -4.163 -1.521 1.00 95.50 558 MET A N 1
ATOM 4549 C CA . MET A 1 558 ? 15.936 -2.701 -1.530 1.00 95.50 558 MET A CA 1
ATOM 4550 C C . MET A 1 558 ? 14.622 -2.194 -0.946 1.00 95.50 558 MET A C 1
ATOM 4552 O O . MET A 1 558 ? 13.620 -2.912 -0.938 1.00 95.50 558 MET A O 1
ATOM 4556 N N . GLU A 1 559 ? 14.629 -0.946 -0.498 1.00 94.88 559 GLU A N 1
ATOM 4557 C CA . GLU A 1 559 ? 13.427 -0.236 -0.080 1.00 94.88 559 GLU A CA 1
ATOM 4558 C C . GLU A 1 559 ? 13.380 1.189 -0.628 1.00 94.88 559 GLU A C 1
ATOM 4560 O O . GLU A 1 559 ? 14.419 1.819 -0.831 1.00 94.88 559 GLU A O 1
ATOM 4565 N N . ALA A 1 560 ? 12.166 1.691 -0.832 1.00 94.06 560 ALA A N 1
ATOM 4566 C CA . ALA A 1 560 ? 11.881 3.098 -1.055 1.00 94.06 560 ALA A CA 1
ATOM 4567 C C . ALA A 1 560 ? 11.303 3.710 0.225 1.00 94.06 560 ALA A C 1
ATOM 4569 O O . ALA A 1 560 ? 10.499 3.091 0.926 1.00 94.06 560 ALA A O 1
ATOM 4570 N N . ARG A 1 561 ? 11.690 4.949 0.511 1.00 91.06 561 ARG A N 1
ATOM 4571 C CA . ARG A 1 561 ? 11.084 5.792 1.542 1.00 91.06 561 ARG A CA 1
ATOM 4572 C C . ARG A 1 561 ? 10.689 7.116 0.924 1.00 91.06 561 ARG A C 1
ATOM 4574 O O . ARG A 1 561 ? 11.414 7.641 0.082 1.00 91.06 561 ARG A O 1
ATOM 4581 N N . ASN A 1 562 ? 9.560 7.647 1.367 1.00 86.06 562 ASN A N 1
ATOM 4582 C CA . ASN A 1 562 ? 9.165 9.006 1.056 1.00 86.06 562 ASN A CA 1
ATOM 4583 C C . ASN A 1 562 ? 9.292 9.833 2.340 1.00 86.06 562 ASN A C 1
ATOM 4585 O O . ASN A 1 562 ? 8.550 9.604 3.292 1.00 86.06 562 ASN A O 1
ATOM 4589 N N . GLU A 1 563 ? 10.294 10.710 2.405 1.00 71.25 563 GLU A N 1
ATOM 4590 C CA . GLU A 1 563 ? 10.544 11.540 3.594 1.00 71.25 563 GLU A CA 1
ATOM 4591 C C . GLU A 1 563 ? 9.702 12.828 3.594 1.00 71.25 563 GLU A C 1
ATOM 4593 O O . GLU A 1 563 ? 9.529 13.444 4.643 1.00 71.25 563 GLU A O 1
ATOM 4598 N N . GLU A 1 564 ? 9.113 13.213 2.453 1.00 70.12 564 GLU A N 1
ATOM 4599 C CA . GLU A 1 564 ? 8.331 14.444 2.311 1.00 70.12 564 GLU A CA 1
ATOM 4600 C C . GLU A 1 564 ? 6.940 14.156 1.724 1.00 70.12 564 GLU A C 1
ATOM 4602 O O . GLU A 1 564 ? 6.767 13.967 0.527 1.00 70.12 564 GLU A O 1
ATOM 4607 N N . HIS A 1 565 ? 5.892 14.200 2.551 1.00 63.16 565 HIS A N 1
ATOM 4608 C CA . HIS A 1 565 ? 4.511 14.145 2.062 1.00 63.16 565 HIS A CA 1
ATOM 4609 C C . HIS A 1 565 ? 3.943 15.550 1.855 1.00 63.16 565 HIS A C 1
ATOM 4611 O O . HIS A 1 565 ? 3.205 16.071 2.693 1.00 63.16 565 HIS A O 1
ATOM 4617 N N . VAL A 1 566 ? 4.248 16.181 0.719 1.00 56.50 566 VAL A N 1
ATOM 4618 C CA . VAL A 1 566 ? 3.635 17.474 0.381 1.00 56.50 566 VAL A CA 1
ATOM 4619 C C . VAL A 1 566 ? 2.323 17.236 -0.374 1.00 56.50 566 VAL A C 1
ATOM 4621 O O . VAL A 1 566 ? 2.304 17.046 -1.589 1.00 56.50 566 VAL A O 1
ATOM 4624 N N . ALA A 1 567 ? 1.197 17.246 0.344 1.00 53.88 567 ALA A N 1
ATOM 4625 C CA . ALA A 1 567 ? -0.134 17.072 -0.242 1.00 53.88 567 ALA A CA 1
ATOM 4626 C C . ALA A 1 567 ? -0.532 18.282 -1.118 1.00 53.88 567 ALA A C 1
ATOM 4628 O O . ALA A 1 567 ? -1.165 19.223 -0.648 1.00 53.88 567 ALA A O 1
ATOM 4629 N N . LEU A 1 568 ? -0.140 18.275 -2.398 1.00 58.56 568 LEU A N 1
ATOM 4630 C CA . LEU A 1 568 ? -0.452 19.348 -3.361 1.00 58.56 568 LEU A CA 1
ATOM 4631 C C . LEU A 1 568 ? -1.575 19.010 -4.333 1.00 58.56 568 LEU A C 1
ATOM 4633 O O . LEU A 1 568 ? -2.220 19.908 -4.873 1.00 58.56 568 LEU A O 1
ATOM 4637 N N . TYR A 1 569 ? -1.798 17.728 -4.577 1.00 66.75 569 TYR A N 1
ATOM 4638 C CA . TYR A 1 569 ? -2.838 17.271 -5.477 1.00 66.75 569 TYR A CA 1
ATOM 4639 C C . TYR A 1 569 ? -4.088 16.904 -4.686 1.00 66.75 569 TYR A C 1
ATOM 4641 O O . TYR A 1 569 ? -4.003 16.423 -3.553 1.00 66.75 569 TYR A O 1
ATOM 4649 N N . LYS A 1 570 ? -5.259 17.102 -5.300 1.00 73.25 570 LYS A N 1
ATOM 4650 C CA . LYS A 1 570 ? -6.527 16.690 -4.697 1.00 73.25 570 LYS A CA 1
ATOM 4651 C C . LYS A 1 570 ? -6.452 15.202 -4.353 1.00 73.25 570 LYS A C 1
ATOM 4653 O O . LYS A 1 570 ? -6.083 14.396 -5.203 1.00 73.25 570 LYS A O 1
ATOM 4658 N N . ARG A 1 571 ? -6.761 14.857 -3.105 1.00 78.94 571 ARG A N 1
ATOM 4659 C CA . ARG A 1 571 ? -6.619 13.508 -2.552 1.00 78.94 571 ARG A CA 1
ATOM 4660 C C . ARG A 1 571 ? -7.984 12.986 -2.126 1.00 78.94 571 ARG A C 1
ATOM 4662 O O . ARG A 1 571 ? -8.477 13.344 -1.065 1.00 78.94 571 ARG A O 1
ATOM 4669 N N . GLU A 1 572 ? -8.564 12.106 -2.933 1.00 83.75 572 GLU A N 1
ATOM 4670 C CA . GLU A 1 572 ? -9.674 11.246 -2.510 1.00 83.75 572 GLU A CA 1
ATOM 4671 C C . GLU A 1 572 ? -9.121 9.836 -2.253 1.00 83.75 572 GLU A C 1
ATOM 4673 O O . GLU A 1 572 ? -8.572 9.199 -3.157 1.00 83.75 572 GLU A O 1
ATOM 4678 N N . MET A 1 573 ? -9.248 9.340 -1.019 1.00 74.50 573 MET A N 1
ATOM 4679 C CA . MET A 1 573 ? -8.762 8.017 -0.601 1.00 74.50 573 MET A CA 1
ATOM 4680 C C . MET A 1 573 ? -9.886 6.982 -0.668 1.00 74.50 573 MET A C 1
ATOM 4682 O O . MET A 1 573 ? -10.356 6.490 0.349 1.00 74.50 573 MET A O 1
ATOM 4686 N N . THR A 1 574 ? -10.349 6.680 -1.883 1.00 83.12 574 THR A N 1
ATOM 4687 C CA . THR A 1 574 ? -11.322 5.597 -2.103 1.00 83.12 574 THR A CA 1
ATOM 4688 C C . THR A 1 574 ? -10.739 4.615 -3.105 1.00 83.12 574 THR A C 1
ATOM 4690 O O . THR A 1 574 ? -10.442 4.989 -4.239 1.00 83.12 574 THR A O 1
ATOM 4693 N N . TRP A 1 575 ? -10.550 3.362 -2.702 1.00 80.50 575 TRP A N 1
ATOM 4694 C CA . TRP A 1 575 ? -9.986 2.333 -3.584 1.00 80.50 575 TRP A CA 1
ATOM 4695 C C . TRP A 1 575 ? -11.029 1.756 -4.541 1.00 80.50 575 TRP A C 1
ATOM 4697 O O . TRP A 1 575 ? -10.696 1.297 -5.633 1.00 80.50 575 TRP A O 1
ATOM 4707 N N . ILE A 1 576 ? -12.310 1.860 -4.174 1.00 82.94 576 ILE A N 1
ATOM 4708 C CA . ILE A 1 576 ? -13.431 1.385 -4.985 1.00 82.94 576 ILE A CA 1
ATOM 4709 C C . ILE A 1 576 ? -13.518 2.098 -6.335 1.00 82.94 576 ILE A C 1
ATOM 4711 O O . ILE A 1 576 ? -13.751 1.447 -7.349 1.00 82.94 576 ILE A O 1
ATOM 4715 N N . THR A 1 577 ? -13.287 3.412 -6.365 1.00 87.56 577 THR A N 1
ATOM 4716 C CA . THR A 1 577 ? -13.433 4.235 -7.572 1.00 87.56 577 THR A CA 1
ATOM 4717 C C . THR A 1 577 ? -12.474 3.807 -8.696 1.00 87.56 577 THR A C 1
ATOM 4719 O O . THR A 1 577 ? -12.966 3.406 -9.753 1.00 87.56 577 THR A O 1
ATOM 4722 N N . PRO A 1 578 ? -11.135 3.829 -8.517 1.00 88.25 578 PRO A N 1
ATOM 4723 C CA . PRO A 1 578 ? -10.199 3.429 -9.571 1.00 88.25 578 PRO A CA 1
ATOM 4724 C C . PRO A 1 578 ? -10.338 1.950 -9.947 1.00 88.25 578 PRO A C 1
ATOM 4726 O O . PRO A 1 578 ? -10.254 1.603 -11.123 1.00 88.25 578 PRO A O 1
ATOM 4729 N N . ARG A 1 579 ? -10.626 1.082 -8.970 1.00 85.69 579 ARG A N 1
ATOM 4730 C CA . ARG A 1 579 ? -10.878 -0.346 -9.189 1.00 85.69 579 ARG A CA 1
ATOM 4731 C C . ARG A 1 579 ? -12.087 -0.574 -10.094 1.00 85.69 579 ARG A C 1
ATOM 4733 O O . ARG A 1 579 ? -12.001 -1.297 -11.081 1.00 85.69 579 ARG A O 1
ATOM 4740 N N . CYS A 1 580 ? -13.215 0.056 -9.775 1.00 86.31 580 CYS A N 1
ATOM 4741 C CA . CYS A 1 580 ? -14.436 -0.040 -10.567 1.00 86.31 580 CYS A CA 1
ATOM 4742 C C . CYS A 1 580 ? -14.268 0.571 -11.954 1.00 86.31 580 CYS A C 1
ATOM 4744 O O . CYS A 1 580 ? -14.747 0.001 -12.927 1.00 86.31 580 CYS A O 1
ATOM 4746 N N . TYR A 1 581 ? -13.532 1.674 -12.058 1.00 90.06 581 TYR A N 1
ATOM 4747 C CA . TYR A 1 581 ? -13.213 2.286 -13.340 1.00 90.06 581 TYR A CA 1
ATOM 4748 C C . TYR A 1 581 ? -12.346 1.373 -14.230 1.00 90.06 581 TYR A C 1
ATOM 4750 O O . TYR A 1 581 ? -12.608 1.225 -15.421 1.00 90.06 581 TYR A O 1
ATOM 4758 N N . ALA A 1 582 ? -11.345 0.692 -13.663 1.00 89.81 582 ALA A N 1
ATOM 4759 C CA . ALA A 1 582 ? -10.576 -0.318 -14.392 1.00 89.81 582 ALA A CA 1
ATOM 4760 C C . ALA A 1 582 ? -11.454 -1.517 -14.794 1.00 89.81 582 ALA A C 1
ATOM 4762 O O . ALA A 1 582 ? -11.371 -2.003 -15.920 1.00 89.81 582 ALA A O 1
ATOM 4763 N N . ARG A 1 583 ? -12.349 -1.961 -13.903 1.00 88.25 583 ARG A N 1
ATOM 4764 C CA . ARG A 1 583 ? -13.303 -3.045 -14.172 1.00 88.25 583 ARG A CA 1
ATOM 4765 C C . ARG A 1 583 ? -14.250 -2.734 -15.320 1.00 88.25 583 ARG A C 1
ATOM 4767 O O . ARG A 1 583 ? -14.544 -3.630 -16.103 1.00 88.25 583 ARG A O 1
ATOM 4774 N N . THR A 1 584 ? -14.704 -1.491 -15.463 1.00 91.25 584 THR A N 1
ATOM 4775 C CA . THR A 1 584 ? -15.592 -1.118 -16.571 1.00 91.25 584 THR A CA 1
ATOM 4776 C C . THR A 1 584 ? -14.925 -1.164 -17.943 1.00 91.25 584 THR A C 1
ATOM 4778 O O . THR A 1 584 ? -15.641 -1.125 -18.942 1.00 91.25 584 THR A O 1
ATOM 4781 N N . ALA A 1 585 ? -13.592 -1.257 -17.999 1.00 92.75 585 ALA A N 1
ATOM 4782 C CA . ALA A 1 585 ? -12.840 -1.483 -19.229 1.00 92.75 585 ALA A CA 1
ATOM 4783 C C . ALA A 1 585 ? -12.799 -2.962 -19.646 1.00 92.75 585 ALA A C 1
ATOM 4785 O O . ALA A 1 585 ? -12.416 -3.261 -20.773 1.00 92.75 585 ALA A O 1
ATOM 4786 N N . VAL A 1 586 ? -13.164 -3.889 -18.759 1.00 92.06 586 VAL A N 1
ATOM 4787 C CA . VAL A 1 586 ? -13.123 -5.335 -19.005 1.00 92.06 586 VAL A CA 1
ATOM 4788 C C . VAL A 1 586 ? -14.505 -5.815 -19.432 1.00 92.06 586 VAL A C 1
ATOM 4790 O O . VAL A 1 586 ? -15.513 -5.461 -18.816 1.00 92.06 586 VAL A O 1
ATOM 4793 N N . LYS A 1 587 ? -14.576 -6.651 -20.471 1.00 93.12 587 LYS A N 1
ATOM 4794 C CA . LYS A 1 587 ? -15.858 -7.217 -20.900 1.00 93.12 587 LYS A CA 1
ATOM 4795 C C . LYS A 1 587 ? -16.412 -8.171 -19.840 1.00 93.12 587 LYS A C 1
ATOM 4797 O O . LYS A 1 587 ? -15.651 -8.996 -19.339 1.00 93.12 587 LYS A O 1
ATOM 4802 N N . PRO A 1 588 ? -17.730 -8.171 -19.572 1.00 88.50 588 PRO A N 1
ATOM 4803 C CA . PRO A 1 588 ? -18.334 -9.102 -18.615 1.00 88.50 588 PRO A CA 1
ATOM 4804 C C . PRO A 1 588 ? -18.115 -10.586 -18.946 1.00 88.50 588 PRO A C 1
ATOM 4806 O O . PRO A 1 588 ? -18.098 -11.414 -18.044 1.00 88.50 588 PRO A O 1
ATOM 4809 N N . SER A 1 589 ? -17.939 -10.923 -20.229 1.00 88.12 589 SER A N 1
ATOM 4810 C CA . SER A 1 589 ? -17.652 -12.285 -20.695 1.00 88.12 589 SER A CA 1
ATOM 4811 C C . SER A 1 589 ? -16.193 -12.713 -20.503 1.00 88.12 589 SER A C 1
ATOM 4813 O O . SER A 1 589 ? -15.872 -13.878 -20.708 1.00 88.12 589 SER A O 1
ATOM 4815 N N . SER A 1 590 ? -15.298 -11.781 -20.169 1.00 88.88 590 SER A N 1
ATOM 4816 C CA . SER A 1 590 ? -13.873 -12.056 -20.014 1.00 88.88 590 SER A CA 1
ATOM 4817 C C . SER A 1 590 ? -13.590 -12.712 -18.658 1.00 88.88 590 SER A C 1
ATOM 4819 O O . SER A 1 590 ? -14.086 -12.215 -17.643 1.00 88.88 590 SER A O 1
ATOM 4821 N N . PRO A 1 591 ? -12.723 -13.741 -18.584 1.00 83.12 591 PRO A N 1
ATOM 4822 C CA . PRO A 1 591 ? -12.272 -14.296 -17.305 1.00 83.12 591 PRO A CA 1
ATOM 4823 C C . PRO A 1 591 ? -11.640 -13.230 -16.391 1.00 83.12 591 PRO A C 1
ATOM 4825 O O . PRO A 1 591 ? -11.816 -13.274 -15.171 1.00 83.12 591 PRO A O 1
ATOM 4828 N N . LEU A 1 592 ? -11.014 -12.200 -16.977 1.00 84.31 592 LEU A N 1
ATOM 4829 C CA . LEU A 1 592 ? -10.412 -11.075 -16.253 1.00 84.31 592 LEU A CA 1
ATOM 4830 C C . LEU A 1 592 ? -11.428 -10.297 -15.401 1.00 84.31 592 LEU A C 1
ATOM 4832 O O . LEU A 1 592 ? -11.061 -9.702 -14.392 1.00 84.31 592 LEU A O 1
ATOM 4836 N N . PHE A 1 593 ? -12.714 -10.308 -15.769 1.00 79.44 593 PHE A N 1
ATOM 4837 C CA . PHE A 1 593 ? -13.748 -9.527 -15.082 1.00 79.44 593 PHE A CA 1
ATOM 4838 C C . PHE A 1 593 ? -13.916 -9.936 -13.611 1.00 79.44 593 PHE A C 1
ATOM 4840 O O . PHE A 1 593 ? -14.249 -9.107 -12.764 1.00 79.44 593 PHE A O 1
ATOM 4847 N N . THR A 1 594 ? -13.662 -11.211 -13.307 1.00 67.31 594 THR A N 1
ATOM 4848 C CA . THR A 1 594 ? -13.836 -11.801 -11.970 1.00 67.31 594 THR A CA 1
ATOM 4849 C C . THR A 1 594 ? -12.546 -11.944 -11.162 1.00 67.31 594 THR A C 1
ATOM 4851 O O . THR A 1 594 ? -12.612 -12.282 -9.986 1.00 67.31 594 THR A O 1
ATOM 4854 N N . GLN A 1 595 ? -11.373 -11.719 -11.760 1.00 62.81 595 GLN A N 1
ATOM 4855 C CA . GLN A 1 595 ? -10.125 -12.301 -11.245 1.00 62.81 595 GLN A CA 1
ATOM 4856 C C . GLN A 1 595 ? -9.158 -11.320 -10.568 1.00 62.81 595 GLN A C 1
ATOM 4858 O O . GLN A 1 595 ? -8.151 -11.763 -10.028 1.00 62.81 595 GLN A O 1
ATOM 4863 N N . THR A 1 596 ? -9.422 -10.009 -10.569 1.00 56.97 596 THR A N 1
ATOM 4864 C CA . THR A 1 596 ? -8.338 -9.028 -10.327 1.00 56.97 596 THR A CA 1
ATOM 4865 C C . THR A 1 596 ? -8.682 -7.799 -9.498 1.00 56.97 596 THR A C 1
ATOM 4867 O O . THR A 1 596 ? -7.857 -6.891 -9.379 1.00 56.97 596 THR A O 1
ATOM 4870 N N . PHE A 1 597 ? -9.869 -7.740 -8.899 1.00 62.06 597 PHE A N 1
ATOM 4871 C CA . PHE A 1 597 ? -10.310 -6.555 -8.165 1.00 62.06 597 PHE A CA 1
ATOM 4872 C C . PHE A 1 597 ? -10.289 -6.802 -6.660 1.00 62.06 597 PHE A C 1
ATOM 4874 O O . PHE A 1 597 ? -11.205 -7.398 -6.102 1.00 62.06 597 PHE A O 1
ATOM 4881 N N . VAL A 1 598 ? -9.237 -6.308 -6.009 1.00 60.47 598 VAL A N 1
ATOM 4882 C CA . VAL A 1 598 ? -9.067 -6.383 -4.555 1.00 60.47 598 VAL A CA 1
ATOM 4883 C C . VAL A 1 598 ? -9.808 -5.223 -3.879 1.00 60.47 598 VAL A C 1
ATOM 4885 O O . VAL A 1 598 ? -9.857 -4.114 -4.414 1.00 60.47 598 VAL A O 1
ATOM 4888 N N . VAL A 1 599 ? -10.426 -5.469 -2.720 1.00 57.25 599 VAL A N 1
ATOM 4889 C CA . VAL A 1 599 ? -11.171 -4.450 -1.951 1.00 57.25 599 VAL A CA 1
ATOM 4890 C C . VAL A 1 599 ? -10.242 -3.421 -1.291 1.00 57.25 599 VAL A C 1
ATOM 4892 O O . VAL A 1 599 ? -10.523 -2.227 -1.375 1.00 57.25 599 VAL A O 1
ATOM 4895 N N . ASP A 1 600 ? -9.115 -3.864 -0.728 1.00 63.38 600 ASP A N 1
ATOM 4896 C CA . ASP A 1 600 ? -8.054 -3.005 -0.190 1.00 63.38 600 ASP A CA 1
ATOM 4897 C C . ASP A 1 600 ? -6.709 -3.341 -0.865 1.00 63.38 600 ASP A C 1
ATOM 4899 O O . ASP A 1 600 ? -6.183 -4.437 -0.669 1.00 63.38 600 ASP A O 1
ATOM 4903 N N . PRO A 1 601 ? -6.154 -2.444 -1.696 1.00 63.59 601 PRO A N 1
ATOM 4904 C CA . PRO A 1 601 ? -4.977 -2.740 -2.497 1.00 63.59 601 PRO A CA 1
ATOM 4905 C C . PRO A 1 601 ? -3.661 -2.720 -1.694 1.00 63.59 601 PRO A C 1
ATOM 4907 O O . PRO A 1 601 ? -2.686 -3.301 -2.167 1.00 63.59 601 PRO A O 1
ATOM 4910 N N . ASN A 1 602 ? -3.598 -2.082 -0.516 1.00 63.19 602 ASN A N 1
ATOM 4911 C CA . ASN A 1 602 ? -2.325 -1.746 0.146 1.00 63.19 602 ASN A CA 1
ATOM 4912 C C . ASN A 1 602 ? -1.612 -2.935 0.827 1.00 63.19 602 ASN A C 1
ATOM 4914 O O . ASN A 1 602 ? -0.420 -3.101 0.579 1.00 63.19 602 ASN A O 1
ATOM 4918 N N . PRO A 1 603 ? -2.277 -3.794 1.626 1.00 55.91 603 PRO A N 1
ATOM 4919 C CA . PRO A 1 603 ? -1.644 -4.987 2.201 1.00 55.91 603 PRO A CA 1
ATOM 4920 C C . PRO A 1 603 ? -1.869 -6.259 1.364 1.00 55.91 603 PRO A C 1
ATOM 4922 O O . PRO A 1 603 ? -1.520 -7.361 1.791 1.00 55.91 603 PRO A O 1
ATOM 4925 N N . ALA A 1 604 ? -2.520 -6.149 0.204 1.00 60.06 604 ALA A N 1
ATOM 4926 C CA . ALA A 1 604 ? -2.990 -7.319 -0.514 1.00 60.06 604 ALA A CA 1
ATOM 4927 C C . ALA A 1 604 ? -1.891 -7.999 -1.332 1.00 60.06 604 ALA A C 1
ATOM 4929 O O . ALA A 1 604 ? -1.451 -7.503 -2.374 1.00 60.06 604 ALA A O 1
ATOM 4930 N N . TYR A 1 605 ? -1.533 -9.203 -0.894 1.00 65.06 605 TYR A N 1
ATOM 4931 C CA . TYR A 1 605 ? -0.861 -10.176 -1.740 1.00 65.06 605 TYR A CA 1
ATOM 4932 C C . TYR A 1 605 ? -1.774 -10.583 -2.893 1.00 65.06 605 TYR A C 1
ATOM 4934 O O . TYR A 1 605 ? -2.994 -10.680 -2.747 1.00 65.06 605 TYR A O 1
ATOM 4942 N N . THR A 1 606 ? -1.160 -10.835 -4.043 1.00 68.75 606 THR A N 1
ATOM 4943 C CA . THR A 1 606 ? -1.842 -11.471 -5.173 1.00 68.75 606 THR A CA 1
ATOM 4944 C C . THR A 1 606 ? -1.491 -12.947 -5.247 1.00 68.75 606 THR A C 1
ATOM 4946 O O . THR A 1 606 ? -0.386 -13.346 -4.880 1.00 68.75 606 THR A O 1
ATOM 4949 N N . ASP A 1 607 ? -2.431 -13.763 -5.721 1.00 72.31 607 ASP A N 1
ATOM 4950 C CA . ASP A 1 607 ? -2.221 -15.200 -5.874 1.00 72.31 607 ASP A CA 1
ATOM 4951 C C . ASP A 1 607 ? -1.099 -15.489 -6.872 1.00 72.31 607 ASP A C 1
ATOM 4953 O O . ASP A 1 607 ? -1.058 -14.948 -7.975 1.00 72.31 607 ASP A O 1
ATOM 4957 N N . GLY A 1 608 ? -0.202 -16.407 -6.518 1.00 80.56 608 GLY A N 1
ATOM 4958 C CA . GLY A 1 608 ? 0.895 -16.834 -7.381 1.00 80.56 608 GLY A CA 1
ATOM 4959 C C . GLY A 1 608 ? 2.252 -16.760 -6.702 1.00 80.56 608 GLY A C 1
ATOM 4960 O O . GLY A 1 608 ? 2.361 -16.648 -5.484 1.00 80.56 608 GLY A O 1
ATOM 4961 N N . GLN A 1 609 ? 3.302 -16.893 -7.506 1.00 88.06 609 GLN A N 1
ATOM 4962 C CA . GLN A 1 609 ? 4.686 -16.757 -7.068 1.00 88.06 609 GLN A CA 1
ATOM 4963 C C . GLN A 1 609 ? 5.429 -15.869 -8.065 1.00 88.06 609 GLN A C 1
ATOM 4965 O O . GLN A 1 609 ? 5.182 -16.008 -9.268 1.00 88.06 609 GLN A O 1
ATOM 4970 N N . PRO A 1 610 ? 6.340 -14.997 -7.601 1.00 93.19 610 PRO A N 1
ATOM 4971 C CA . PRO A 1 610 ? 7.180 -14.206 -8.487 1.00 93.19 610 PRO A CA 1
ATOM 4972 C C . PRO A 1 610 ? 7.886 -15.100 -9.502 1.00 93.19 610 PRO A C 1
ATOM 4974 O O . PRO A 1 610 ? 8.543 -16.077 -9.139 1.00 93.19 610 PRO A O 1
ATOM 4977 N N . THR A 1 611 ? 7.762 -14.758 -10.779 1.00 94.31 611 THR A N 1
ATOM 4978 C CA . THR A 1 611 ? 8.306 -15.544 -11.883 1.00 94.31 611 THR A CA 1
ATOM 4979 C C . THR A 1 611 ? 9.182 -14.660 -12.763 1.00 94.31 611 THR A C 1
ATOM 4981 O O . THR A 1 611 ? 8.782 -13.570 -13.169 1.00 94.31 611 THR A O 1
ATOM 4984 N N . LYS A 1 612 ? 10.394 -15.138 -13.068 1.00 94.75 612 LYS A N 1
ATOM 4985 C CA . LYS A 1 612 ? 11.270 -14.506 -14.063 1.00 94.75 612 LYS A CA 1
ATOM 4986 C C . LYS A 1 612 ? 10.612 -14.527 -15.439 1.00 94.75 612 LYS A C 1
ATOM 4988 O O . LYS A 1 612 ? 9.851 -15.441 -15.750 1.00 94.75 612 LYS A O 1
ATOM 4993 N N . ARG A 1 613 ? 10.983 -13.591 -16.310 1.00 92.50 613 ARG A N 1
ATOM 4994 C CA . ARG A 1 613 ? 10.439 -13.512 -17.674 1.00 92.50 613 ARG A CA 1
ATOM 4995 C C . ARG A 1 613 ? 10.484 -14.824 -18.459 1.00 92.50 613 ARG A C 1
ATOM 4997 O O . ARG A 1 613 ? 9.481 -15.231 -19.048 1.00 92.50 613 ARG A O 1
ATOM 5004 N N . GLY A 1 614 ? 11.656 -15.463 -18.491 1.00 88.94 614 GLY A N 1
ATOM 5005 C CA . GLY A 1 614 ? 11.920 -16.607 -19.362 1.00 88.94 614 GLY A CA 1
ATOM 5006 C C . GLY A 1 614 ? 11.678 -16.264 -20.838 1.00 88.94 614 GLY A C 1
ATOM 5007 O O . GLY A 1 614 ? 12.115 -15.222 -21.321 1.00 88.94 614 GLY A O 1
ATOM 5008 N N . ASN A 1 615 ? 10.937 -17.122 -21.543 1.00 86.88 615 ASN A N 1
ATOM 5009 C CA . ASN A 1 615 ? 10.627 -16.965 -22.972 1.00 86.88 615 ASN A CA 1
ATOM 5010 C C . ASN A 1 615 ? 9.295 -16.237 -23.244 1.00 86.88 615 ASN A C 1
ATOM 5012 O O . ASN A 1 615 ? 8.777 -16.297 -24.359 1.00 86.88 615 ASN A O 1
ATOM 5016 N N . VAL A 1 616 ? 8.725 -15.569 -22.238 1.00 90.69 616 VAL A N 1
ATOM 5017 C CA . VAL A 1 616 ? 7.429 -14.889 -22.356 1.00 90.69 616 VAL A CA 1
ATOM 5018 C C . VAL A 1 616 ? 7.608 -13.451 -22.846 1.00 90.69 616 VAL A C 1
ATOM 5020 O O . VAL A 1 616 ? 8.522 -12.734 -22.421 1.00 90.69 616 VAL A O 1
ATOM 5023 N N . SER A 1 617 ? 6.732 -13.034 -23.760 1.00 93.38 617 SER A N 1
ATOM 5024 C CA . SER A 1 617 ? 6.597 -11.631 -24.155 1.00 93.38 617 SER A CA 1
ATOM 5025 C C . SER A 1 617 ? 5.573 -10.924 -23.271 1.00 93.38 617 SER A C 1
ATOM 5027 O O . SER A 1 617 ? 4.573 -11.519 -22.878 1.00 93.38 617 SER A O 1
ATOM 5029 N N . TYR A 1 618 ? 5.810 -9.646 -22.985 1.00 95.12 618 TYR A N 1
ATOM 5030 C CA . TYR A 1 618 ? 4.841 -8.764 -22.329 1.00 95.12 618 TYR A CA 1
ATOM 5031 C C . TYR A 1 618 ? 4.081 -7.894 -23.334 1.00 95.12 618 TYR A C 1
ATOM 5033 O O . TYR A 1 618 ? 3.337 -7.007 -22.930 1.00 95.12 618 TYR A O 1
ATOM 5041 N N . ILE A 1 619 ? 4.279 -8.109 -24.640 1.00 95.69 619 ILE A N 1
ATOM 5042 C CA . ILE A 1 619 ? 3.503 -7.429 -25.675 1.00 95.69 619 ILE A CA 1
ATOM 5043 C C . ILE A 1 619 ? 2.109 -8.038 -25.676 1.00 95.69 619 ILE A C 1
ATOM 5045 O O . ILE A 1 619 ? 1.951 -9.196 -26.050 1.00 95.69 619 ILE A O 1
ATOM 5049 N N . VAL A 1 620 ? 1.103 -7.259 -25.287 1.00 95.38 620 VAL A N 1
ATOM 5050 C CA . VAL A 1 620 ? -0.289 -7.709 -25.322 1.00 95.38 620 VAL A CA 1
ATOM 5051 C C . VAL A 1 620 ? -0.801 -7.636 -26.767 1.00 95.38 620 VAL A C 1
ATOM 5053 O O . VAL A 1 620 ? -0.830 -6.539 -27.357 1.00 95.38 620 VAL A O 1
ATOM 5056 N N . PRO A 1 621 ? -1.199 -8.770 -27.369 1.00 94.69 621 PRO A N 1
ATOM 5057 C CA . PRO A 1 621 ? -1.703 -8.777 -28.734 1.00 94.69 621 PRO A CA 1
ATOM 5058 C C . PRO A 1 621 ? -2.995 -7.964 -28.864 1.00 94.69 621 PRO A C 1
ATOM 5060 O O . PRO A 1 621 ? -3.761 -7.822 -27.909 1.00 94.69 621 PRO A O 1
ATOM 5063 N N . GLU A 1 622 ? -3.230 -7.374 -30.035 1.00 93.50 622 GLU A N 1
ATOM 5064 C CA . GLU A 1 622 ? -4.420 -6.538 -30.235 1.00 93.50 622 GLU A CA 1
ATOM 5065 C C . GLU A 1 622 ? -5.699 -7.378 -30.205 1.00 93.50 622 GLU A C 1
ATOM 5067 O O . GLU A 1 622 ? -6.705 -6.952 -29.643 1.00 93.50 622 GLU A O 1
ATOM 5072 N N . GLU A 1 623 ? -5.636 -8.594 -30.741 1.00 94.12 623 GLU A N 1
ATOM 5073 C CA . GLU A 1 623 ? -6.686 -9.601 -30.669 1.00 94.12 623 GLU A CA 1
ATOM 5074 C C . GLU A 1 623 ? -7.070 -9.912 -29.220 1.00 94.12 623 GLU A C 1
ATOM 5076 O O . GLU A 1 623 ? -8.252 -9.859 -28.894 1.00 94.12 623 GLU A O 1
ATOM 5081 N N . TYR A 1 624 ? -6.090 -10.085 -28.327 1.00 94.94 624 TYR A N 1
ATOM 5082 C CA . TYR A 1 624 ? -6.334 -10.319 -26.903 1.00 94.94 624 TYR A CA 1
ATOM 5083 C C . TYR A 1 624 ? -7.015 -9.111 -26.244 1.00 94.94 624 TYR A C 1
ATOM 5085 O O . TYR A 1 624 ? -7.991 -9.253 -25.506 1.00 94.94 624 TYR A O 1
ATOM 5093 N N . ILE A 1 625 ? -6.554 -7.889 -26.545 1.00 95.31 625 ILE A N 1
ATOM 5094 C CA . ILE A 1 625 ? -7.197 -6.666 -26.037 1.00 95.31 625 ILE A CA 1
ATOM 5095 C C . ILE A 1 625 ? -8.651 -6.606 -26.505 1.00 95.31 625 ILE A C 1
ATOM 5097 O O . ILE A 1 625 ? -9.550 -6.383 -25.698 1.00 95.31 625 ILE A O 1
ATOM 5101 N N . ARG A 1 626 ? -8.895 -6.824 -27.800 1.00 94.56 626 ARG A N 1
ATOM 5102 C CA . ARG A 1 626 ? -10.238 -6.779 -28.388 1.00 94.56 626 ARG A CA 1
ATOM 5103 C C . ARG A 1 626 ? -11.129 -7.897 -27.890 1.00 94.56 626 ARG A C 1
ATOM 5105 O O . ARG A 1 626 ? -12.336 -7.696 -27.861 1.00 94.56 626 ARG A O 1
ATOM 5112 N N . GLU A 1 627 ? -10.581 -9.047 -27.529 1.00 95.25 627 GLU A N 1
ATOM 5113 C CA . GLU A 1 627 ? -11.324 -10.166 -26.965 1.00 95.25 627 GLU A CA 1
ATOM 5114 C C . GLU A 1 627 ? -11.795 -9.844 -25.543 1.00 95.25 627 GLU A C 1
ATOM 5116 O O . GLU A 1 627 ? -12.994 -9.938 -25.265 1.00 95.25 627 GLU A O 1
ATOM 5121 N N . HIS A 1 628 ? -10.891 -9.359 -24.688 1.00 94.50 628 HIS A N 1
ATOM 5122 C CA . HIS A 1 628 ? -11.114 -9.258 -23.244 1.00 94.50 628 HIS A CA 1
ATOM 5123 C C . HIS A 1 628 ? -11.530 -7.874 -22.728 1.00 94.50 628 HIS A C 1
ATOM 5125 O O . HIS A 1 628 ? -12.150 -7.788 -21.662 1.00 94.50 628 HIS A O 1
ATOM 5131 N N . PHE A 1 629 ? -11.225 -6.799 -23.453 1.00 95.31 629 PHE A N 1
ATOM 5132 C CA . PHE A 1 629 ? -11.498 -5.419 -23.049 1.00 95.31 629 PHE A CA 1
ATOM 5133 C C . PHE A 1 629 ? -12.536 -4.750 -23.958 1.00 95.31 629 PHE A C 1
ATOM 5135 O O . PHE A 1 629 ? -12.675 -5.073 -25.138 1.00 95.31 629 PHE A O 1
ATOM 5142 N N . ASP A 1 630 ? -13.295 -3.813 -23.396 1.00 95.31 630 ASP A N 1
ATOM 5143 C CA . ASP A 1 630 ? -14.242 -2.980 -24.132 1.00 95.31 630 ASP A CA 1
ATOM 5144 C C . ASP A 1 630 ? -13.472 -1.946 -24.967 1.00 95.31 630 ASP A C 1
ATOM 5146 O O . ASP A 1 630 ? -12.910 -0.989 -24.432 1.00 95.31 630 ASP A O 1
ATOM 5150 N N . ALA A 1 631 ? -13.433 -2.150 -26.286 1.00 93.62 631 ALA A N 1
ATOM 5151 C CA . ALA A 1 631 ? -12.705 -1.293 -27.220 1.00 93.62 631 ALA A CA 1
ATOM 5152 C C . ALA A 1 631 ? -13.212 0.160 -27.237 1.00 93.62 631 ALA A C 1
ATOM 5154 O O . ALA A 1 631 ? -12.456 1.051 -27.621 1.00 93.62 631 ALA A O 1
ATOM 5155 N N . GLU A 1 632 ? -14.447 0.406 -26.788 1.00 93.75 632 GLU A N 1
ATOM 5156 C CA . GLU A 1 632 ? -15.025 1.748 -26.683 1.00 93.75 632 GLU A CA 1
ATOM 5157 C C . GLU A 1 632 ? -14.700 2.432 -25.349 1.00 93.75 632 GLU A C 1
ATOM 5159 O O . GLU A 1 632 ? -14.947 3.627 -25.171 1.00 93.75 632 GLU A O 1
ATOM 5164 N N . HIS A 1 633 ? -14.108 1.710 -24.395 1.00 94.00 633 HIS A N 1
ATOM 5165 C CA . HIS A 1 633 ? -13.727 2.294 -23.120 1.00 94.00 633 HIS A CA 1
ATOM 5166 C C . HIS A 1 633 ? -12.565 3.293 -23.300 1.00 94.00 633 HIS A C 1
ATOM 5168 O O . HIS A 1 633 ? -11.554 2.942 -23.918 1.00 94.00 633 HIS A O 1
ATOM 5174 N N . PRO A 1 634 ? -12.617 4.504 -22.704 1.00 91.19 634 PRO A N 1
ATOM 5175 C CA . PRO A 1 634 ? -11.596 5.541 -22.906 1.00 91.19 634 PRO A CA 1
ATOM 5176 C C . PRO A 1 634 ? -10.155 5.092 -22.623 1.00 91.19 634 PRO A C 1
ATOM 5178 O O . PRO A 1 634 ? -9.234 5.461 -23.353 1.00 91.19 634 PRO A O 1
ATOM 5181 N N . VAL A 1 635 ? -9.958 4.264 -21.592 1.00 91.25 635 VAL A N 1
ATOM 5182 C CA . VAL A 1 635 ? -8.653 3.659 -21.260 1.00 91.25 635 VAL A CA 1
ATOM 5183 C C . VAL A 1 635 ? -8.117 2.803 -22.404 1.00 91.25 635 VAL A C 1
ATOM 5185 O O . VAL A 1 635 ? -6.956 2.936 -22.785 1.00 91.25 635 VAL A O 1
ATOM 5188 N N . VAL A 1 636 ? -8.969 1.949 -22.970 1.00 95.00 636 VAL A N 1
ATOM 5189 C CA . VAL A 1 636 ? -8.595 1.002 -24.024 1.00 95.00 636 VAL A CA 1
ATOM 5190 C C . VAL A 1 636 ? -8.310 1.762 -25.313 1.00 95.00 636 VAL A C 1
ATOM 5192 O O . VAL A 1 636 ? -7.269 1.549 -25.928 1.00 95.00 636 VAL A O 1
ATOM 5195 N N . GLN A 1 637 ? -9.162 2.729 -25.670 1.00 94.12 637 GLN A N 1
ATOM 5196 C CA . GLN A 1 637 ? -8.937 3.597 -26.826 1.00 94.12 637 GLN A CA 1
ATOM 5197 C C . GLN A 1 637 ? -7.602 4.341 -26.733 1.00 94.12 637 GLN A C 1
ATOM 5199 O O . GLN A 1 637 ? -6.858 4.380 -27.711 1.00 94.12 637 GLN A O 1
ATOM 5204 N N . ARG A 1 638 ? -7.251 4.894 -25.564 1.00 92.25 638 ARG A N 1
ATOM 5205 C CA . ARG A 1 638 ? -5.960 5.576 -25.380 1.00 92.25 638 ARG A CA 1
ATOM 5206 C C . ARG A 1 638 ? -4.780 4.636 -25.468 1.00 92.25 638 ARG A C 1
ATOM 5208 O O . ARG A 1 638 ? -3.803 4.997 -26.114 1.00 92.25 638 ARG A O 1
ATOM 5215 N N . ALA A 1 639 ? -4.861 3.457 -24.858 1.00 94.25 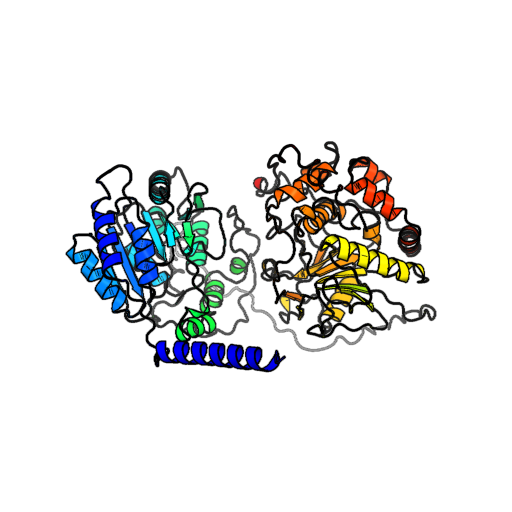639 ALA A N 1
ATOM 5216 C CA . ALA A 1 639 ? -3.801 2.463 -24.960 1.00 94.25 639 ALA A CA 1
ATOM 5217 C C . ALA A 1 639 ? -3.585 2.042 -26.426 1.00 94.25 639 ALA A C 1
ATOM 5219 O O . ALA A 1 639 ? -2.451 2.036 -26.905 1.00 94.25 639 ALA A O 1
ATOM 5220 N N . LEU A 1 640 ? -4.667 1.805 -27.180 1.00 94.94 640 LEU A N 1
ATOM 5221 C CA . LEU A 1 640 ? -4.615 1.481 -28.610 1.00 94.94 640 LEU A CA 1
ATOM 5222 C C . LEU A 1 640 ? -4.080 2.646 -29.468 1.00 94.94 640 LEU A C 1
ATOM 5224 O O . LEU A 1 640 ? -3.264 2.443 -30.365 1.00 94.94 640 LEU A O 1
ATOM 5228 N N . GLN A 1 641 ? -4.479 3.886 -29.186 1.00 94.88 641 GLN A N 1
ATOM 5229 C CA . GLN A 1 641 ? -3.939 5.065 -29.872 1.00 94.88 641 GLN A CA 1
ATOM 5230 C C . GLN A 1 641 ? -2.455 5.278 -29.552 1.00 94.88 641 GLN A C 1
ATOM 5232 O O . GLN A 1 641 ? -1.664 5.587 -30.443 1.00 94.88 641 GLN A O 1
ATOM 5237 N N . PHE A 1 642 ? -2.066 5.106 -28.289 1.00 95.12 642 PHE A N 1
ATOM 5238 C CA . PHE A 1 642 ? -0.693 5.268 -27.837 1.00 95.12 642 PHE A CA 1
ATOM 5239 C C . PHE A 1 642 ? 0.225 4.216 -28.452 1.00 95.12 642 PHE A C 1
ATOM 5241 O O . PHE A 1 642 ? 1.238 4.587 -29.046 1.00 95.12 642 PHE A O 1
ATOM 5248 N N . ARG A 1 643 ? -0.154 2.929 -28.408 1.00 94.75 643 ARG A N 1
ATOM 5249 C CA . ARG A 1 643 ? 0.648 1.855 -29.016 1.00 94.75 643 ARG A CA 1
ATOM 5250 C C . ARG A 1 643 ? 0.851 2.055 -30.515 1.00 94.75 643 ARG A C 1
ATOM 5252 O O . ARG A 1 643 ? 1.867 1.620 -31.040 1.00 94.75 643 ARG A O 1
ATOM 5259 N N . ASN A 1 644 ? -0.081 2.717 -31.204 1.00 94.94 644 ASN A N 1
ATOM 5260 C CA . ASN A 1 644 ? -0.014 2.970 -32.647 1.00 94.94 644 ASN A CA 1
ATOM 5261 C C . ASN A 1 644 ? 0.837 4.189 -33.025 1.00 94.94 644 ASN A C 1
ATOM 5263 O O . ASN A 1 644 ? 1.044 4.454 -34.210 1.00 94.94 644 ASN A O 1
ATOM 5267 N N . ARG A 1 645 ? 1.383 4.926 -32.052 1.00 94.94 645 ARG A N 1
ATOM 5268 C CA . ARG A 1 645 ? 2.369 5.974 -32.336 1.00 94.94 645 ARG A CA 1
ATOM 5269 C C . ARG A 1 645 ? 3.618 5.350 -32.957 1.00 94.94 645 ARG A C 1
ATOM 5271 O O . ARG A 1 645 ? 4.120 4.340 -32.470 1.00 94.94 645 ARG A O 1
ATOM 5278 N N . VAL A 1 646 ? 4.176 6.012 -33.973 1.00 90.75 646 VAL A N 1
ATOM 5279 C CA . VAL A 1 646 ? 5.376 5.551 -34.701 1.00 90.75 646 VAL A CA 1
ATOM 5280 C C . VAL A 1 646 ? 6.530 5.218 -33.751 1.00 90.75 646 VAL A C 1
ATOM 5282 O O . VAL A 1 646 ? 7.161 4.175 -33.894 1.00 90.75 646 VAL A O 1
ATOM 5285 N N . ALA A 1 647 ? 6.767 6.061 -32.741 1.00 91.19 647 ALA A N 1
ATOM 5286 C CA . ALA A 1 647 ? 7.811 5.829 -31.745 1.00 91.19 647 ALA A CA 1
ATOM 5287 C C . ALA A 1 647 ? 7.578 4.548 -30.922 1.00 91.19 647 ALA A C 1
ATOM 5289 O O . ALA A 1 647 ? 8.517 3.790 -30.696 1.00 91.19 647 ALA A O 1
ATOM 5290 N N . VAL A 1 648 ? 6.333 4.264 -30.520 1.00 94.00 648 VAL A N 1
ATOM 5291 C CA . VAL A 1 648 ? 6.004 3.052 -29.750 1.00 94.00 648 VAL A CA 1
ATOM 5292 C C . VAL A 1 648 ? 6.116 1.814 -30.629 1.00 94.00 648 VAL A C 1
ATOM 5294 O O . VAL A 1 648 ? 6.744 0.838 -30.231 1.00 94.00 648 VAL A O 1
ATOM 5297 N N . GLN A 1 649 ? 5.593 1.867 -31.856 1.00 93.19 649 GLN A N 1
ATOM 5298 C CA . GLN A 1 649 ? 5.743 0.780 -32.825 1.00 93.19 649 GLN A CA 1
ATOM 5299 C C . GLN A 1 649 ? 7.214 0.469 -33.102 1.00 93.19 649 GLN A C 1
ATOM 5301 O O . GLN A 1 649 ? 7.596 -0.696 -33.145 1.00 93.19 649 GLN A O 1
ATOM 5306 N N . HIS A 1 650 ? 8.064 1.490 -33.226 1.00 90.38 650 HIS A N 1
ATOM 5307 C CA . HIS A 1 650 ? 9.505 1.304 -33.377 1.00 90.38 650 HIS A CA 1
ATOM 5308 C C . HIS A 1 650 ? 10.112 0.508 -32.204 1.00 90.38 650 HIS A C 1
ATOM 5310 O O . HIS A 1 650 ? 10.821 -0.475 -32.431 1.00 90.38 650 HIS A O 1
ATOM 5316 N N . ILE A 1 651 ? 9.769 0.870 -30.962 1.00 91.62 651 ILE A N 1
ATOM 5317 C CA . ILE A 1 651 ? 10.234 0.198 -29.734 1.00 91.62 651 ILE A CA 1
ATOM 5318 C C . ILE A 1 651 ? 9.719 -1.252 -29.640 1.00 91.62 651 ILE A C 1
ATOM 5320 O O . ILE A 1 651 ? 10.482 -2.189 -29.369 1.00 91.62 651 ILE A O 1
ATOM 5324 N N . LEU A 1 652 ? 8.424 -1.468 -29.890 1.00 91.94 652 LEU A N 1
ATOM 5325 C CA . LEU A 1 652 ? 7.805 -2.796 -29.824 1.00 91.94 652 LEU A CA 1
ATOM 5326 C C . LEU A 1 652 ? 8.341 -3.724 -30.926 1.00 91.94 652 LEU A C 1
ATOM 5328 O O . LEU A 1 652 ? 8.675 -4.877 -30.655 1.00 91.94 652 LEU A O 1
ATOM 5332 N N . ASN A 1 653 ? 8.523 -3.213 -32.147 1.00 90.00 653 ASN A N 1
ATOM 5333 C CA . ASN A 1 653 ? 9.089 -3.977 -33.261 1.00 90.00 653 ASN A CA 1
ATOM 5334 C C . ASN A 1 653 ? 10.535 -4.399 -33.004 1.00 90.00 653 ASN A C 1
ATOM 5336 O O . ASN A 1 653 ? 10.926 -5.505 -33.375 1.00 90.00 653 ASN A O 1
ATOM 5340 N N . ALA A 1 654 ? 11.336 -3.552 -32.355 1.00 86.44 654 ALA A N 1
ATOM 5341 C CA . ALA A 1 654 ? 12.691 -3.933 -31.978 1.00 86.44 654 ALA A CA 1
ATOM 5342 C C . ALA A 1 654 ? 12.706 -5.063 -30.941 1.00 86.44 654 ALA A C 1
ATOM 5344 O O . ALA A 1 654 ? 13.537 -5.962 -31.037 1.00 86.44 654 ALA A O 1
ATOM 5345 N N . SER A 1 655 ? 11.752 -5.073 -30.005 1.00 83.31 655 SER A N 1
ATOM 5346 C CA . SER A 1 655 ? 11.594 -6.171 -29.041 1.00 83.31 655 SER A CA 1
ATOM 5347 C C . SER A 1 655 ? 11.331 -7.518 -29.719 1.00 83.31 655 SER A C 1
ATOM 5349 O O . SER A 1 655 ? 11.973 -8.509 -29.377 1.00 83.31 655 SER A O 1
ATOM 5351 N N . MET A 1 656 ? 10.465 -7.543 -30.736 1.00 80.56 656 MET A N 1
ATOM 5352 C CA . MET A 1 656 ? 10.119 -8.771 -31.466 1.00 80.56 656 MET A CA 1
ATOM 5353 C C . MET A 1 656 ? 11.282 -9.355 -32.284 1.00 80.56 656 MET A C 1
ATOM 5355 O O . MET A 1 656 ? 11.307 -10.556 -32.544 1.00 80.56 656 MET A O 1
ATOM 5359 N N . LYS A 1 657 ? 12.268 -8.535 -32.672 1.00 75.88 657 LYS A N 1
ATOM 5360 C CA . LYS A 1 657 ? 13.439 -8.988 -33.447 1.00 75.88 657 LYS A CA 1
ATOM 5361 C C . LYS A 1 657 ? 14.468 -9.761 -32.618 1.00 75.88 657 LYS A C 1
ATOM 5363 O O . LYS A 1 657 ? 15.257 -10.500 -33.194 1.00 75.88 657 LYS A O 1
ATOM 5368 N N . VAL A 1 658 ? 14.491 -9.583 -31.294 1.00 65.56 658 VAL A N 1
ATOM 5369 C CA . VAL A 1 658 ? 15.540 -10.150 -30.424 1.00 65.56 658 VAL A CA 1
ATOM 5370 C C . VAL A 1 658 ? 15.315 -11.645 -30.153 1.00 65.56 658 VAL A C 1
ATOM 5372 O O . VAL A 1 658 ? 16.283 -12.387 -30.020 1.00 65.56 658 VAL A O 1
ATOM 5375 N N . ALA A 1 659 ? 14.060 -12.104 -30.112 1.00 59.34 659 ALA A N 1
ATOM 5376 C CA . ALA A 1 659 ? 13.674 -13.518 -30.121 1.00 59.34 659 ALA A CA 1
ATOM 5377 C C . ALA A 1 659 ? 12.147 -13.635 -30.291 1.00 59.34 659 ALA A C 1
ATOM 5379 O O . ALA A 1 659 ? 11.430 -12.849 -29.665 1.00 59.34 659 ALA A O 1
ATOM 5380 N N . PRO A 1 660 ? 11.621 -14.621 -31.043 1.00 60.94 660 PRO A N 1
ATOM 5381 C CA . PRO A 1 660 ? 10.187 -14.880 -31.080 1.00 60.94 660 PRO A CA 1
ATOM 5382 C C . PRO A 1 660 ? 9.736 -15.380 -29.701 1.00 60.94 660 PRO A C 1
ATOM 5384 O O . PRO A 1 660 ? 9.989 -16.519 -29.310 1.00 60.94 660 PRO A O 1
ATOM 5387 N N . ARG A 1 661 ? 9.108 -14.489 -28.935 1.00 79.25 661 ARG A N 1
ATOM 5388 C CA . ARG A 1 661 ? 8.510 -14.768 -27.627 1.00 79.25 661 ARG A CA 1
ATOM 5389 C C . ARG A 1 661 ? 7.000 -14.664 -27.767 1.00 79.25 661 ARG A C 1
ATOM 5391 O O . ARG A 1 661 ? 6.507 -13.807 -28.492 1.00 79.25 661 ARG A O 1
ATOM 5398 N N . THR A 1 662 ? 6.273 -15.533 -27.074 1.00 82.88 662 THR A N 1
ATOM 5399 C CA . THR A 1 662 ? 4.803 -15.553 -27.132 1.00 82.88 662 THR A CA 1
ATOM 5400 C C . THR A 1 662 ? 4.250 -14.870 -25.889 1.00 82.88 662 THR A C 1
ATOM 5402 O O . THR A 1 662 ? 4.793 -15.047 -24.793 1.00 82.88 662 THR A O 1
ATOM 5405 N N . PHE A 1 663 ? 3.207 -14.060 -26.059 1.00 87.69 663 PHE A N 1
ATOM 5406 C CA . PHE A 1 663 ? 2.435 -13.562 -24.928 1.00 87.69 663 PHE A CA 1
ATOM 5407 C C . PHE A 1 663 ? 1.751 -14.746 -24.250 1.00 87.69 663 PHE A C 1
ATOM 5409 O O . PHE A 1 663 ? 1.145 -15.581 -24.917 1.00 87.69 663 PHE A O 1
ATOM 5416 N N . VAL A 1 664 ? 1.888 -14.837 -22.934 1.00 82.25 664 VAL A N 1
ATOM 5417 C CA . VAL A 1 664 ? 1.224 -15.870 -22.144 1.00 82.25 664 VAL A CA 1
ATOM 5418 C C . VAL A 1 664 ? 0.385 -15.153 -21.114 1.00 82.25 664 VAL A C 1
ATOM 5420 O O . VAL A 1 664 ? 0.907 -14.344 -20.347 1.00 82.25 664 VAL A O 1
ATOM 5423 N N . GLU A 1 665 ? -0.901 -15.474 -21.114 1.00 80.31 665 GLU A N 1
ATOM 5424 C CA . GLU A 1 665 ? -1.844 -15.006 -20.116 1.00 80.31 665 GLU A CA 1
ATOM 5425 C C . GLU A 1 665 ? -1.322 -15.310 -18.712 1.00 80.31 665 GLU A C 1
ATOM 5427 O O . GLU A 1 665 ? -1.027 -16.451 -18.354 1.00 80.31 665 GLU A O 1
ATOM 5432 N N . ASP A 1 666 ? -1.184 -14.256 -17.916 1.00 82.94 666 ASP A N 1
ATOM 5433 C CA . ASP A 1 666 ? -0.709 -14.325 -16.539 1.00 82.94 666 ASP A CA 1
ATOM 5434 C C . ASP A 1 666 ? -1.740 -13.686 -15.613 1.00 82.94 666 ASP A C 1
ATOM 5436 O O . ASP A 1 666 ? -1.422 -12.849 -14.772 1.00 82.94 666 ASP A O 1
ATOM 5440 N N . HIS A 1 667 ? -3.002 -14.064 -15.805 1.00 66.56 667 HIS A N 1
ATOM 5441 C CA . HIS A 1 667 ? -4.071 -13.801 -14.859 1.00 66.56 667 HIS A CA 1
ATOM 5442 C C . HIS A 1 667 ? -4.202 -15.036 -13.967 1.00 66.56 667 HIS A C 1
ATOM 5444 O O . HIS A 1 667 ? -4.580 -16.115 -14.420 1.00 66.56 667 HIS A O 1
ATOM 5450 N N . ARG A 1 668 ? -3.830 -14.937 -12.687 1.00 63.53 668 ARG A N 1
ATOM 5451 C CA . ARG A 1 668 ? -4.193 -15.996 -11.737 1.00 63.53 668 ARG A CA 1
ATOM 5452 C C . ARG A 1 668 ? -5.494 -15.619 -11.062 1.00 63.53 668 ARG A C 1
ATOM 5454 O O . ARG A 1 668 ? -5.655 -14.508 -10.573 1.00 63.53 668 ARG A O 1
ATOM 5461 N N . VAL A 1 669 ? -6.399 -16.588 -11.070 1.00 49.53 669 VAL A N 1
ATOM 5462 C CA . VAL A 1 669 ? -7.671 -16.579 -10.360 1.00 49.53 669 VAL A CA 1
ATOM 5463 C C . VAL A 1 669 ? -7.377 -16.365 -8.878 1.00 49.53 669 VAL A C 1
ATOM 5465 O O . VAL A 1 669 ? -6.587 -17.129 -8.329 1.00 49.53 669 VAL A O 1
ATOM 5468 N N . CYS A 1 670 ? -8.046 -15.409 -8.231 1.00 47.81 670 CYS A N 1
ATOM 5469 C CA . CYS A 1 670 ? -8.361 -15.579 -6.815 1.00 47.81 670 CYS A CA 1
ATOM 5470 C C . CYS A 1 670 ? -9.117 -16.904 -6.673 1.00 47.81 670 CYS A C 1
ATOM 5472 O O . CYS A 1 670 ? -10.297 -16.965 -7.024 1.00 47.81 670 CYS A O 1
ATOM 5474 N N . SER A 1 671 ? -8.449 -17.989 -6.284 1.00 36.31 671 SER A N 1
ATOM 5475 C CA . SER A 1 671 ? -9.058 -19.320 -6.373 1.00 36.31 671 SER A CA 1
ATOM 5476 C C . SER A 1 671 ? -10.353 -19.401 -5.542 1.00 36.31 671 SER A C 1
ATOM 5478 O O . SER A 1 671 ? -10.297 -19.210 -4.326 1.00 36.31 671 SER A O 1
ATOM 5480 N N . PRO A 1 672 ? -11.511 -19.762 -6.136 1.00 35.81 672 PRO A N 1
ATOM 5481 C CA . PRO A 1 672 ? -12.763 -19.934 -5.394 1.00 35.81 672 PRO A CA 1
ATOM 5482 C C . PRO A 1 672 ? -12.761 -21.170 -4.477 1.00 35.81 672 PRO A C 1
ATOM 5484 O O . PRO A 1 672 ? -13.736 -21.409 -3.772 1.00 35.81 672 PRO A O 1
ATOM 5487 N N . THR A 1 673 ? -11.689 -21.973 -4.481 1.00 35.91 673 THR A N 1
ATOM 5488 C CA . THR A 1 673 ? -11.575 -23.205 -3.685 1.00 35.91 673 THR A CA 1
ATOM 5489 C C . THR A 1 673 ? -10.570 -23.105 -2.530 1.00 35.91 673 THR A C 1
ATOM 5491 O O . THR A 1 673 ? -10.257 -24.125 -1.917 1.00 35.91 673 THR A O 1
ATOM 5494 N N . GLY A 1 674 ? -10.029 -21.916 -2.244 1.00 40.19 674 GLY A N 1
ATOM 5495 C CA . GLY A 1 674 ? -9.213 -21.641 -1.053 1.00 40.19 674 GLY A CA 1
ATOM 5496 C C . GLY A 1 674 ? -10.012 -20.885 0.017 1.00 40.19 674 GLY A C 1
ATOM 5497 O O . GLY A 1 674 ? -11.012 -20.270 -0.325 1.00 40.19 674 GLY A O 1
ATOM 5498 N N . PRO A 1 675 ? -9.608 -20.894 1.300 1.00 36.41 675 PRO A N 1
ATOM 5499 C CA . PRO A 1 675 ? -10.318 -20.184 2.376 1.00 36.41 675 PRO A CA 1
ATOM 5500 C C . PRO A 1 675 ? -10.444 -18.659 2.160 1.00 36.41 675 PRO A C 1
ATOM 5502 O O . PRO A 1 675 ? -11.323 -18.043 2.749 1.00 36.41 675 PRO A O 1
ATOM 5505 N N . ASP A 1 676 ? -9.658 -18.074 1.250 1.00 42.38 676 ASP A N 1
ATOM 5506 C CA . ASP A 1 676 ? -9.625 -16.644 0.896 1.00 42.38 676 ASP A CA 1
ATOM 5507 C C . ASP A 1 676 ? -10.779 -16.153 -0.008 1.00 42.38 676 ASP A C 1
ATOM 5509 O O . ASP A 1 676 ? -10.715 -15.055 -0.570 1.00 42.38 676 ASP A O 1
ATOM 5513 N N . VAL A 1 677 ? -11.860 -16.937 -0.139 1.00 36.97 677 VAL A N 1
ATOM 5514 C CA . VAL A 1 677 ? -13.030 -16.637 -0.987 1.00 36.97 677 VAL A CA 1
ATOM 5515 C C . VAL A 1 677 ? -13.519 -15.194 -0.793 1.00 36.97 677 VAL A C 1
ATOM 5517 O O . VAL A 1 677 ? -13.833 -14.538 -1.775 1.00 36.97 677 VAL A O 1
ATOM 5520 N N . LYS A 1 678 ? -13.516 -14.623 0.419 1.00 38.66 678 LYS A N 1
ATOM 5521 C CA . LYS A 1 678 ? -14.127 -13.307 0.698 1.00 38.66 678 LYS A CA 1
ATOM 5522 C C . LYS A 1 678 ? -13.363 -12.072 0.204 1.00 38.66 678 LYS A C 1
ATOM 5524 O O . LYS A 1 678 ? -13.983 -11.018 0.065 1.00 38.66 678 LYS A O 1
ATOM 5529 N N . ARG A 1 679 ? -12.066 -12.157 -0.123 1.00 43.66 679 ARG A N 1
ATOM 5530 C CA . ARG A 1 679 ? -11.284 -10.974 -0.563 1.00 43.66 679 ARG A CA 1
ATOM 5531 C C . ARG A 1 679 ? -11.495 -10.575 -2.022 1.00 43.66 679 ARG A C 1
ATOM 5533 O O . ARG A 1 679 ? -11.104 -9.472 -2.405 1.00 43.66 679 ARG A O 1
ATOM 5540 N N . CYS A 1 680 ? -12.129 -11.439 -2.814 1.00 43.97 680 CYS A N 1
ATOM 5541 C CA . CYS A 1 680 ? -12.251 -11.259 -4.261 1.00 43.97 680 CYS A CA 1
ATOM 5542 C C . CYS A 1 680 ? -13.701 -11.103 -4.760 1.00 43.97 680 CYS A C 1
ATOM 5544 O O . CYS A 1 680 ? -13.948 -11.200 -5.960 1.00 43.97 680 CYS A O 1
ATOM 5546 N N . PHE A 1 681 ? -14.668 -10.800 -3.879 1.00 43.59 681 PHE A N 1
ATOM 5547 C CA . PHE A 1 681 ? -16.060 -10.551 -4.287 1.00 43.59 681 PHE A CA 1
ATOM 5548 C C . PHE A 1 681 ? -16.401 -9.067 -4.475 1.00 43.59 681 PHE A C 1
ATOM 5550 O O . PHE A 1 681 ? -16.213 -8.233 -3.592 1.00 43.59 681 PHE A O 1
ATOM 5557 N N . ASN A 1 682 ? -16.958 -8.783 -5.658 1.00 46.28 682 ASN A N 1
ATOM 5558 C CA . ASN A 1 682 ? -18.173 -8.002 -5.940 1.00 46.28 682 ASN A CA 1
ATOM 5559 C C . ASN A 1 682 ? -18.724 -7.093 -4.815 1.00 46.28 682 ASN A C 1
ATOM 5561 O O . ASN A 1 682 ? -19.880 -7.202 -4.424 1.00 46.28 682 ASN A O 1
ATOM 5565 N N . THR A 1 683 ? -17.954 -6.114 -4.348 1.00 50.12 683 THR A N 1
ATOM 5566 C CA . THR A 1 683 ? -18.593 -4.881 -3.865 1.00 50.12 683 THR A CA 1
ATOM 5567 C C . THR A 1 683 ? -19.146 -4.176 -5.096 1.00 50.12 683 THR A C 1
ATOM 5569 O O . THR A 1 683 ? -18.396 -3.936 -6.051 1.00 50.12 683 THR A O 1
ATOM 5572 N N . GLU A 1 684 ? -20.461 -3.943 -5.112 1.00 59.56 684 GLU A N 1
ATOM 5573 C CA . GLU A 1 684 ? -21.142 -3.276 -6.219 1.00 59.56 684 GLU A CA 1
ATOM 5574 C C . GLU A 1 684 ? -20.407 -1.981 -6.561 1.00 59.56 684 GLU A C 1
ATOM 5576 O O . GLU A 1 684 ? -20.051 -1.182 -5.692 1.00 59.56 684 GLU A O 1
ATOM 5581 N N . CYS A 1 685 ? -20.104 -1.813 -7.845 1.00 67.38 685 CYS A N 1
ATOM 5582 C CA . CYS A 1 685 ? -19.542 -0.562 -8.309 1.00 67.38 685 CYS A CA 1
ATOM 5583 C C . CYS A 1 685 ? -20.652 0.487 -8.279 1.00 67.38 685 CYS A C 1
ATOM 5585 O O . CYS A 1 685 ? -21.701 0.226 -8.868 1.00 67.38 685 CYS A O 1
ATOM 5587 N N . PRO A 1 686 ? -20.439 1.651 -7.638 1.00 64.12 686 PRO A N 1
ATOM 5588 C CA . PRO A 1 686 ? -21.442 2.706 -7.618 1.00 64.12 686 PRO A CA 1
ATOM 5589 C C . PRO A 1 686 ? -21.904 3.044 -9.038 1.00 64.12 686 PRO A C 1
ATOM 5591 O O . PRO A 1 686 ? -21.084 3.117 -9.963 1.00 64.12 686 PRO A O 1
ATOM 5594 N N . GLU A 1 687 ? -23.204 3.266 -9.224 1.00 57.75 687 GLU A N 1
ATOM 5595 C CA . GLU A 1 687 ? -23.718 3.747 -10.505 1.00 57.75 687 GLU A CA 1
ATOM 5596 C C . GLU A 1 687 ? -23.035 5.078 -10.880 1.00 57.75 687 GLU A C 1
ATOM 5598 O O . GLU A 1 687 ? -22.811 5.950 -10.041 1.00 57.75 687 GLU A O 1
ATOM 5603 N N . GLY A 1 688 ? -22.655 5.234 -12.153 1.00 60.41 688 GLY A N 1
ATOM 5604 C CA . GLY A 1 688 ? -22.090 6.489 -12.666 1.00 60.41 688 GLY A CA 1
ATOM 5605 C C . GLY A 1 688 ? -20.562 6.646 -12.615 1.00 60.41 688 GLY A C 1
ATOM 5606 O O . GLY A 1 688 ? -20.070 7.696 -13.026 1.00 60.41 688 GLY A O 1
ATOM 5607 N N . VAL A 1 689 ? -19.782 5.624 -12.224 1.00 61.16 689 VAL A N 1
ATOM 5608 C CA . VAL A 1 689 ? -18.294 5.683 -12.240 1.00 61.16 689 VAL A CA 1
ATOM 5609 C C . VAL A 1 689 ? -17.714 6.007 -13.634 1.00 61.16 689 VAL A C 1
ATOM 5611 O O . VAL A 1 689 ? -16.651 6.616 -13.727 1.00 61.16 689 VAL A O 1
ATOM 5614 N N . LYS A 1 690 ? -18.432 5.694 -14.727 1.00 56.00 690 LYS A N 1
ATOM 5615 C CA . LYS A 1 690 ? -18.037 6.066 -16.102 1.00 56.00 690 LYS A CA 1
ATOM 5616 C C . LYS A 1 690 ? -18.137 7.577 -16.404 1.00 56.00 690 LYS A C 1
ATOM 5618 O O . LYS A 1 690 ? -17.479 8.033 -17.332 1.00 56.00 690 LYS A O 1
ATOM 5623 N N . ASN A 1 691 ? -18.921 8.355 -15.646 1.00 51.00 691 ASN A N 1
ATOM 5624 C CA . ASN A 1 691 ? -19.322 9.727 -16.015 1.00 51.00 691 ASN A CA 1
ATOM 5625 C C . ASN A 1 691 ? -18.643 10.853 -15.214 1.00 51.00 691 ASN A C 1
ATOM 5627 O O . ASN A 1 691 ? -19.027 12.018 -15.330 1.00 51.00 691 ASN A O 1
ATOM 5631 N N . THR A 1 692 ? -17.629 10.566 -14.402 1.00 53.62 692 THR A N 1
ATOM 5632 C CA . THR A 1 692 ? -17.030 11.587 -13.529 1.00 53.62 692 THR A CA 1
ATOM 5633 C C . THR A 1 692 ? -15.822 12.267 -14.182 1.00 53.62 692 THR A C 1
ATOM 5635 O O . THR A 1 692 ? -14.920 11.585 -14.645 1.00 53.62 692 THR A O 1
ATOM 5638 N N . CYS A 1 693 ? -15.809 13.606 -14.171 1.00 54.84 693 CYS A N 1
ATOM 5639 C CA . CYS A 1 693 ? -14.843 14.557 -14.770 1.00 54.84 693 CYS A CA 1
ATOM 5640 C C . CYS A 1 693 ? -15.169 15.109 -16.183 1.00 54.84 693 CYS A C 1
ATOM 5642 O O . CYS A 1 693 ? -14.532 16.080 -16.590 1.00 54.84 693 CYS A O 1
ATOM 5644 N N . ALA A 1 694 ? -16.193 14.631 -16.909 1.00 42.00 694 ALA A N 1
ATOM 5645 C CA . ALA A 1 694 ? -16.547 15.205 -18.227 1.00 42.00 694 ALA A CA 1
ATOM 5646 C C . ALA A 1 694 ? -17.009 16.684 -18.168 1.00 42.00 694 ALA A C 1
ATOM 5648 O O . ALA A 1 694 ? -16.922 17.401 -19.163 1.00 42.00 694 ALA A O 1
ATOM 5649 N N . ALA A 1 695 ? -17.431 17.167 -16.995 1.00 34.00 695 ALA A N 1
ATOM 5650 C CA . ALA A 1 695 ? -17.949 18.522 -16.800 1.00 34.00 695 ALA A CA 1
ATOM 5651 C C . ALA A 1 695 ? -16.879 19.623 -16.605 1.00 34.00 695 ALA A C 1
ATOM 5653 O O . ALA A 1 695 ? -17.235 20.796 -16.607 1.00 34.00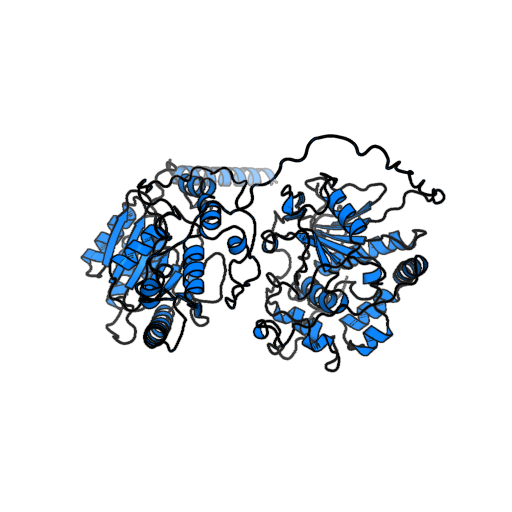 695 ALA A O 1
ATOM 5654 N N . SER A 1 696 ? -15.582 19.304 -16.455 1.00 31.61 696 SER A N 1
ATOM 5655 C CA . SER A 1 696 ? -14.535 20.324 -16.213 1.00 31.61 696 SER A CA 1
ATOM 5656 C C . SER A 1 696 ? -13.740 20.748 -17.456 1.00 31.61 696 SER A C 1
ATOM 5658 O O . SER A 1 696 ? -12.874 21.618 -17.364 1.00 31.61 696 SER A O 1
ATOM 5660 N N . ARG A 1 697 ? -14.047 20.205 -18.645 1.00 35.22 697 ARG A N 1
ATOM 5661 C CA . ARG A 1 697 ? -13.374 20.575 -19.909 1.00 35.22 697 ARG A CA 1
ATOM 5662 C C . ARG A 1 697 ? -13.756 21.964 -20.457 1.00 35.22 697 ARG A C 1
ATOM 5664 O O . ARG A 1 697 ? -13.319 22.308 -21.550 1.00 35.22 697 ARG A O 1
ATOM 5671 N N . SER A 1 698 ? -14.527 22.777 -19.726 1.00 25.88 698 SER A N 1
ATOM 5672 C CA . SER A 1 698 ? -14.942 24.120 -20.168 1.00 25.88 698 SER A CA 1
ATOM 5673 C C . SER A 1 698 ? -14.043 25.274 -19.707 1.00 25.88 698 SER A C 1
ATOM 5675 O O . SER A 1 698 ? -14.387 26.425 -19.964 1.00 25.88 698 SER A O 1
ATOM 5677 N N . LEU A 1 699 ? -12.899 25.030 -19.058 1.00 27.16 699 LEU A N 1
ATOM 5678 C CA . LEU A 1 699 ? -11.931 26.103 -18.802 1.00 27.16 699 LEU A CA 1
ATOM 5679 C C . LEU A 1 699 ? -10.935 26.191 -19.959 1.00 27.16 699 LEU A C 1
ATOM 5681 O O . LEU A 1 699 ? -9.897 25.537 -20.013 1.00 27.16 699 LEU A O 1
ATOM 5685 N N . THR A 1 700 ? -11.362 27.001 -20.919 1.00 29.95 700 THR A N 1
ATOM 5686 C CA . THR A 1 700 ? -10.652 27.519 -22.082 1.00 29.95 700 THR A CA 1
ATOM 5687 C C . THR A 1 700 ? -9.241 28.037 -21.777 1.00 29.95 700 THR A C 1
ATOM 5689 O O . THR A 1 700 ? -8.995 28.649 -20.739 1.00 29.95 700 THR A O 1
ATOM 5692 N N . ARG A 1 701 ? -8.363 27.819 -22.770 1.00 26.06 701 ARG A N 1
ATOM 5693 C CA . ARG A 1 701 ? -7.102 28.520 -23.100 1.00 26.06 701 ARG A CA 1
ATOM 5694 C C . ARG A 1 701 ? -7.022 29.979 -22.610 1.00 26.06 701 ARG A C 1
ATOM 5696 O O . ARG A 1 701 ? -8.036 30.678 -22.604 1.00 26.06 701 ARG A O 1
ATOM 5703 N N . PRO A 1 702 ? -5.810 30.455 -22.281 1.00 29.69 702 PRO A N 1
ATOM 5704 C CA . PRO A 1 702 ? -4.957 31.058 -23.321 1.00 29.69 702 PRO A CA 1
ATOM 5705 C C . PRO A 1 702 ? -3.833 30.146 -23.808 1.00 29.69 702 PRO A C 1
ATOM 5707 O O . PRO A 1 702 ? -3.105 29.600 -22.948 1.00 29.69 702 PRO A O 1
#

Secondary structure (DSSP, 8-state):
--SHHHHHHHHHHHHHHHHHHHHHT----TT----PPPHHHHHHHHHHHTT----GGG-EEEEEEEESS-HHHHHHHHHT--S-EEEEEEEEES--HHHHHHHHHHHHTT--EEEEEESS--HHHHHHHHHHHHTTTSSEEEEEETTEEEPTTHHHHHHHHHHHHHHHHHTTS--EEEEEESS--TTTGGGEEEEEHHHHHHH-S--TTS-SSSSHHHHHHHHHHHTT-EEEEETT--EEE----GGGS-HHHHHHHHH-TTHHHHHHHHH-TTTTT----TT--------S---S---------TT--TT--GGGG----STTSSTT--SS-----GGGSPPPPPPPP------------------PPP---EEEEEEESS----SS-----SSEEEEEEESSSTTSSEE-TT--HHHHHHHHHHHHHHHHTTSTTSS-SEEEEEETTEEEEE---TTT-S-SS--SSHHHHHHHHHHHH--SEEEEE-TTTTT--SSEE-BS---TTEEEEEGGGGGTT-S---TTTTT-TTHHHHHHHHHHHHHHGGGEEEEEEEEEEE------S-----SHHHHHHHHTTB-TTSTHHHHS--S--SS-BPSS-----TTEE----HHHHHHHB-TTSHHHHHHHHHHTSHHHHHHHHHHHHH---EE--B-----TTSGGGGGG--PPPPTTGGGSSGGGTT----

Foldseek 3Di:
DDPPVVVVVVVVVVVVVVVVVVVVVPPPDLPDLQDADDPVLLVLLLVQLVPQDPPVLQEAAEEEEEEERPLVLLSQQSSQDNHHYNEYEYEYFADHVRNVVSVVSNVVSPNHYHYYYDNHGLAPLSSQVVRCVVCVPDFKYKYAYSQKHFDPCQSSLQRVVSVVVSVCVVVVVDQEFKEFEADDPPVCRSRIIMGGSSLCVQQNGFDSLCPNDDCSVLVSQVSSLVSVHDYYYDNVTDMDGHDDDPVNQRPVNVVVVVVPPVNLVVVCVVCNPVVSLCSDDPVSDDPPPDDDDDDDDDDDPDRDDPPDPVPPDPPPPPDDPCVPPDPDDDPDDDDDDPPPDDDDDDDDDDDDDDDDDDPPPDPDDPDDQLDAQEEELEEEQEDDAAVVGDDDDSHYHYFYEHANDPDTPHDDHPDFPLRSQVVSVVVQLVVQLVDPLLHHQKYKYAYSQKHKAFDPPPLLDPDPPADRPRVSNQVVVCVVFVFQKEAEDEPLRLSPSYQKAFALDDDRRIMMHGLLCLLALDDFDCQCQLAASCLSRNLSSQVCLFARRLRNMYGHSMYMDGPDDDPPGHHDPASLLSLVLSLLFWDPPAPSNQAGRFRDRRNDGHPDHRHGCPLAGSNQDPVNSVVTTDCPRPSNVVSNVSCPPPSSVSNNVSVCVVDPGYRDGDGDGPDCPDPSVPRRDDPDRDPCSSPPPPPPPPPDDD

Sequence (702 aa):
MPVGRYIICSIVLLVLAYVTYKASLGDIRPDNYDFAVSPNEIKQLVRHYSKLGADTNNVLPVLGIITHRRTDLLARCLMSIDIPVTMLVIIQNGESEATKELIREIKEKGIKLEYLEYPDNAGKAGSYNTILNTNRAVPFWLIADDHIVFEPGSLAKMAAHAKTFSKDLDDGRTNKALLFPGEFLFSTIWSCFVLLQGAVRHVGEFDTNFWPDGHEGYDYIVRLSRMGLWVQNMTDVAVHVSDTKPEDVSPEIQYQQQRHENGRPYFALKWGHAETVGVFDMEGHWNQRCKRRVCESATPVLYRTPFNDAKLSVTYYNADQEYRKCVYRGPGPCRYDVSRLPRPQAVPPGSFDGIRWIPSAAKKQPDIEPQKRFVYLVQGARVRVMDPPLYESEDRDVLWLTYREKGGQVWYPKSSWTQGRNRLLDAAMAKAVQMPNGGYLYYIFMDSDVILRTRKDKRLLYRDDLPENPYERFEQFLIDWEPAVGTVAYWWTLYDPTKFSIHHNNDAVFSAHHRETLSFGLPYVEDLDCRSWYYSQHIMNSINAMLYNTRRVQCNAMEARNEEHVALYKREMTWITPRCYARTAVKPSSPLFTQTFVVDPNPAYTDGQPTKRGNVSYIVPEEYIREHFDAEHPVVQRALQFRNRVAVQHILNASMKVAPRTFVEDHRVCSPTGPDVKRCFNTECPEGVKNTCAASRSLTRP

Radius of gyration: 31.57 Å; chains: 1; bounding box: 73×115×81 Å

pLDDT: mean 76.27, std 22.82, range [25.88, 98.56]